Protein 3W0K (pdb70)

Organism: NCBI:txid44256

Sequence (655 aa):
MKKYGFNFQWMYVWEEGREPEPPDKKALDFLAETGFNFVRIPVDYRFWTRNFDYFNPDKKVFEYIDLYLRECSARNIHMCLNLHRAPGYCINRNDIERDNLWLDKRAQDGFVYQWELFAKRYKGVSSKFLSFDLVNEPPNIGQYGLTRENHASLIIRTVEAIRKIDPDREIVIDGLGGGNIAMPELAHLGVVHSGRGYQPMALTHYQASWWDGHKGLPEPYYPDLLWQGKVWNKDTLREYYKPWRDLQQKGVNVHIGEFGCFNKTSNDVAIRWFEDVLSLYKEFEWGYSLWNFKGPFGIVEHGRPGAKYEYYRGFKVDRELLDLLVENRVMKKYGFNFQWMYVWEEGREPEPPDKKALDFLAETGFNFVRIPVDYRFWTRNFDYFNPDKKVFEYIDLYLRECSARNIHMCLNLHRAPGYCINRNDIERDNLWLDKRAQDGFVYQWELFAKRYKGVSSKFLSFDLVNEPPNIGQYGLTRENHASLIIRTVEAIRKIDPDREIVIDGLGGGNIAMPELAHLGVVHSGRGYQPMALTHYQASWWLPEPYYPDLLWQGKVWNKDTLREYYKPWRDLQQKGVNVHIGEFGCFNKTSNDVAIRWFEDVLSLYKEFEWGYSLWNFKGPFGIVEHGRPGAKYEYYRGFKVDRELLDLLVENRV

InterPro domains:
  IPR001547 Glycoside hydrolase, family 5 [PF00150] (4-293)
  IPR017853 Glycoside hydrolase superfamily [SSF51445] (4-310)
  IPR050386 Glycosyl Hydrolase 5 (Cellulase A) [PTHR31297] (26-295)

Nearest PDB structures (foldseek):
  3w0k-assembly2_B  TM=1.003E+00  e=8.894E-77  Caldanaerobius polysaccharolyticus
  3w0k-assembly1_A  TM=1.002E+00  e=1.562E-74  Caldanaerobius polysaccharolyticus
  7ec9-assembly2_B  TM=9.408E-01  e=1.206E-40  Thermotoga maritima MSB8
  6kdd-assembly1_A  TM=8.239E-01  e=1.852E-19  Fervidobacterium pennivorans DSM 9078
  7vt7-assembly1_A  TM=8.248E-01  e=3.364E-18  Meiothermus taiwanensis WR-220

Structure (mmCIF, N/CA/C/O backbone):
data_3W0K
#
_entry.id   3W0K
#
_cell.length_a   50.133
_cell.length_b   147.642
_cell.length_c   55.422
_cell.angle_alpha   90.00
_cell.angle_beta   104.51
_cell.angle_gamma   90.00
#
_symmetry.space_group_name_H-M   'P 1 21 1'
#
loop_
_entity.id
_entity.type
_entity.pdbx_description
1 polymer 'Bifunctional endomannanase/endoglucanase'
2 non-polymer 2-AMINO-2-HYDROXYMETHYL-PROPANE-1,3-DIOL
3 water water
#
loop_
_atom_site.group_PDB
_atom_site.id
_atom_site.type_symbol
_atom_site.label_atom_id
_atom_site.label_alt_id
_atom_site.label_comp_id
_atom_site.label_asym_id
_atom_site.label_entity_id
_atom_site.label_seq_id
_atom_site.pdbx_PDB_ins_code
_atom_site.Cartn_x
_atom_site.Cartn_y
_atom_site.Cartn_z
_atom_site.occupancy
_atom_site.B_iso_or_equiv
_atom_site.auth_seq_id
_atom_site.auth_comp_id
_atom_site.auth_asym_id
_atom_site.auth_atom_id
_atom_site.pdbx_PDB_model_num
ATOM 1 N N . MET A 1 1 ? 76.304 -83.622 34.129 1.00 27.39 1 MET A N 1
ATOM 2 C CA . MET A 1 1 ? 75.046 -83.526 33.333 1.00 24.94 1 MET A CA 1
ATOM 3 C C . MET A 1 1 ? 74.366 -82.177 33.545 1.00 22.86 1 MET A C 1
ATOM 4 O O . MET A 1 1 ? 74.093 -81.780 34.680 1.00 24.86 1 MET A O 1
ATOM 6 N N . LYS A 1 2 ? 74.098 -81.476 32.447 1.00 19.44 2 LYS A N 1
ATOM 7 C CA . LYS A 1 2 ? 73.450 -80.172 32.514 1.00 15.81 2 LYS A CA 1
ATOM 8 C C . LYS A 1 2 ? 71.965 -80.319 32.830 1.00 13.78 2 LYS A C 1
ATOM 9 O O . LYS A 1 2 ? 71.348 -81.340 32.514 1.00 13.44 2 LYS A O 1
ATOM 15 N N . LYS A 1 3 ? 71.403 -79.291 33.457 1.00 10.60 3 LYS A N 1
ATOM 16 C CA . LYS A 1 3 ? 69.998 -79.291 33.850 1.00 10.44 3 LYS A CA 1
ATOM 17 C C . LYS A 1 3 ? 69.076 -78.675 32.807 1.00 10.29 3 LYS A C 1
ATOM 18 O O . LYS A 1 3 ? 69.210 -77.497 32.462 1.00 9.49 3 LYS A O 1
ATOM 24 N N . TYR A 1 4 ? 68.125 -79.473 32.329 1.00 9.62 4 TYR A N 1
ATOM 25 C CA . TYR A 1 4 ? 67.162 -79.024 31.326 1.00 10.25 4 TYR A CA 1
ATOM 26 C C . TYR A 1 4 ? 65.754 -79.338 31.790 1.00 10.22 4 TYR A C 1
ATOM 27 O O . TYR A 1 4 ? 65.438 -80.482 32.120 1.00 9.49 4 TYR A O 1
ATOM 36 N N . GLY A 1 5 ? 64.893 -78.331 31.794 1.00 9.66 5 GLY A N 1
ATOM 37 C CA . GLY A 1 5 ? 63.542 -78.583 32.237 1.00 9.90 5 GLY A CA 1
ATOM 38 C C . GLY A 1 5 ? 62.564 -77.444 32.109 1.00 9.08 5 GLY A C 1
ATOM 39 O O . GLY A 1 5 ? 62.625 -76.636 31.176 1.00 9.33 5 GLY A O 1
ATOM 40 N N . PHE A 1 6 ? 61.658 -77.387 33.080 1.00 8.35 6 PHE A N 1
ATOM 41 C CA . PHE A 1 6 ? 60.596 -76.395 33.097 1.00 8.72 6 PHE A CA 1
ATOM 42 C C . PHE A 1 6 ? 60.291 -75.893 34.496 1.00 8.53 6 PHE A C 1
ATOM 43 O O . PHE A 1 6 ? 60.593 -76.555 35.495 1.00 9.66 6 PHE A O 1
ATOM 51 N N . ASN A 1 7 ? 59.699 -74.706 34.555 1.00 8.66 7 ASN A N 1
ATOM 52 C CA . ASN A 1 7 ? 59.244 -74.146 35.819 1.00 9.18 7 ASN A CA 1
ATOM 53 C C . ASN A 1 7 ? 57.782 -74.589 35.924 1.00 9.96 7 ASN A C 1
ATOM 54 O O . ASN A 1 7 ? 57.089 -74.707 34.906 1.00 9.60 7 ASN A O 1
ATOM 59 N N . PHE A 1 8 ? 57.329 -74.866 37.142 1.00 8.82 8 PHE A N 1
ATOM 60 C CA . PHE A 1 8 ? 55.943 -75.242 37.385 1.00 9.27 8 PHE A CA 1
ATOM 61 C C . PHE A 1 8 ? 55.401 -74.293 38.439 1.00 9.43 8 PHE A C 1
ATOM 62 O O . PHE A 1 8 ? 56.078 -73.988 39.420 1.00 8.99 8 PHE A O 1
ATOM 70 N N . GLN A 1 9 ? 54.181 -73.820 38.212 1.00 8.80 9 GLN A N 1
ATOM 71 C CA . GLN A 1 9 ? 53.536 -72.844 39.075 1.00 9.30 9 GLN A CA 1
ATOM 72 C C . GLN A 1 9 ? 52.536 -73.399 40.099 1.00 9.44 9 GLN A C 1
ATOM 73 O O . GLN A 1 9 ? 51.594 -72.706 40.496 1.00 10.63 9 GLN A O 1
ATOM 79 N N . TRP A 1 10 ? 52.803 -74.607 40.589 1.00 9.28 10 TRP A N 1
ATOM 80 C CA . TRP A 1 10 ? 51.926 -75.278 41.552 1.00 9.60 10 TRP A CA 1
ATOM 81 C C . TRP A 1 10 ? 51.674 -74.526 42.861 1.00 10.42 10 TRP A C 1
ATOM 82 O O . TRP A 1 10 ? 50.606 -74.661 43.454 1.00 11.24 10 TRP A O 1
ATOM 93 N N . MET A 1 11 ? 52.650 -73.736 43.306 1.00 10.19 11 MET A N 1
ATOM 94 C CA . MET A 1 11 ? 52.525 -72.964 44.548 1.00 10.67 11 MET A CA 1
ATOM 95 C C . MET A 1 11 ? 53.103 -71.572 44.282 1.00 10.66 11 MET A C 1
ATOM 96 O O . MET A 1 11 ? 53.697 -70.934 45.156 1.00 10.13 11 MET A O 1
ATOM 101 N N . TYR A 1 12 ? 52.833 -71.086 43.077 1.00 9.54 12 TYR A N 1
ATOM 102 C CA . TYR A 1 12 ? 53.336 -69.810 42.580 1.00 9.37 12 TYR A CA 1
ATOM 103 C C . TYR A 1 12 ? 52.775 -68.518 43.180 1.00 8.97 12 TYR A C 1
ATOM 104 O O . TYR A 1 12 ? 53.541 -67.633 43.563 1.00 10.76 12 TYR A O 1
ATOM 113 N N . VAL A 1 13 ? 51.453 -68.388 43.220 1.00 11.53 13 VAL A N 1
ATOM 114 C CA . VAL A 1 13 ? 50.825 -67.183 43.761 1.00 11.75 13 VAL A CA 1
ATOM 115 C C . VAL A 1 13 ? 49.689 -67.539 44.712 1.00 12.32 13 VAL A C 1
ATOM 116 O O . VAL A 1 13 ? 48.769 -68.276 44.354 1.00 13.36 13 VAL A O 1
ATOM 120 N N . TRP A 1 14 ? 49.774 -67.019 45.931 1.00 12.31 14 TRP A N 1
ATOM 121 C CA . TRP A 1 14 ? 48.760 -67.275 46.940 1.00 14.19 14 TRP A CA 1
ATOM 122 C C . TRP A 1 14 ? 47.607 -66.287 46.854 1.00 14.42 14 TRP A C 1
ATOM 123 O O . TRP A 1 14 ? 47.778 -65.139 46.444 1.00 15.30 14 TRP A O 1
ATOM 134 N N . GLU A 1 15 ? 46.433 -66.772 47.246 1.00 15.93 15 GLU A N 1
ATOM 135 C CA . GLU A 1 15 ? 45.198 -66.003 47.303 1.00 17.82 15 GLU A CA 1
ATOM 136 C C . GLU A 1 15 ? 44.457 -66.623 48.485 1.00 18.83 15 GLU A C 1
ATOM 137 O O . GLU A 1 15 ? 44.607 -67.818 48.748 1.00 18.81 15 GLU A O 1
ATOM 139 N N . GLU A 1 16 ? 43.685 -65.819 49.211 1.00 20.36 16 GLU A N 1
ATOM 140 C CA . GLU A 1 16 ? 42.939 -66.329 50.360 1.00 22.44 16 GLU A CA 1
ATOM 141 C C . GLU A 1 16 ? 42.054 -67.508 49.956 1.00 22.09 16 GLU A C 1
ATOM 142 O O . GLU A 1 16 ? 41.259 -67.405 49.020 1.00 23.07 16 GLU A O 1
ATOM 148 N N . GLY A 1 17 ? 42.238 -68.636 50.639 1.00 22.48 17 GLY A N 1
ATOM 149 C CA . GLY A 1 17 ? 41.456 -69.826 50.353 1.00 23.64 17 GLY A CA 1
ATOM 150 C C . GLY A 1 17 ? 42.031 -70.741 49.285 1.00 23.89 17 GLY A C 1
ATOM 151 O O . GLY A 1 17 ? 41.548 -71.860 49.106 1.00 26.13 17 GLY A O 1
ATOM 152 N N . ARG A 1 18 ? 43.052 -70.271 48.573 1.00 22.54 18 ARG A N 1
ATOM 153 C CA . ARG A 1 18 ? 43.683 -71.062 47.519 1.00 21.96 18 ARG A CA 1
ATOM 154 C C . ARG A 1 18 ? 44.686 -72.058 48.090 1.00 21.87 18 ARG A C 1
ATOM 155 O O . ARG A 1 18 ? 45.596 -71.689 48.829 1.00 22.79 18 ARG A O 1
ATOM 163 N N . GLU A 1 19 ? 44.492 -73.329 47.759 1.00 21.23 19 GLU A N 1
ATOM 164 C CA . GLU A 1 19 ? 45.381 -74.385 48.219 1.00 21.63 19 GLU A CA 1
ATOM 165 C C . GLU A 1 19 ? 46.448 -74.641 47.164 1.00 20.00 19 GLU A C 1
ATOM 166 O O . GLU A 1 19 ? 46.206 -74.449 45.970 1.00 18.69 19 GLU A O 1
ATOM 172 N N . PRO A 1 20 ? 47.672 -74.986 47.592 1.00 18.04 20 PRO A N 1
ATOM 173 C CA . PRO A 1 20 ? 48.692 -75.247 46.572 1.00 17.56 20 PRO A CA 1
ATOM 174 C C . PRO A 1 20 ? 48.267 -76.475 45.770 1.00 15.97 20 PRO A C 1
ATOM 175 O O . PRO A 1 20 ? 47.517 -77.319 46.263 1.00 15.63 20 PRO A O 1
ATOM 179 N N . GLU A 1 21 ? 48.690 -76.545 44.516 1.00 15.18 21 GLU A N 1
ATOM 180 C CA . GLU A 1 21 ? 48.312 -77.669 43.673 1.00 15.80 21 GLU A CA 1
ATOM 181 C C . GLU A 1 21 ? 49.162 -78.903 43.905 1.00 15.23 21 GLU A C 1
ATOM 182 O O . GLU A 1 21 ? 50.300 -78.812 44.365 1.00 14.05 21 GLU A O 1
ATOM 188 N N . PRO A 1 22 ? 48.584 -80.088 43.662 1.00 16.06 22 PRO A N 1
ATOM 189 C CA . PRO A 1 22 ? 49.341 -81.326 43.840 1.00 15.63 22 PRO A CA 1
ATOM 190 C C . PRO A 1 22 ? 50.317 -81.351 42.663 1.00 15.08 22 PRO A C 1
ATOM 191 O O . PRO A 1 22 ? 50.119 -80.636 41.676 1.00 15.59 22 PRO A O 1
ATOM 195 N N . PRO A 1 23 ? 51.401 -82.132 42.759 1.00 14.49 23 PRO A N 1
ATOM 196 C CA . PRO A 1 23 ? 52.332 -82.163 41.628 1.00 14.34 23 PRO A CA 1
ATOM 197 C C . PRO A 1 23 ? 51.650 -82.743 40.391 1.00 14.74 23 PRO A C 1
ATOM 198 O O . PRO A 1 23 ? 50.807 -83.642 40.494 1.00 15.27 23 PRO A O 1
ATOM 202 N N . ASP A 1 24 ? 51.964 -82.170 39.235 1.00 13.51 24 ASP A N 1
ATOM 203 C CA . ASP A 1 24 ? 51.401 -82.624 37.970 1.00 13.67 24 ASP A CA 1
ATOM 204 C C . ASP A 1 24 ? 52.204 -83.845 37.526 1.00 12.34 24 ASP A C 1
ATOM 205 O O . ASP A 1 24 ? 53.159 -83.729 36.754 1.00 11.72 24 ASP A O 1
ATOM 210 N N . LYS A 1 25 ? 51.809 -85.016 38.020 1.00 13.10 25 LYS A N 1
ATOM 211 C CA . LYS A 1 25 ? 52.504 -86.257 37.701 1.00 13.34 25 LYS A CA 1
ATOM 212 C C . LYS A 1 25 ? 52.552 -86.582 36.210 1.00 11.72 25 LYS A C 1
ATOM 213 O O . LYS A 1 25 ? 53.568 -87.068 35.716 1.00 12.42 25 LYS A O 1
ATOM 219 N N . LYS A 1 26 ? 51.480 -86.273 35.486 1.00 12.42 26 LYS A N 1
ATOM 220 C CA . LYS A 1 26 ? 51.456 -86.527 34.047 1.00 12.76 26 LYS A CA 1
ATOM 221 C C . LYS A 1 26 ? 52.489 -85.656 33.327 1.00 11.81 26 LYS A C 1
ATOM 222 O O . LYS A 1 26 ? 53.168 -86.121 32.410 1.00 13.46 26 LYS A O 1
ATOM 228 N N . ALA A 1 27 ? 52.625 -84.401 33.754 1.00 10.78 27 ALA A N 1
ATOM 229 C CA . ALA A 1 27 ? 53.609 -83.501 33.154 1.00 9.89 27 ALA A CA 1
ATOM 230 C C . ALA A 1 27 ? 55.018 -83.991 33.489 1.00 10.33 27 ALA A C 1
ATOM 231 O O . ALA A 1 27 ? 55.901 -83.996 32.632 1.00 11.26 27 ALA A O 1
ATOM 233 N N . LEU A 1 28 ? 55.222 -84.413 34.736 1.00 10.42 28 LEU A N 1
ATOM 234 C CA . LEU A 1 28 ? 56.527 -84.913 35.155 1.00 10.12 28 LEU A CA 1
ATOM 235 C C . LEU A 1 28 ? 56.908 -86.161 34.358 1.00 9.43 28 LEU A C 1
ATOM 236 O O . LEU A 1 28 ? 58.075 -86.343 34.012 1.00 11.56 28 LEU A O 1
ATOM 241 N N . ASP A 1 29 ? 55.921 -87.009 34.059 1.00 10.59 29 ASP A N 1
ATOM 242 C CA . ASP A 1 29 ? 56.160 -88.216 33.265 1.00 11.70 29 ASP A CA 1
ATOM 243 C C . ASP A 1 29 ? 56.622 -87.807 31.867 1.00 10.85 29 ASP A C 1
ATOM 244 O O . ASP A 1 29 ? 57.505 -88.438 31.289 1.00 11.40 29 ASP A O 1
ATOM 249 N N . PHE A 1 30 ? 56.032 -86.742 31.327 1.00 10.77 30 PHE A N 1
ATOM 250 C CA . PHE A 1 30 ? 56.425 -86.264 30.005 1.00 10.88 30 PHE A CA 1
ATOM 251 C C . PHE A 1 30 ? 57.884 -85.811 30.027 1.00 10.67 30 PHE A C 1
ATOM 252 O O . PHE A 1 30 ? 58.657 -86.158 29.136 1.00 11.37 30 PHE A O 1
ATOM 260 N N . LEU A 1 31 ? 58.258 -85.036 31.043 1.00 10.46 31 LEU A N 1
ATOM 261 C CA . LEU A 1 31 ? 59.634 -84.567 31.159 1.00 10.35 31 LEU A CA 1
ATOM 262 C C . LEU A 1 31 ? 60.599 -85.749 31.158 1.00 10.56 31 LEU A C 1
ATOM 263 O O . LEU A 1 31 ? 61.561 -85.775 30.391 1.00 11.08 31 LEU A O 1
ATOM 268 N N . ALA A 1 32 ? 60.305 -86.740 31.997 1.00 11.54 32 ALA A N 1
ATOM 269 C CA . ALA A 1 32 ? 61.140 -87.929 32.115 1.00 11.79 32 ALA A CA 1
ATOM 270 C C . ALA A 1 32 ? 61.218 -88.704 30.804 1.00 12.86 32 ALA A C 1
ATOM 271 O O . ALA A 1 32 ? 62.297 -89.134 30.394 1.00 13.39 32 ALA A O 1
ATOM 273 N N . GLU A 1 33 ? 60.076 -88.854 30.138 1.00 11.96 33 GLU A N 1
ATOM 274 C CA . GLU A 1 33 ? 60.020 -89.590 28.879 1.00 13.25 33 GLU A CA 1
ATOM 275 C C . GLU A 1 33 ? 60.698 -88.889 27.705 1.00 13.93 33 GLU A C 1
ATOM 276 O O . GLU A 1 33 ? 61.023 -89.527 26.703 1.00 16.09 33 GLU A O 1
ATOM 282 N N . THR A 1 34 ? 60.922 -87.584 27.829 1.00 12.25 34 THR A N 1
ATOM 283 C CA . THR A 1 34 ? 61.573 -86.833 26.760 1.00 11.91 34 THR A CA 1
ATOM 284 C C . THR A 1 34 ? 62.983 -86.355 27.112 1.00 12.73 34 THR A C 1
ATOM 285 O O . THR A 1 34 ? 63.552 -85.511 26.421 1.00 14.02 34 THR A O 1
ATOM 289 N N . GLY A 1 35 ? 63.535 -86.884 28.202 1.00 12.94 35 GLY A N 1
ATOM 290 C CA . GLY A 1 35 ? 64.894 -86.536 28.582 1.00 12.91 35 GLY A CA 1
ATOM 291 C C . GLY A 1 35 ? 65.160 -85.319 29.449 1.00 12.46 35 GLY A C 1
ATOM 292 O O . GLY A 1 35 ? 66.324 -84.978 29.663 1.00 15.14 35 GLY A O 1
ATOM 293 N N . PHE A 1 36 ? 64.115 -84.644 29.916 1.00 11.41 36 PHE A N 1
ATOM 294 C CA . PHE A 1 36 ? 64.307 -83.483 30.786 1.00 11.31 36 PHE A CA 1
ATOM 295 C C .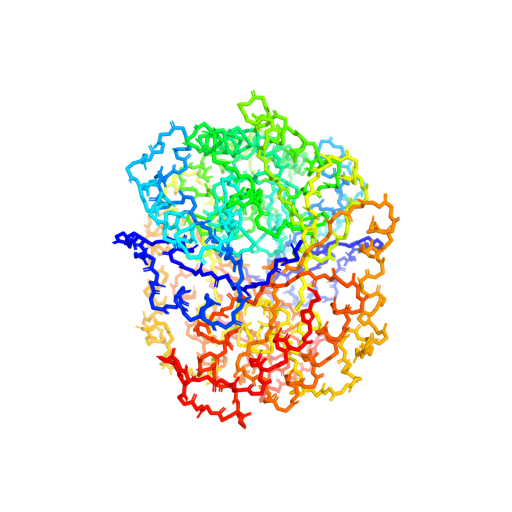 PHE A 1 36 ? 64.603 -84.003 32.189 1.00 11.84 36 PHE A C 1
ATOM 296 O O . PHE A 1 36 ? 64.104 -85.059 32.581 1.00 13.58 36 PHE A O 1
ATOM 304 N N . ASN A 1 37 ? 65.407 -83.259 32.943 1.00 10.54 37 ASN A N 1
ATOM 305 C CA . ASN A 1 37 ? 65.814 -83.691 34.279 1.00 10.93 37 ASN A CA 1
ATOM 306 C C . ASN A 1 37 ? 65.804 -82.571 35.312 1.00 11.35 37 ASN A C 1
ATOM 307 O O . ASN A 1 37 ? 66.448 -82.683 36.360 1.00 10.20 37 ASN A O 1
ATOM 312 N N . PHE A 1 38 ? 65.055 -81.512 35.037 1.00 9.72 38 PHE A N 1
ATOM 313 C CA . PHE A 1 38 ? 65.038 -80.365 35.934 1.00 9.75 38 PHE A CA 1
ATOM 314 C C . PHE A 1 38 ? 63.678 -79.699 36.040 1.00 9.53 38 PHE A C 1
ATOM 315 O O . PHE A 1 38 ? 62.977 -79.517 35.047 1.00 9.68 38 PHE A O 1
ATOM 323 N N . VAL A 1 39 ? 63.318 -79.343 37.269 1.00 8.33 39 VAL A N 1
ATOM 324 C CA . VAL A 1 39 ? 62.069 -78.656 37.553 1.00 10.25 39 VAL A CA 1
ATOM 325 C C . VAL A 1 39 ? 62.354 -77.550 38.561 1.00 10.11 39 VAL A C 1
ATOM 326 O O . VAL A 1 39 ? 63.036 -77.778 39.559 1.00 11.80 39 VAL A O 1
ATOM 330 N N . ARG A 1 40 ? 61.923 -76.333 38.240 1.00 9.49 40 ARG A N 1
ATOM 331 C CA . ARG A 1 40 ? 62.089 -75.210 39.153 1.00 8.62 40 ARG A CA 1
ATOM 332 C C . ARG A 1 40 ? 60.702 -74.914 39.703 1.00 8.69 40 ARG A C 1
ATOM 333 O O . ARG A 1 40 ? 59.725 -74.860 38.952 1.00 8.95 40 ARG A O 1
ATOM 341 N N . ILE A 1 41 ? 60.617 -74.763 41.021 1.00 8.24 41 ILE A N 1
ATOM 342 C CA . ILE A 1 41 ? 59.349 -74.502 41.684 1.00 8.32 41 ILE A CA 1
ATOM 343 C C . ILE A 1 41 ? 59.364 -73.154 42.408 1.00 7.93 41 ILE A C 1
ATOM 344 O O . ILE A 1 41 ? 59.814 -73.064 43.552 1.00 8.61 41 ILE A O 1
ATOM 349 N N . PRO A 1 42 ? 58.923 -72.081 41.730 1.00 7.70 42 PRO A N 1
ATOM 350 C CA . PRO A 1 42 ? 58.887 -70.740 42.333 1.00 7.71 42 PRO A CA 1
ATOM 351 C C . PRO A 1 42 ? 57.653 -70.646 43.232 1.00 7.97 42 PRO A C 1
ATOM 352 O O . PRO A 1 42 ? 56.530 -70.813 42.761 1.00 9.05 42 PRO A O 1
ATOM 356 N N . VAL A 1 43 ? 57.860 -70.382 44.520 1.00 8.09 43 VAL A N 1
ATOM 357 C CA . VAL A 1 43 ? 56.740 -70.327 45.459 1.00 8.51 43 VAL A CA 1
ATOM 358 C C . VAL A 1 43 ? 56.500 -68.987 46.156 1.00 9.68 43 VAL A C 1
ATOM 359 O O . VAL A 1 43 ? 57.389 -68.141 46.234 1.00 10.69 43 VAL A O 1
ATOM 363 N N . ASP A 1 44 ? 55.279 -68.830 46.664 1.00 9.24 44 ASP A N 1
ATOM 364 C CA . ASP A 1 44 ? 54.823 -67.634 47.375 1.00 9.31 44 ASP A CA 1
ATOM 365 C C . ASP A 1 44 ? 54.795 -67.996 48.866 1.00 9.12 44 ASP A C 1
ATOM 366 O O . ASP A 1 44 ? 54.028 -68.867 49.278 1.00 9.08 44 ASP A O 1
ATOM 371 N N . TYR A 1 45 ? 55.619 -67.323 49.670 1.00 9.29 45 TYR A N 1
ATOM 372 C CA . TYR A 1 45 ? 55.689 -67.610 51.106 1.00 9.89 45 TYR A CA 1
ATOM 373 C C . TYR A 1 45 ? 54.370 -67.415 51.853 1.00 10.29 45 TYR A C 1
ATOM 374 O O . TYR A 1 45 ? 54.205 -67.928 52.961 1.00 9.56 45 TYR A O 1
ATOM 383 N N . ARG A 1 46 ? 53.434 -66.683 51.251 1.00 10.73 46 ARG A N 1
ATOM 384 C CA . ARG A 1 46 ? 52.141 -66.446 51.890 1.00 10.16 46 ARG A CA 1
ATOM 385 C C . ARG A 1 46 ? 51.293 -67.714 51.989 1.00 11.29 46 ARG A C 1
ATOM 386 O O . ARG A 1 46 ? 50.306 -67.752 52.728 1.00 12.03 46 ARG A O 1
ATOM 394 N N . PHE A 1 47 ? 51.674 -68.754 51.250 1.00 10.60 47 PHE A N 1
ATOM 395 C CA . PHE A 1 47 ? 50.949 -70.019 51.325 1.00 10.76 47 PHE A CA 1
ATOM 396 C C . PHE A 1 47 ? 51.093 -70.630 52.721 1.00 11.34 47 PHE A C 1
ATOM 397 O O . PHE A 1 47 ? 50.246 -71.413 53.146 1.00 12.14 47 PHE A O 1
ATOM 405 N N . TRP A 1 48 ? 52.157 -70.262 53.434 1.00 10.56 48 TRP A N 1
ATOM 406 C CA . TRP A 1 48 ? 52.394 -70.793 54.776 1.00 11.21 48 TRP A CA 1
ATOM 407 C C . TRP A 1 48 ? 52.632 -69.704 55.818 1.00 12.81 48 TRP A C 1
ATOM 408 O O . TRP A 1 48 ? 52.920 -70.002 56.979 1.00 12.46 48 TRP A O 1
ATOM 419 N N . THR A 1 49 ? 52.497 -68.446 55.407 1.00 12.97 49 THR A N 1
ATOM 420 C CA . THR A 1 49 ? 52.724 -67.321 56.310 1.00 13.02 49 THR A CA 1
ATOM 421 C C . THR A 1 49 ? 51.550 -66.357 56.284 1.00 13.95 49 THR A C 1
ATOM 422 O O . THR A 1 49 ? 51.194 -65.828 55.231 1.00 14.66 49 THR A O 1
ATOM 426 N N . ARG A 1 50 ? 50.969 -66.110 57.454 1.00 13.05 50 ARG A N 1
ATOM 427 C CA . ARG A 1 50 ? 49.837 -65.204 57.553 1.00 14.07 50 ARG A CA 1
ATOM 428 C C . ARG A 1 50 ? 50.244 -63.839 58.093 1.00 13.25 50 ARG A C 1
ATOM 429 O O . ARG A 1 50 ? 50.987 -63.742 59.067 1.00 12.04 50 ARG A O 1
ATOM 437 N N . ASN A 1 51 ? 49.789 -62.795 57.405 1.00 13.53 51 ASN A N 1
ATOM 438 C CA . ASN A 1 51 ? 50.041 -61.408 57.788 1.00 14.05 51 ASN A CA 1
ATOM 439 C C . ASN A 1 51 ? 51.478 -61.068 58.207 1.00 13.43 51 ASN A C 1
ATOM 440 O O . ASN A 1 51 ? 51.708 -60.445 59.250 1.00 13.62 51 ASN A O 1
ATOM 445 N N . PHE A 1 52 ? 52.437 -61.493 57.389 1.00 12.93 52 PHE A N 1
ATOM 446 C CA . PHE A 1 52 ? 53.861 -61.223 57.610 1.00 11.66 52 PHE A CA 1
ATOM 447 C C . PHE A 1 52 ? 54.449 -61.785 58.903 1.00 10.30 52 PHE A C 1
ATOM 448 O O . PHE A 1 52 ? 55.501 -61.337 59.357 1.00 11.26 52 PHE A O 1
ATOM 456 N N . ASP A 1 53 ? 53.778 -62.788 59.469 1.00 10.48 53 ASP A N 1
ATOM 457 C CA . ASP A 1 53 ? 54.214 -63.448 60.704 1.00 11.53 53 ASP A CA 1
ATOM 458 C C . ASP A 1 53 ? 55.219 -64.530 60.282 1.00 12.30 53 ASP A C 1
ATOM 459 O O . ASP A 1 53 ? 54.954 -65.730 60.402 1.00 11.60 53 ASP A O 1
ATOM 464 N N . TYR A 1 54 ? 56.377 -64.082 59.800 1.00 12.16 54 TYR A N 1
ATOM 465 C CA . TYR A 1 54 ? 57.432 -64.960 59.286 1.00 11.83 54 TYR A CA 1
ATOM 466 C C . TYR A 1 54 ? 57.867 -66.089 60.201 1.00 12.32 54 TYR A C 1
ATOM 467 O O . TYR A 1 54 ? 58.156 -67.191 59.736 1.00 13.06 54 TYR A O 1
ATOM 476 N N . PHE A 1 55 ? 57.926 -65.809 61.497 1.00 12.87 55 PHE A N 1
ATOM 477 C CA . PHE A 1 55 ? 58.368 -66.805 62.460 1.00 12.89 55 PHE A CA 1
ATOM 478 C C . PHE A 1 55 ? 57.336 -67.817 62.938 1.00 14.56 55 PHE A C 1
ATOM 479 O O . PHE A 1 55 ? 57.634 -68.651 63.795 1.00 15.81 55 PHE A O 1
ATOM 487 N N . ASN A 1 56 ? 56.142 -67.775 62.352 1.00 13.04 56 ASN A N 1
ATOM 488 C CA . ASN A 1 56 ? 55.093 -68.733 62.695 1.00 15.13 56 ASN A CA 1
ATOM 489 C C . ASN A 1 56 ? 54.575 -69.387 61.413 1.00 12.92 56 ASN A C 1
ATOM 490 O O . ASN A 1 56 ? 53.395 -69.290 61.079 1.00 13.31 56 ASN A O 1
ATOM 495 N N . PRO A 1 57 ? 55.463 -70.064 60.669 1.00 13.65 57 PRO A N 1
ATOM 496 C CA . PRO A 1 57 ? 55.018 -70.707 59.433 1.00 13.10 57 PRO A CA 1
ATOM 497 C C . PRO A 1 57 ? 54.123 -71.910 59.704 1.00 13.04 57 PRO A C 1
ATOM 498 O O . PRO A 1 57 ? 54.237 -72.554 60.748 1.00 14.35 57 PRO A O 1
ATOM 502 N N . ASP A 1 58 ? 53.189 -72.164 58.796 1.00 13.77 58 ASP A N 1
ATOM 503 C CA . ASP A 1 58 ? 52.319 -73.325 58.918 1.00 13.73 58 ASP A CA 1
ATOM 504 C C . ASP A 1 58 ? 53.119 -74.430 58.236 1.00 14.90 58 ASP A C 1
ATOM 505 O O . ASP A 1 58 ? 53.047 -74.603 57.018 1.00 14.78 58 ASP A O 1
ATOM 510 N N . LYS A 1 59 ? 53.900 -75.158 59.027 1.00 14.87 59 LYS A N 1
ATOM 511 C CA . LYS A 1 59 ? 54.749 -76.222 58.504 1.00 15.89 59 LYS A CA 1
ATOM 512 C C . LYS A 1 59 ? 54.004 -77.367 57.820 1.00 16.55 59 LYS A C 1
ATOM 513 O O . LYS A 1 59 ? 54.604 -78.132 57.063 1.00 18.80 59 LYS A O 1
ATOM 519 N N . LYS A 1 60 ? 52.695 -77.452 58.046 1.00 16.00 60 LYS A N 1
ATOM 520 C CA . LYS A 1 60 ? 51.861 -78.480 57.421 1.00 17.47 60 LYS A CA 1
ATOM 521 C C . LYS A 1 60 ? 51.876 -78.272 55.903 1.00 15.90 60 LYS A C 1
ATOM 522 O O . LYS A 1 60 ? 51.844 -79.230 55.131 1.00 16.41 60 LYS A O 1
ATOM 528 N N . VAL A 1 61 ? 51.954 -77.010 55.489 1.00 13.48 61 VAL A N 1
ATOM 529 C CA . VAL A 1 61 ? 51.981 -76.654 54.073 1.00 13.38 61 VAL A CA 1
ATOM 530 C C . VAL A 1 61 ? 53.225 -77.211 53.376 1.00 12.56 61 VAL A C 1
ATOM 531 O O . VAL A 1 61 ? 53.181 -77.530 52.185 1.00 12.50 61 VAL A O 1
ATOM 535 N N . PHE A 1 62 ? 54.313 -77.374 54.127 1.00 12.66 62 PHE A N 1
ATOM 536 C CA . PHE A 1 62 ? 55.559 -77.904 53.571 1.00 12.87 62 PHE A CA 1
ATOM 537 C C . PHE A 1 62 ? 55.403 -79.337 53.058 1.00 13.01 62 PHE A C 1
ATOM 538 O O . PHE A 1 62 ? 56.263 -79.840 52.332 1.00 12.63 62 PHE A O 1
ATOM 546 N N . GLU A 1 63 ? 54.317 -80.001 53.447 1.00 13.67 63 GLU A N 1
ATOM 547 C CA . GLU A 1 63 ? 54.070 -81.359 52.978 1.00 15.07 63 GLU A CA 1
ATOM 548 C C . GLU A 1 63 ? 53.884 -81.370 51.464 1.00 12.87 63 GLU A C 1
ATOM 549 O O . GLU A 1 63 ? 54.132 -82.383 50.812 1.00 12.82 63 GLU A O 1
ATOM 555 N N . TYR A 1 64 ? 53.458 -80.236 50.909 1.00 12.18 64 TYR A N 1
ATOM 556 C CA . TYR A 1 64 ? 53.295 -80.118 49.463 1.00 11.89 64 TYR A CA 1
ATOM 557 C C . TYR A 1 64 ? 54.671 -80.099 48.817 1.00 11.70 64 TYR A C 1
ATOM 558 O O . TYR A 1 64 ? 54.885 -80.728 47.784 1.00 11.64 64 TYR A O 1
ATOM 567 N N . ILE A 1 65 ? 55.605 -79.377 49.433 1.00 11.53 65 ILE A N 1
ATOM 568 C CA . ILE A 1 65 ? 56.966 -79.299 48.915 1.00 11.25 65 ILE A CA 1
ATOM 569 C C . ILE A 1 65 ? 57.616 -80.680 49.009 1.00 10.26 65 ILE A C 1
ATOM 570 O O . ILE A 1 65 ? 58.314 -81.098 48.088 1.00 10.86 65 ILE A O 1
ATOM 575 N N . ASP A 1 66 ? 57.325 -81.410 50.089 1.00 11.39 66 ASP A N 1
ATOM 576 C CA . ASP A 1 66 ? 57.852 -82.769 50.266 1.00 12.46 66 ASP A CA 1
ATOM 577 C C . ASP A 1 66 ? 57.362 -83.637 49.108 1.00 12.01 66 ASP A C 1
ATOM 578 O O . ASP A 1 66 ? 58.118 -84.437 48.553 1.00 11.65 66 ASP A O 1
ATOM 583 N N . LEU A 1 67 ? 56.084 -83.475 48.769 1.00 11.79 67 LEU A N 1
ATOM 584 C CA . LEU A 1 67 ? 55.455 -84.239 47.697 1.00 11.82 67 LEU A CA 1
ATOM 585 C C . LEU A 1 67 ? 56.056 -83.912 46.335 1.00 10.84 67 LEU A C 1
ATOM 586 O O . LEU A 1 67 ? 56.298 -84.812 45.528 1.00 11.21 67 LEU A O 1
ATOM 591 N N . TYR A 1 68 ? 56.301 -82.628 46.081 1.00 10.63 68 TYR A N 1
ATOM 592 C CA . TYR A 1 68 ? 56.902 -82.221 44.815 1.00 10.26 68 TYR A CA 1
ATOM 593 C C . TYR A 1 68 ? 58.272 -82.888 44.689 1.00 11.00 68 TYR A C 1
ATOM 594 O O . TYR A 1 68 ? 58.621 -83.424 43.636 1.00 11.12 68 TYR A O 1
ATOM 603 N N . LEU A 1 69 ? 59.045 -82.851 45.774 1.00 9.68 69 LEU A N 1
ATOM 604 C CA . LEU A 1 69 ? 60.381 -83.443 45.797 1.00 10.50 69 LEU A CA 1
ATOM 605 C C . LEU A 1 69 ? 60.330 -84.949 45.549 1.00 10.66 69 LEU A C 1
ATOM 606 O O . LEU A 1 69 ? 61.095 -85.480 44.740 1.00 11.39 69 LEU A O 1
ATOM 611 N N . ARG A 1 70 ? 59.415 -85.626 46.236 1.00 11.82 70 ARG A N 1
ATOM 612 C CA . ARG A 1 70 ? 59.267 -87.069 46.089 1.00 12.44 70 ARG A CA 1
ATOM 613 C C . ARG A 1 70 ? 58.940 -87.463 44.656 1.00 12.26 70 ARG A C 1
ATOM 614 O O . ARG A 1 70 ? 59.548 -88.384 44.108 1.00 12.03 70 ARG A O 1
ATOM 622 N N . GLU A 1 71 ? 57.992 -86.761 44.047 1.00 11.43 71 GLU A N 1
ATOM 623 C CA . GLU A 1 71 ? 57.604 -87.073 42.678 1.00 11.82 71 GLU A CA 1
ATOM 624 C C . GLU A 1 71 ? 58.694 -86.739 41.659 1.00 12.12 71 GLU A C 1
ATOM 625 O O . GLU A 1 71 ? 58.869 -87.458 40.677 1.00 11.95 71 GLU A O 1
ATOM 631 N N . CYS A 1 72 ? 59.447 -85.668 41.898 1.00 11.10 72 CYS A N 1
ATOM 632 C CA . CYS A 1 72 ? 60.533 -85.306 40.991 1.00 11.18 72 CYS A CA 1
ATOM 633 C C . CYS A 1 72 ? 61.656 -86.338 41.107 1.00 11.10 72 CYS A C 1
ATOM 634 O O . CYS A 1 72 ? 62.128 -86.870 40.101 1.00 10.99 72 CYS A O 1
ATOM 637 N N . SER A 1 73 ? 62.061 -86.637 42.339 1.00 11.35 73 SER A N 1
ATOM 638 C CA . SER A 1 73 ? 63.130 -87.602 42.583 1.00 11.31 73 SER A CA 1
ATOM 639 C C . SER A 1 73 ? 62.822 -88.991 42.027 1.00 11.08 73 SER A C 1
ATOM 640 O O . SER A 1 73 ? 63.707 -89.654 41.482 1.00 12.43 73 SER A O 1
ATOM 643 N N . ALA A 1 74 ? 61.567 -89.415 42.140 1.00 11.42 74 ALA A N 1
ATOM 644 C CA . ALA A 1 74 ? 61.156 -90.727 41.645 1.00 11.61 74 ALA A CA 1
ATOM 645 C C . ALA A 1 74 ? 61.363 -90.861 40.138 1.00 13.30 74 ALA A C 1
ATOM 646 O O . ALA A 1 74 ? 61.590 -91.961 39.630 1.00 14.40 74 ALA A O 1
ATOM 648 N N . ARG A 1 75 ? 61.316 -89.730 39.439 1.00 12.01 75 ARG A N 1
ATOM 649 C CA . ARG A 1 75 ? 61.476 -89.693 37.986 1.00 12.48 75 ARG A CA 1
ATOM 650 C C . ARG A 1 75 ? 62.837 -89.157 37.535 1.00 13.22 75 ARG A C 1
ATOM 651 O O . ARG A 1 75 ? 62.996 -88.729 36.386 1.00 14.25 75 ARG A O 1
ATOM 659 N N . ASN A 1 76 ? 63.814 -89.180 38.441 1.00 13.19 76 ASN A N 1
ATOM 660 C CA . ASN A 1 76 ? 65.167 -88.702 38.155 1.00 12.83 76 ASN A CA 1
ATOM 661 C C . ASN A 1 76 ? 65.189 -87.253 37.671 1.00 11.70 76 ASN A C 1
ATOM 662 O O . ASN A 1 76 ? 65.915 -86.899 36.742 1.00 13.43 76 ASN A O 1
ATOM 667 N N . ILE A 1 77 ? 64.365 -86.430 38.307 1.00 10.60 77 ILE A N 1
ATOM 668 C CA . ILE A 1 77 ? 64.277 -85.014 37.983 1.00 9.67 77 ILE A CA 1
ATOM 669 C C . ILE A 1 77 ? 64.756 -84.222 39.190 1.00 9.43 77 ILE A C 1
ATOM 670 O O . ILE A 1 77 ? 64.321 -84.476 40.312 1.00 10.96 77 ILE A O 1
ATOM 675 N N . HIS A 1 78 ? 65.703 -83.316 38.960 1.00 9.83 78 HIS A N 1
ATOM 676 C CA . HIS A 1 78 ? 66.236 -82.452 40.011 1.00 8.92 78 HIS A CA 1
ATOM 677 C C . HIS A 1 78 ? 65.215 -81.352 40.282 1.00 9.78 78 HIS A C 1
ATOM 678 O O . HIS A 1 78 ? 64.662 -80.769 39.343 1.00 10.86 78 HIS A O 1
ATOM 685 N N . MET A 1 79 ? 64.965 -81.071 41.559 1.00 8.05 79 MET A N 1
ATOM 686 C CA . MET A 1 79 ? 64.020 -80.024 41.925 1.00 8.70 79 MET A CA 1
ATOM 687 C C . MET A 1 79 ? 64.739 -78.817 42.508 1.00 9.50 79 MET A C 1
ATOM 688 O O . MET A 1 79 ? 65.539 -78.942 43.439 1.00 9.47 79 MET A O 1
ATOM 693 N N . CYS A 1 80 ? 64.468 -77.652 41.934 1.00 8.21 80 CYS A N 1
ATOM 694 C CA . CYS A 1 80 ? 65.059 -76.413 42.412 1.00 8.66 80 CYS A CA 1
ATOM 695 C C . CYS A 1 80 ? 63.955 -75.590 43.065 1.00 8.14 80 CYS A C 1
ATOM 696 O O . CYS A 1 80 ? 63.058 -75.085 42.383 1.00 9.59 80 CYS A O 1
ATOM 699 N N . LEU A 1 81 ? 64.003 -75.498 44.392 1.00 7.95 81 LEU A N 1
ATOM 700 C CA . LEU A 1 81 ? 63.012 -74.747 45.162 1.00 7.91 81 LEU A CA 1
ATOM 701 C C . LEU A 1 81 ? 63.400 -73.276 45.201 1.00 7.66 81 LEU A C 1
ATOM 702 O O . LEU A 1 81 ? 64.509 -72.932 45.607 1.00 7.95 81 LEU A O 1
ATOM 707 N N . ASN A 1 82 ? 62.470 -72.411 44.807 1.00 7.93 82 ASN A N 1
ATOM 708 C CA . ASN A 1 82 ? 62.720 -70.974 44.772 1.00 7.15 82 ASN A CA 1
ATOM 709 C C . ASN A 1 82 ? 61.679 -70.155 45.524 1.00 8.22 82 ASN A C 1
ATOM 710 O O . ASN A 1 82 ? 60.489 -70.457 45.466 1.00 8.70 82 ASN A O 1
ATOM 715 N N . LEU A 1 83 ? 62.128 -69.138 46.258 1.00 8.26 83 LEU A N 1
ATOM 716 C CA . LEU A 1 83 ? 61.180 -68.246 46.915 1.00 8.73 83 LEU A CA 1
ATOM 717 C C . LEU A 1 83 ? 60.943 -67.149 45.877 1.00 7.32 83 LEU A C 1
ATOM 718 O O . LEU A 1 83 ? 61.841 -66.351 45.591 1.00 9.08 83 LEU A O 1
ATOM 723 N N . HIS A 1 84 ? 59.778 -67.188 45.234 1.00 8.23 84 HIS A N 1
ATOM 724 C CA . HIS A 1 84 ? 59.430 -66.201 44.215 1.00 8.49 84 HIS A CA 1
ATOM 725 C C . HIS A 1 84 ? 58.977 -64.923 44.904 1.00 9.09 84 HIS A C 1
ATOM 726 O O . HIS A 1 84 ? 59.359 -63.816 44.505 1.00 9.29 84 HIS A O 1
ATOM 733 N N . ARG A 1 85 ? 58.065 -65.084 45.856 1.00 9.06 85 ARG A N 1
ATOM 734 C CA . ARG A 1 85 ? 57.630 -63.976 46.691 1.00 8.85 85 ARG A CA 1
ATOM 735 C C . ARG A 1 85 ? 58.232 -64.414 48.018 1.00 9.03 85 ARG A C 1
ATOM 736 O O . ARG A 1 85 ? 57.911 -65.491 48.536 1.00 8.95 85 ARG A O 1
ATOM 744 N N . ALA A 1 86 ? 59.211 -63.644 48.471 1.00 9.16 86 ALA A N 1
ATOM 745 C CA . ALA A 1 86 ? 59.918 -63.907 49.717 1.00 7.94 86 ALA A CA 1
ATOM 746 C C . ALA A 1 86 ? 59.573 -62.808 50.707 1.00 8.49 86 ALA A C 1
ATOM 747 O O . ALA A 1 86 ? 58.992 -61.793 50.327 1.00 8.93 86 ALA A O 1
ATOM 749 N N . PRO A 1 87 ? 59.868 -63.017 52.001 1.00 8.80 87 PRO A N 1
ATOM 750 C CA . PRO A 1 87 ? 59.564 -61.974 52.985 1.00 8.79 87 PRO A CA 1
ATOM 751 C C . PRO A 1 87 ? 60.187 -60.647 52.554 1.00 8.70 87 PRO A C 1
ATOM 752 O O . PRO A 1 87 ? 61.413 -60.528 52.439 1.00 9.26 87 PRO A O 1
ATOM 756 N N . GLY A 1 88 ? 59.332 -59.675 52.256 1.00 8.29 88 GLY A N 1
ATOM 757 C CA . GLY A 1 88 ? 59.806 -58.367 51.845 1.00 8.55 88 GLY A CA 1
ATOM 758 C C . GLY A 1 88 ? 60.137 -58.167 50.377 1.00 9.04 88 GLY A C 1
ATOM 759 O O . GLY A 1 88 ? 60.697 -57.129 50.024 1.00 8.00 88 GLY A O 1
ATOM 760 N N . TYR A 1 89 ? 59.826 -59.137 49.518 1.00 9.11 89 TYR A N 1
ATOM 761 C CA . TYR A 1 89 ? 60.113 -58.963 48.093 1.00 8.65 89 TYR A CA 1
ATOM 762 C C . TYR A 1 89 ? 59.505 -59.927 47.091 1.00 8.77 89 TYR A C 1
ATOM 763 O O . TYR A 1 89 ? 59.486 -61.135 47.290 1.00 8.79 89 TYR A O 1
ATOM 772 N N . CYS A 1 90 ? 59.056 -59.350 45.981 1.00 9.15 90 CYS A N 1
ATOM 773 C CA . CYS A 1 90 ? 58.560 -60.088 44.823 1.00 8.44 90 CYS A CA 1
ATOM 774 C C . CYS A 1 90 ? 58.710 -59.100 43.680 1.00 8.30 90 CYS A C 1
ATOM 775 O O . CYS A 1 90 ? 58.376 -57.923 43.828 1.00 8.60 90 CYS A O 1
ATOM 778 N N . ILE A 1 91 ? 59.257 -59.555 42.557 1.00 8.98 91 ILE A N 1
ATOM 779 C CA . ILE A 1 91 ? 59.438 -58.662 41.419 1.00 10.79 91 ILE A CA 1
ATOM 780 C C . ILE A 1 91 ? 58.082 -58.183 40.897 1.00 10.69 91 ILE A C 1
ATOM 781 O O . ILE A 1 91 ? 57.973 -57.090 40.339 1.00 12.62 91 ILE A O 1
ATOM 786 N N . ASN A 1 92 ? 57.048 -58.990 41.126 1.00 10.85 92 ASN A N 1
ATOM 787 C CA . ASN A 1 92 ? 55.690 -58.644 40.722 1.00 11.60 92 ASN A CA 1
ATOM 788 C C . ASN A 1 92 ? 54.944 -58.159 41.956 1.00 11.12 92 ASN A C 1
ATOM 789 O O . ASN A 1 92 ? 54.952 -58.828 42.993 1.00 10.88 92 ASN A O 1
ATOM 794 N N . ARG A 1 93 ? 54.309 -56.996 41.844 1.00 10.32 93 ARG A N 1
ATOM 795 C CA . ARG A 1 93 ? 53.547 -56.419 42.948 1.00 10.30 93 ARG A CA 1
ATOM 796 C C . ARG A 1 93 ? 54.311 -56.404 44.272 1.00 9.65 93 ARG A C 1
ATOM 797 O O . ARG A 1 93 ? 53.852 -56.943 45.282 1.00 9.17 93 ARG A O 1
ATOM 805 N N . ASN A 1 94 ? 55.486 -55.785 44.258 1.00 8.79 94 ASN A N 1
ATOM 806 C CA . ASN A 1 94 ? 56.304 -55.684 45.461 1.00 8.69 94 ASN A CA 1
ATOM 807 C C . ASN A 1 94 ? 55.608 -54.779 46.487 1.00 9.50 94 ASN A C 1
ATOM 808 O O . ASN A 1 94 ? 55.874 -54.872 47.688 1.00 10.14 94 ASN A O 1
ATOM 813 N N . ASP A 1 95 ? 54.683 -53.944 46.009 1.00 9.69 95 ASP A N 1
ATOM 814 C CA . ASP A 1 95 ? 53.934 -53.018 46.862 1.00 10.41 95 ASP A CA 1
ATOM 815 C C . ASP A 1 95 ? 53.011 -53.728 47.854 1.00 10.73 95 ASP A C 1
ATOM 816 O O . ASP A 1 95 ? 52.559 -53.125 48.828 1.00 10.79 95 ASP A O 1
ATOM 821 N N . ILE A 1 96 ? 52.707 -54.995 47.574 1.00 10.49 96 ILE A N 1
ATOM 822 C CA . ILE A 1 96 ? 51.853 -55.825 48.425 1.00 12.88 96 ILE A CA 1
ATOM 823 C C . ILE A 1 96 ? 52.598 -56.223 49.706 1.00 12.00 96 ILE A C 1
ATOM 824 O O . ILE A 1 96 ? 51.977 -56.545 50.721 1.00 12.75 96 ILE A O 1
ATOM 829 N N . GLU A 1 97 ? 53.927 -56.205 49.657 1.00 10.84 97 GLU A N 1
ATOM 830 C CA . GLU A 1 97 ? 54.726 -56.547 50.830 1.00 10.50 97 GLU A CA 1
ATOM 831 C C . GLU A 1 97 ? 54.689 -55.415 51.842 1.00 10.23 97 GLU A C 1
ATOM 832 O O . GLU A 1 97 ? 54.535 -54.246 51.479 1.00 10.74 97 GLU A O 1
ATOM 838 N N . ARG A 1 98 ? 54.816 -55.769 53.116 1.00 9.74 98 ARG A N 1
ATOM 839 C CA . ARG A 1 98 ? 54.839 -54.777 54.187 1.00 10.22 98 ARG A CA 1
ATOM 840 C C . ARG A 1 98 ? 56.261 -54.232 54.304 1.00 10.32 98 ARG A C 1
ATOM 841 O O . ARG A 1 98 ? 56.476 -53.021 54.380 1.00 10.61 98 ARG A O 1
ATOM 849 N N . ASP A 1 99 ? 57.225 -55.146 54.271 1.00 10.05 99 ASP A N 1
ATOM 850 C CA . ASP A 1 99 ? 58.639 -54.819 54.412 1.00 8.95 99 ASP A CA 1
ATOM 851 C C . ASP A 1 99 ? 59.414 -54.810 53.103 1.00 9.38 99 ASP A C 1
ATOM 852 O O . ASP A 1 99 ? 58.902 -55.212 52.058 1.00 9.67 99 ASP A O 1
ATOM 857 N N . ASN A 1 100 ? 60.663 -54.358 53.195 1.00 8.55 100 ASN A N 1
ATOM 858 C CA . ASN A 1 100 ? 61.585 -54.319 52.067 1.00 8.33 100 ASN A CA 1
ATOM 859 C C . ASN A 1 100 ? 62.781 -55.192 52.434 1.00 7.79 100 ASN A C 1
ATOM 860 O O . ASN A 1 100 ? 63.629 -54.805 53.240 1.00 8.78 100 ASN A O 1
ATOM 865 N N . LEU A 1 101 ? 62.849 -56.360 51.808 1.00 8.25 101 LEU A N 1
ATOM 866 C CA . LEU A 1 101 ? 63.912 -57.327 52.049 1.00 7.93 101 LEU A CA 1
ATOM 867 C C . LEU A 1 101 ? 65.326 -56.773 51.910 1.00 8.38 101 LEU A C 1
ATOM 868 O O . LEU A 1 101 ? 66.231 -57.178 52.633 1.00 9.35 101 LEU A O 1
ATOM 873 N N . TRP A 1 102 ? 65.508 -55.822 51.004 1.00 9.04 102 TRP A N 1
ATOM 874 C CA . TRP A 1 102 ? 66.836 -55.288 50.758 1.00 9.77 102 TRP A CA 1
ATOM 875 C C . TRP A 1 102 ? 67.418 -54.396 51.834 1.00 10.31 102 TRP A C 1
ATOM 876 O O . TRP A 1 102 ? 68.631 -54.239 51.899 1.00 11.40 102 TRP A O 1
ATOM 887 N N . LEU A 1 103 ? 66.569 -53.887 52.726 1.00 9.38 103 LEU A N 1
ATOM 888 C CA . LEU A 1 103 ? 67.034 -52.999 53.788 1.00 9.11 103 LEU A CA 1
ATOM 889 C C . LEU A 1 103 ? 66.539 -53.316 55.192 1.00 9.85 103 LEU A C 1
ATOM 890 O O . LEU A 1 103 ? 67.201 -52.969 56.169 1.00 12.05 103 LEU A O 1
ATOM 895 N N . ASP A 1 104 ? 65.368 -53.936 55.298 1.00 9.97 104 ASP A N 1
ATOM 896 C CA . ASP A 1 104 ? 64.781 -54.224 56.607 1.00 9.00 104 ASP A CA 1
ATOM 897 C C . ASP A 1 104 ? 65.287 -55.475 57.302 1.00 9.52 104 ASP A C 1
ATOM 898 O O . ASP A 1 104 ? 65.105 -56.592 56.809 1.00 9.25 104 ASP A O 1
ATOM 903 N N . LYS A 1 105 ? 65.846 -55.281 58.494 1.00 10.27 105 LYS A N 1
ATOM 904 C CA . LYS A 1 105 ? 66.372 -56.384 59.291 1.00 10.87 105 LYS A CA 1
ATOM 905 C C . LYS A 1 105 ? 65.294 -57.424 59.593 1.00 10.68 105 LYS A C 1
ATOM 906 O O . LYS A 1 105 ? 65.558 -58.623 59.524 1.00 12.37 105 LYS A O 1
ATOM 912 N N . ARG A 1 106 ? 64.082 -56.970 59.910 1.00 10.04 106 ARG A N 1
ATOM 913 C CA . ARG A 1 106 ? 62.993 -57.894 60.221 1.00 10.89 106 ARG A CA 1
ATOM 914 C C . ARG A 1 106 ? 62.647 -58.813 59.047 1.00 11.70 106 ARG A C 1
ATOM 915 O O . ARG A 1 106 ? 62.357 -59.997 59.243 1.00 11.20 106 ARG A O 1
ATOM 923 N N . ALA A 1 107 ? 62.716 -58.282 57.827 1.00 10.27 107 ALA A N 1
ATOM 924 C CA . ALA A 1 107 ? 62.418 -59.079 56.637 1.00 8.73 107 ALA A CA 1
ATOM 925 C C . ALA A 1 107 ? 63.583 -60.010 56.336 1.00 9.48 107 ALA A C 1
ATOM 926 O O . ALA A 1 107 ? 63.383 -61.158 55.933 1.00 9.52 107 ALA A O 1
ATOM 928 N N . GLN A 1 108 ? 64.798 -59.508 56.536 1.00 7.61 108 GLN A N 1
ATOM 929 C CA . GLN A 1 108 ? 65.995 -60.300 56.301 1.00 8.19 108 GLN A CA 1
ATOM 930 C C . GLN A 1 108 ? 66.040 -61.460 57.281 1.00 8.56 108 GLN A C 1
ATOM 931 O O . GLN A 1 108 ? 66.383 -62.576 56.900 1.00 8.88 108 GLN A O 1
ATOM 937 N N . ASP A 1 109 ? 65.654 -61.204 58.531 1.00 9.55 109 ASP A N 1
ATOM 938 C CA . ASP A 1 109 ? 65.632 -62.263 59.539 1.00 10.50 109 ASP A CA 1
ATOM 939 C C . ASP A 1 109 ? 64.593 -63.318 59.163 1.00 10.52 109 ASP A C 1
ATOM 940 O O . ASP A 1 109 ? 64.833 -64.516 59.321 1.00 10.69 109 ASP A O 1
ATOM 945 N N . GLY A 1 110 ? 63.442 -62.865 58.665 1.00 9.26 110 GLY A N 1
ATOM 946 C CA . GLY A 1 110 ? 62.385 -63.778 58.259 1.00 9.96 110 GLY A CA 1
ATOM 947 C C . GLY A 1 110 ? 62.808 -64.616 57.065 1.00 10.03 110 GLY A C 1
ATOM 948 O O . GLY A 1 110 ? 62.522 -65.809 57.002 1.00 10.78 110 GLY A O 1
ATOM 949 N N . PHE A 1 111 ? 63.505 -63.975 56.130 1.00 9.59 111 PHE A N 1
ATOM 950 C CA . PHE A 1 111 ? 64.007 -64.609 54.912 1.00 9.51 111 PHE A CA 1
ATOM 951 C C . PHE A 1 111 ? 65.017 -65.700 55.259 1.00 8.85 111 PHE A C 1
ATOM 952 O O . PHE A 1 111 ? 64.913 -66.829 54.777 1.00 9.60 111 PHE A O 1
ATOM 960 N N . VAL A 1 112 ? 66.001 -65.351 56.085 1.00 8.95 112 VAL A N 1
ATOM 961 C CA . VAL A 1 112 ? 67.023 -66.304 56.504 1.00 9.71 112 VAL A CA 1
ATOM 962 C C . VAL A 1 112 ? 66.380 -67.470 57.261 1.00 10.64 112 VAL A C 1
ATOM 963 O O . VAL A 1 112 ? 66.738 -68.629 57.041 1.00 11.94 112 VAL A O 1
ATOM 967 N N . TYR A 1 113 ? 65.403 -67.163 58.112 1.00 11.13 113 TYR A N 1
ATOM 968 C CA . TYR A 1 113 ? 64.701 -68.185 58.885 1.00 12.04 113 TYR A CA 1
ATOM 969 C C . TYR A 1 113 ? 63.985 -69.179 57.968 1.00 12.64 113 TYR A C 1
ATOM 970 O O . TYR A 1 113 ? 64.021 -70.385 58.218 1.00 11.95 113 TYR A O 1
ATOM 979 N N . GLN A 1 114 ? 63.356 -68.673 56.905 1.00 12.64 114 GLN A N 1
ATOM 980 C CA . GLN A 1 114 ? 62.646 -69.519 55.939 1.00 14.81 114 GLN A CA 1
ATOM 981 C C . GLN A 1 114 ? 63.618 -70.525 55.342 1.00 13.51 114 GLN A C 1
ATOM 982 O O . GLN A 1 114 ? 63.329 -71.721 55.271 1.00 12.49 114 GLN A O 1
ATOM 988 N N . TRP A 1 115 ? 64.762 -70.022 54.887 1.00 12.02 115 TRP A N 1
ATOM 989 C CA . TRP A 1 115 ? 65.772 -70.873 54.281 1.00 10.45 115 TRP A CA 1
ATOM 990 C C . TRP A 1 115 ? 66.390 -71.860 55.257 1.00 10.06 115 TRP A C 1
ATOM 991 O O . TRP A 1 115 ? 66.734 -72.975 54.873 1.00 11.39 115 TRP A O 1
ATOM 1002 N N . GLU A 1 116 ? 66.494 -71.470 56.524 1.00 10.02 116 GLU A N 1
ATOM 1003 C CA . GLU A 1 116 ? 67.030 -72.377 57.532 1.00 9.88 116 GLU A CA 1
ATOM 1004 C C . GLU A 1 116 ? 66.028 -73.509 57.748 1.00 10.41 116 GLU A C 1
ATOM 1005 O O . GLU A 1 116 ? 66.418 -74.657 57.960 1.00 10.93 116 GLU A O 1
ATOM 1011 N N . LEU A 1 117 ? 64.737 -73.180 57.678 1.00 10.82 117 LEU A N 1
ATOM 1012 C CA . LEU A 1 117 ? 63.675 -74.175 57.832 1.00 10.96 117 LEU A CA 1
ATOM 1013 C C . LEU A 1 117 ? 63.812 -75.249 56.760 1.00 11.18 117 LEU A C 1
ATOM 1014 O O . LEU A 1 117 ? 63.803 -76.441 57.064 1.00 10.40 117 LEU A O 1
ATOM 1019 N N . PHE A 1 118 ? 63.958 -74.822 55.508 1.00 10.74 118 PHE A N 1
ATOM 1020 C CA . PHE A 1 118 ? 64.103 -75.761 54.403 1.00 9.80 118 PHE A CA 1
ATOM 1021 C C . PHE A 1 118 ? 65.423 -76.520 54.474 1.00 9.65 118 PHE A C 1
ATOM 1022 O O . PHE A 1 118 ? 65.473 -77.712 54.173 1.00 10.45 118 PHE A O 1
ATOM 1030 N N . ALA A 1 119 ? 66.488 -75.839 54.892 1.00 9.84 119 ALA A N 1
ATOM 1031 C CA . ALA A 1 119 ? 67.789 -76.490 55.019 1.00 9.07 119 ALA A CA 1
ATOM 1032 C C . ALA A 1 119 ? 67.694 -77.626 56.035 1.00 10.14 119 ALA A C 1
ATOM 1033 O O . ALA A 1 119 ? 68.195 -78.728 55.796 1.00 11.03 119 ALA A O 1
ATOM 1035 N N . LYS A 1 120 ? 67.026 -77.365 57.155 1.00 10.60 120 LYS A N 1
ATOM 1036 C CA . LYS A 1 120 ? 66.859 -78.380 58.190 1.00 11.64 120 LYS A CA 1
ATOM 1037 C C . LYS A 1 120 ? 65.929 -79.502 57.745 1.00 11.22 120 LYS A C 1
ATOM 1038 O O . LYS A 1 120 ? 66.235 -80.682 57.926 1.00 12.55 120 LYS A O 1
ATOM 1044 N N . ARG A 1 121 ? 64.811 -79.130 57.132 1.00 11.01 121 ARG A N 1
ATOM 1045 C CA . ARG A 1 121 ? 63.826 -80.107 56.687 1.00 10.30 121 ARG A CA 1
ATOM 1046 C C . ARG A 1 121 ? 64.385 -81.103 55.679 1.00 11.07 121 ARG A C 1
ATOM 1047 O O . ARG A 1 121 ? 64.104 -82.300 55.756 1.00 11.99 121 ARG A O 1
ATOM 1055 N N . TYR A 1 122 ? 65.208 -80.613 54.758 1.00 10.52 122 TYR A N 1
ATOM 1056 C CA . TYR A 1 122 ? 65.756 -81.471 53.720 1.00 9.45 122 TYR A CA 1
ATOM 1057 C C . TYR A 1 122 ? 67.218 -81.866 53.880 1.00 9.38 122 TYR A C 1
ATOM 1058 O O . TYR A 1 122 ? 67.829 -82.376 52.940 1.00 10.74 122 TYR A O 1
ATOM 1067 N N . LYS A 1 123 ? 67.774 -81.676 55.075 1.00 9.87 123 LYS A N 1
ATOM 1068 C CA . LYS A 1 123 ? 69.167 -82.054 55.307 1.00 10.63 123 LYS A CA 1
ATOM 1069 C C . LYS A 1 123 ? 69.318 -83.545 55.027 1.00 10.01 123 LYS A C 1
ATOM 1070 O O . LYS A 1 123 ? 68.548 -84.358 55.539 1.00 11.31 123 LYS A O 1
ATOM 1076 N N . GLY A 1 124 ? 70.291 -83.893 54.195 1.00 10.85 124 GLY A N 1
ATOM 1077 C CA . GLY A 1 124 ? 70.497 -85.293 53.859 1.00 11.31 124 GLY A CA 1
ATOM 1078 C C . GLY A 1 124 ? 70.108 -85.587 52.425 1.00 11.95 124 GLY A C 1
ATOM 1079 O O . GLY A 1 124 ? 70.611 -86.541 51.832 1.00 12.08 124 GLY A O 1
ATOM 1080 N N . VAL A 1 125 ? 69.188 -84.795 51.876 1.00 11.35 125 VAL A N 1
ATOM 1081 C CA . VAL A 1 125 ? 68.776 -84.984 50.488 1.00 11.15 125 VAL A CA 1
ATOM 1082 C C . VAL A 1 125 ? 69.902 -84.464 49.598 1.00 10.98 125 VAL A C 1
ATOM 1083 O O . VAL A 1 125 ? 70.335 -83.315 49.725 1.00 11.32 125 VAL A O 1
ATOM 1087 N N . SER A 1 126 ? 70.397 -85.333 48.727 1.00 11.15 126 SER A N 1
ATOM 1088 C CA . SER A 1 126 ? 71.493 -84.996 47.826 1.00 11.70 126 SER A CA 1
ATOM 1089 C C . SER A 1 126 ? 71.187 -83.818 46.913 1.00 11.85 126 SER A C 1
ATOM 1090 O O . SER A 1 126 ? 70.049 -83.638 46.477 1.00 11.32 126 SER A O 1
ATOM 1093 N N . SER A 1 127 ? 72.215 -83.027 46.618 1.00 11.96 127 SER A N 1
ATOM 1094 C CA . SER A 1 127 ? 72.062 -81.885 45.726 1.00 12.27 127 SER A CA 1
ATOM 1095 C C . SER A 1 127 ? 71.801 -82.354 44.301 1.00 11.92 127 SER A C 1
ATOM 1096 O O . SER A 1 127 ? 71.448 -81.563 43.431 1.00 12.38 127 SER A O 1
ATOM 1099 N N . LYS A 1 128 ? 71.987 -83.648 44.064 1.00 12.88 128 LYS A N 1
ATOM 1100 C CA . LYS A 1 128 ? 71.710 -84.219 42.756 1.00 11.48 128 LYS A CA 1
ATOM 1101 C C . LYS A 1 128 ? 70.203 -84.069 42.524 1.00 11.09 128 LYS A C 1
ATOM 1102 O O . LYS A 1 128 ? 69.756 -83.830 41.402 1.00 10.66 128 LYS A O 1
ATOM 1108 N N . PHE A 1 129 ? 69.442 -84.116 43.617 1.00 10.77 129 PHE A N 1
ATOM 1109 C CA . PHE A 1 129 ? 67.987 -84.024 43.559 1.00 10.10 129 PHE A CA 1
ATOM 1110 C C . PHE A 1 129 ? 67.351 -82.728 44.062 1.00 9.35 129 PHE A C 1
ATOM 1111 O O . PHE A 1 129 ? 66.188 -82.462 43.759 1.00 9.91 129 PHE A O 1
ATOM 1119 N N . LEU A 1 130 ? 68.093 -81.921 44.816 1.00 8.85 130 LEU A N 1
ATOM 1120 C CA . LEU A 1 130 ? 67.515 -80.695 45.361 1.00 9.15 130 LEU A CA 1
ATOM 1121 C C . LEU A 1 130 ? 68.479 -79.526 45.514 1.00 9.68 130 LEU A C 1
ATOM 1122 O O . LEU A 1 130 ? 69.578 -79.678 46.047 1.00 8.92 130 LEU A O 1
ATOM 1127 N N . SER A 1 131 ? 68.048 -78.357 45.043 1.00 9.68 131 SER A N 1
ATOM 1128 C CA . SER A 1 131 ? 68.830 -77.130 45.169 1.00 8.87 131 SER A CA 1
ATOM 1129 C C . SER A 1 131 ? 67.906 -76.008 45.643 1.00 8.04 131 SER A C 1
ATOM 1130 O O . SER A 1 131 ? 66.684 -76.095 45.487 1.00 8.92 131 SER A O 1
ATOM 1133 N N . PHE A 1 132 ? 68.496 -74.979 46.249 1.00 8.37 132 PHE A N 1
ATOM 1134 C CA . PHE A 1 132 ? 67.753 -73.831 46.769 1.00 8.53 132 PHE A CA 1
ATOM 1135 C C . PHE A 1 132 ? 68.097 -72.567 45.983 1.00 7.74 132 PHE A C 1
ATOM 1136 O O . PHE A 1 132 ? 69.251 -72.144 45.976 1.00 8.07 132 PHE A O 1
ATOM 1144 N N . ASP A 1 133 ? 67.091 -71.967 45.347 1.00 7.76 133 ASP A N 1
ATOM 1145 C CA . ASP A 1 133 ? 67.246 -70.729 44.569 1.00 8.96 133 ASP A CA 1
ATOM 1146 C C . ASP A 1 133 ? 66.710 -69.651 45.517 1.00 7.52 133 ASP A C 1
ATOM 1147 O O . ASP A 1 133 ? 65.502 -69.452 45.637 1.00 7.91 133 ASP A O 1
ATOM 1152 N N . LEU A 1 134 ? 67.633 -68.948 46.170 1.00 8.73 134 LEU A N 1
ATOM 1153 C CA . LEU A 1 134 ? 67.306 -67.973 47.212 1.00 8.07 134 LEU A CA 1
ATOM 1154 C C . LEU A 1 134 ? 66.154 -66.994 47.047 1.00 7.56 134 LEU A C 1
ATOM 1155 O O . LEU A 1 134 ? 65.238 -66.962 47.876 1.00 8.76 134 LEU A O 1
ATOM 1160 N N . VAL A 1 135 ? 66.195 -66.181 46.002 1.00 6.71 135 VAL A N 1
ATOM 1161 C CA . VAL A 1 135 ? 65.127 -65.219 45.787 1.00 7.85 135 VAL A CA 1
ATOM 1162 C C . VAL A 1 135 ? 65.026 -64.900 44.305 1.00 8.36 135 VAL A C 1
ATOM 1163 O O . VAL A 1 135 ? 66.022 -64.603 43.645 1.00 9.24 135 VAL A O 1
ATOM 1167 N N . ASN A 1 136 ? 63.814 -65.004 43.776 1.00 7.58 136 ASN A N 1
ATOM 1168 C CA . ASN A 1 136 ? 63.607 -64.754 42.363 1.00 7.41 136 ASN A CA 1
ATOM 1169 C C . ASN A 1 136 ? 63.863 -63.326 41.916 1.00 8.87 136 ASN A C 1
ATOM 1170 O O . ASN A 1 136 ? 63.409 -62.374 42.542 1.00 8.70 136 ASN A O 1
ATOM 1175 N N . GLU A 1 137 ? 64.614 -63.209 40.826 1.00 8.61 137 GLU A N 1
ATOM 1176 C CA . GLU A 1 137 ? 64.908 -61.941 40.167 1.00 9.06 137 GLU A CA 1
ATOM 1177 C C . GLU A 1 137 ? 64.980 -60.652 40.998 1.00 8.03 137 GLU A C 1
ATOM 1178 O O . GLU A 1 137 ? 64.040 -59.850 40.990 1.00 9.13 137 GLU A O 1
ATOM 1184 N N . PRO A 1 138 ? 66.089 -60.442 41.733 1.00 8.80 138 PRO A N 1
ATOM 1185 C CA . PRO A 1 138 ? 66.257 -59.230 42.547 1.00 8.83 138 PRO A CA 1
ATOM 1186 C C . PRO A 1 138 ? 66.124 -58.008 41.631 1.00 9.68 138 PRO A C 1
ATOM 1187 O O . PRO A 1 138 ? 66.347 -58.103 40.420 1.00 10.21 138 PRO A O 1
ATOM 1191 N N . PRO A 1 139 ? 65.769 -56.843 42.196 1.00 9.44 139 PRO A N 1
ATOM 1192 C CA . PRO A 1 139 ? 65.597 -55.616 41.415 1.00 9.76 139 PRO A CA 1
ATOM 1193 C C . PRO A 1 139 ? 66.873 -54.967 40.902 1.00 8.92 139 PRO A C 1
ATOM 1194 O O . PRO A 1 139 ? 67.982 -55.460 41.120 1.00 10.51 139 PRO A O 1
ATOM 1198 N N . ASN A 1 140 ? 66.695 -53.863 40.187 1.00 9.70 140 ASN A N 1
ATOM 1199 C CA . ASN A 1 140 ? 67.828 -53.126 39.656 1.00 11.21 140 ASN A CA 1
ATOM 1200 C C . ASN A 1 140 ? 68.545 -52.393 40.774 1.00 12.04 140 ASN A C 1
ATOM 1201 O O . ASN A 1 140 ? 67.968 -52.107 41.826 1.00 12.22 140 ASN A O 1
ATOM 1206 N N . ILE A 1 141 ? 69.829 -52.142 40.562 1.00 11.72 141 ILE A N 1
ATOM 1207 C CA . ILE A 1 141 ? 70.619 -51.393 41.525 1.00 11.87 141 ILE A CA 1
ATOM 1208 C C . ILE A 1 141 ? 69.960 -50.010 41.555 1.00 12.09 141 ILE A C 1
ATOM 1209 O O . ILE A 1 141 ? 69.675 -49.427 40.506 1.00 13.03 141 ILE A O 1
ATOM 1214 N N . GLY A 1 142 ? 69.650 -49.525 42.752 1.00 11.74 142 GLY A N 1
ATOM 1215 C CA . GLY A 1 142 ? 68.999 -48.231 42.874 1.00 11.78 142 GLY A CA 1
ATOM 1216 C C . GLY A 1 142 ? 67.495 -48.334 43.059 1.00 12.56 142 GLY A C 1
ATOM 1217 O O . GLY A 1 142 ? 66.819 -47.318 43.220 1.00 13.48 142 GLY A O 1
ATOM 1218 N N . GLN A 1 143 ? 66.966 -49.553 42.980 1.00 12.19 143 GLN A N 1
ATOM 1219 C CA . GLN A 1 143 ? 65.539 -49.804 43.170 1.00 12.06 143 GLN A CA 1
ATOM 1220 C C . GLN A 1 143 ? 65.337 -50.410 44.551 1.00 11.85 143 GLN A C 1
ATOM 1221 O O . GLN A 1 143 ? 66.034 -51.356 44.921 1.00 11.20 143 GLN A O 1
ATOM 1227 N N . TYR A 1 144 ? 64.361 -49.893 45.292 1.00 12.02 144 TYR A N 1
ATOM 1228 C CA . TYR A 1 144 ? 64.061 -50.385 46.636 1.00 11.59 144 TYR A CA 1
ATOM 1229 C C . TYR A 1 144 ? 65.305 -50.391 47.525 1.00 12.47 144 TYR A C 1
ATOM 1230 O O . TYR A 1 144 ? 65.455 -51.248 48.401 1.00 13.75 144 TYR A O 1
ATOM 1239 N N . GLY A 1 145 ? 66.211 -49.449 47.271 1.00 11.89 145 GLY A N 1
ATOM 1240 C CA . GLY A 1 145 ? 67.427 -49.345 48.060 1.00 11.80 145 GLY A CA 1
ATOM 1241 C C . GLY A 1 145 ? 68.490 -50.405 47.827 1.00 12.00 145 GLY A C 1
ATOM 1242 O O . GLY A 1 145 ? 69.482 -50.440 48.548 1.00 13.05 145 GLY A O 1
ATOM 1243 N N . LEU A 1 146 ? 68.310 -51.257 46.820 1.00 11.18 146 LEU A N 1
ATOM 1244 C CA . LEU A 1 146 ? 69.297 -52.299 46.551 1.00 10.12 146 LEU A CA 1
ATOM 1245 C C . LEU A 1 146 ? 70.595 -51.749 45.979 1.00 10.08 146 LEU A C 1
ATOM 1246 O O . LEU A 1 146 ? 70.590 -50.846 45.139 1.00 10.05 146 LEU A O 1
ATOM 1251 N N . THR A 1 147 ? 71.705 -52.279 46.480 1.00 9.69 147 THR A N 1
ATOM 1252 C CA . THR A 1 147 ? 73.040 -51.932 46.001 1.00 9.96 147 THR A CA 1
ATOM 1253 C C . THR A 1 147 ? 73.739 -53.278 45.862 1.00 10.75 147 THR A C 1
ATOM 1254 O O . THR A 1 147 ? 73.294 -54.273 46.442 1.00 11.52 147 THR A O 1
ATOM 1258 N N . ARG A 1 148 ? 74.803 -53.339 45.073 1.00 10.62 148 ARG A N 1
ATOM 1259 C CA . ARG A 1 148 ? 75.522 -54.602 44.934 1.00 11.11 148 ARG A CA 1
ATOM 1260 C C . ARG A 1 148 ? 76.036 -55.049 46.299 1.00 11.77 148 ARG A C 1
ATOM 1261 O O . ARG A 1 148 ? 76.038 -56.239 46.612 1.00 12.15 148 ARG A O 1
ATOM 1269 N N . GLU A 1 149 ? 76.422 -54.079 47.126 1.00 12.90 149 GLU A N 1
ATOM 1270 C CA . GLU A 1 149 ? 76.941 -54.356 48.459 1.00 14.15 149 GLU A CA 1
ATOM 1271 C C . GLU A 1 149 ? 75.910 -54.955 49.417 1.00 12.36 149 GLU A C 1
ATOM 1272 O O . GLU A 1 149 ? 76.182 -55.978 50.048 1.00 12.16 149 GLU A O 1
ATOM 1278 N N . ASN A 1 150 ? 74.733 -54.338 49.540 1.00 11.51 150 ASN A N 1
ATOM 1279 C CA . ASN A 1 150 ? 73.751 -54.898 50.463 1.00 10.57 150 ASN A CA 1
ATOM 1280 C C . ASN A 1 150 ? 73.115 -56.196 49.972 1.00 10.61 150 ASN A C 1
ATOM 1281 O O . ASN A 1 150 ? 72.775 -57.064 50.777 1.00 11.29 150 ASN A O 1
ATOM 1286 N N . HIS A 1 151 ? 73.024 -56.359 48.654 1.00 9.20 151 HIS A N 1
ATOM 1287 C CA . HIS A 1 151 ? 72.485 -57.590 48.088 1.00 9.28 151 HIS A CA 1
ATOM 1288 C C . HIS A 1 151 ? 73.489 -58.703 48.389 1.00 8.95 151 HIS A C 1
ATOM 1289 O O . HIS A 1 151 ? 73.114 -59.769 48.878 1.00 8.88 151 HIS A O 1
ATOM 1296 N N . ALA A 1 152 ? 74.768 -58.444 48.116 1.00 9.49 152 ALA A N 1
ATOM 1297 C CA . ALA A 1 152 ? 75.811 -59.434 48.371 1.00 9.07 152 ALA A CA 1
ATOM 1298 C C . ALA A 1 152 ? 75.860 -59.823 49.848 1.00 9.86 152 ALA A C 1
ATOM 1299 O O . ALA A 1 152 ? 75.962 -61.002 50.180 1.00 10.08 152 ALA A O 1
ATOM 1301 N N . SER A 1 153 ? 75.758 -58.833 50.731 1.00 10.16 153 SER A N 1
ATOM 1302 C CA . SER A 1 153 ? 75.785 -59.098 52.167 1.00 10.57 153 SER A CA 1
ATOM 1303 C C . SER A 1 153 ? 74.640 -60.014 52.591 1.00 10.55 153 SER A C 1
ATOM 1304 O O . SER A 1 153 ? 74.847 -60.945 53.371 1.00 10.35 153 SER A O 1
ATOM 1307 N N . LEU A 1 154 ? 73.447 -59.777 52.048 1.00 8.89 154 LEU A N 1
ATOM 1308 C CA . LEU A 1 154 ? 72.291 -60.605 52.378 1.00 8.64 154 LEU A CA 1
ATOM 1309 C C . LEU A 1 154 ? 72.453 -62.019 51.827 1.00 9.72 154 LEU A C 1
ATOM 1310 O O . LEU A 1 154 ? 72.137 -62.992 52.505 1.00 9.67 154 LEU A O 1
ATOM 1315 N N . ILE A 1 155 ? 72.927 -62.127 50.588 1.00 9.07 155 ILE A N 1
ATOM 1316 C CA . ILE A 1 155 ? 73.139 -63.433 49.971 1.00 8.89 155 ILE A CA 1
ATOM 1317 C C . ILE A 1 155 ? 74.168 -64.231 50.774 1.00 10.21 155 ILE A C 1
ATOM 1318 O O . ILE A 1 155 ? 73.950 -65.400 51.080 1.00 9.34 155 ILE A O 1
ATOM 1323 N N . ILE A 1 156 ? 75.263 -63.577 51.154 1.00 10.35 156 ILE A N 1
ATOM 1324 C CA . ILE A 1 156 ? 76.314 -64.230 51.932 1.00 10.79 156 ILE A CA 1
ATOM 1325 C C . ILE A 1 156 ? 75.785 -64.693 53.291 1.00 10.99 156 ILE A C 1
ATOM 1326 O O . ILE A 1 156 ? 76.065 -65.815 53.722 1.00 11.25 156 ILE A O 1
ATOM 1331 N N . ARG A 1 157 ? 74.973 -63.858 53.937 1.00 9.76 157 ARG A N 1
ATOM 1332 C CA . ARG A 1 157 ? 74.398 -64.218 55.228 1.00 9.29 157 ARG A CA 1
ATOM 1333 C C . ARG A 1 157 ? 73.506 -65.454 55.085 1.00 9.71 157 ARG A C 1
ATOM 1334 O O . ARG A 1 157 ? 73.578 -66.379 55.890 1.00 9.90 157 ARG A O 1
ATOM 1342 N N . THR A 1 158 ? 72.676 -65.461 54.046 1.00 9.55 158 THR A N 1
ATOM 1343 C CA . THR A 1 158 ? 71.754 -66.564 53.798 1.00 9.19 158 THR A CA 1
ATOM 1344 C C . THR A 1 158 ? 72.484 -67.858 53.445 1.00 9.97 158 THR A C 1
ATOM 1345 O O . THR A 1 158 ? 72.148 -68.924 53.965 1.00 10.84 158 THR A O 1
ATOM 1349 N N . VAL A 1 159 ? 73.488 -67.751 52.579 1.00 9.41 159 VAL A N 1
ATOM 1350 C CA . VAL A 1 159 ? 74.287 -68.899 52.156 1.00 9.98 159 VAL A CA 1
ATOM 1351 C C . VAL A 1 159 ? 75.005 -69.524 53.353 1.00 10.12 159 VAL A C 1
ATOM 1352 O O . VAL A 1 159 ? 75.022 -70.747 53.507 1.00 11.32 159 VAL A O 1
ATOM 1356 N N . GLU A 1 160 ? 75.565 -68.679 54.216 1.00 10.12 160 GLU A N 1
ATOM 1357 C CA . GLU A 1 160 ? 76.263 -69.167 55.400 1.00 10.39 160 GLU A CA 1
ATOM 1358 C C . GLU A 1 160 ? 75.303 -69.839 56.380 1.00 11.60 160 GLU A C 1
ATOM 1359 O O . GLU A 1 160 ? 75.643 -70.851 56.997 1.00 12.48 160 GLU A O 1
ATOM 1365 N N . ALA A 1 161 ? 74.093 -69.298 56.495 1.00 10.96 161 ALA A N 1
ATOM 1366 C CA . ALA A 1 161 ? 73.088 -69.863 57.392 1.00 10.11 161 ALA A CA 1
ATOM 1367 C C . ALA A 1 161 ? 72.653 -71.247 56.908 1.00 11.33 161 ALA A C 1
ATOM 1368 O O . ALA A 1 161 ? 72.499 -72.173 57.704 1.00 12.31 161 ALA A O 1
ATOM 1370 N N . ILE A 1 162 ? 72.453 -71.383 55.599 1.00 10.08 162 ILE A N 1
ATOM 1371 C CA . ILE A 1 162 ? 72.058 -72.666 55.018 1.00 10.00 162 ILE A CA 1
ATOM 1372 C C . ILE A 1 162 ? 73.186 -73.688 55.191 1.00 11.76 162 ILE A C 1
ATOM 1373 O O . ILE A 1 162 ? 72.951 -74.814 55.639 1.00 11.41 162 ILE A O 1
ATOM 1378 N N . ARG A 1 163 ? 74.408 -73.275 54.868 1.00 11.48 163 ARG A N 1
ATOM 1379 C CA . ARG A 1 163 ? 75.574 -74.152 54.965 1.00 12.73 163 ARG A CA 1
ATOM 1380 C C . ARG A 1 163 ? 75.934 -74.596 56.376 1.00 13.13 163 ARG A C 1
ATOM 1381 O O . ARG A 1 163 ? 76.548 -75.651 56.555 1.00 13.65 163 ARG A O 1
ATOM 1389 N N . LYS A 1 164 ? 75.576 -73.792 57.374 1.00 13.22 164 LYS A N 1
ATOM 1390 C CA . LYS A 1 164 ? 75.853 -74.156 58.761 1.00 15.05 164 LYS A CA 1
ATOM 1391 C C . LYS A 1 164 ? 75.011 -75.382 59.121 1.00 14.96 164 LYS A C 1
ATOM 1392 O O . LYS A 1 164 ? 75.448 -76.254 59.877 1.00 15.57 164 LYS A O 1
ATOM 1398 N N . ILE A 1 165 ? 73.811 -75.449 58.549 1.00 13.58 165 ILE A N 1
ATOM 1399 C CA . ILE A 1 165 ? 72.887 -76.556 58.781 1.00 13.18 165 ILE A CA 1
ATOM 1400 C C . ILE A 1 165 ? 73.187 -77.723 57.839 1.00 13.86 165 ILE A C 1
ATOM 1401 O O . ILE A 1 165 ? 73.302 -78.872 58.277 1.00 13.73 165 ILE A O 1
ATOM 1406 N N . ASP A 1 166 ? 73.321 -77.421 56.552 1.00 13.40 166 ASP A N 1
ATOM 1407 C CA . ASP A 1 166 ? 73.615 -78.437 55.546 1.00 12.99 166 ASP A CA 1
ATOM 1408 C C . ASP A 1 166 ? 74.663 -77.921 54.561 1.00 12.68 166 ASP A C 1
ATOM 1409 O O . ASP A 1 166 ? 74.333 -77.284 53.558 1.00 13.42 166 ASP A O 1
ATOM 1414 N N . PRO A 1 167 ? 75.944 -78.243 54.809 1.00 13.73 167 PRO A N 1
ATOM 1415 C CA . PRO A 1 167 ? 77.065 -77.822 53.962 1.00 13.88 167 PRO A CA 1
ATOM 1416 C C . PRO A 1 167 ? 77.017 -78.385 52.544 1.00 13.65 167 PRO A C 1
ATOM 1417 O O . PRO A 1 167 ? 77.686 -77.872 51.647 1.00 16.05 167 PRO A O 1
ATOM 1421 N N . ASP A 1 168 ? 76.228 -79.439 52.351 1.00 13.35 168 ASP A N 1
ATOM 1422 C CA . ASP A 1 168 ? 76.116 -80.098 51.053 1.00 13.57 168 ASP A CA 1
ATOM 1423 C C . ASP A 1 168 ? 74.991 -79.594 50.153 1.00 13.33 168 ASP A C 1
ATOM 1424 O O . ASP A 1 168 ? 74.847 -80.069 49.027 1.00 16.33 168 ASP A O 1
ATOM 1429 N N . ARG A 1 169 ? 74.199 -78.642 50.641 1.00 12.71 169 ARG A N 1
ATOM 1430 C CA . ARG A 1 169 ? 73.082 -78.106 49.862 1.00 10.26 169 ARG A CA 1
ATOM 1431 C C . ARG A 1 169 ? 73.491 -77.136 48.757 1.00 10.61 169 ARG A C 1
ATOM 1432 O O . ARG A 1 169 ? 74.071 -76.078 49.028 1.00 11.26 169 ARG A O 1
ATOM 1440 N N . GLU A 1 170 ? 73.158 -77.493 47.517 1.00 10.17 170 GLU A N 1
ATOM 1441 C CA . GLU A 1 170 ? 73.461 -76.652 46.366 1.00 9.59 170 GLU A CA 1
ATOM 1442 C C . GLU A 1 170 ? 72.554 -75.431 46.410 1.00 9.90 170 GLU A C 1
ATOM 1443 O O . GLU A 1 170 ? 71.346 -75.542 46.636 1.00 10.75 170 GLU A O 1
ATOM 1449 N N . ILE A 1 171 ? 73.156 -74.267 46.210 1.00 9.77 171 ILE A N 1
ATOM 1450 C CA . ILE A 1 171 ? 72.446 -72.999 46.250 1.00 10.17 171 ILE A CA 1
ATOM 1451 C C . ILE A 1 171 ? 72.558 -72.275 44.917 1.00 10.29 171 ILE A C 1
ATOM 1452 O O . ILE A 1 171 ? 73.592 -72.328 44.251 1.00 10.57 171 ILE A O 1
ATOM 1457 N N . VAL A 1 172 ? 71.460 -71.635 44.526 1.00 9.70 172 VAL A N 1
ATOM 1458 C CA . VAL A 1 172 ? 71.372 -70.888 43.280 1.00 9.58 172 VAL A CA 1
ATOM 1459 C C . VAL A 1 172 ? 70.952 -69.461 43.609 1.00 9.08 172 VAL A C 1
ATOM 1460 O O . VAL A 1 172 ? 70.132 -69.240 44.503 1.00 9.24 172 VAL A O 1
ATOM 1464 N N . ILE A 1 173 ? 71.556 -68.495 42.922 1.00 9.50 173 ILE A N 1
ATOM 1465 C CA . ILE A 1 173 ? 71.214 -67.087 43.110 1.00 8.68 173 ILE A CA 1
ATOM 1466 C C . ILE A 1 173 ? 70.890 -66.474 41.755 1.00 9.03 173 ILE A C 1
ATOM 1467 O O . ILE A 1 173 ? 71.526 -66.806 40.751 1.00 9.99 173 ILE A O 1
ATOM 1472 N N . ASP A 1 174 ? 69.862 -65.630 41.721 1.00 8.25 174 ASP A N 1
ATOM 1473 C CA . ASP A 1 174 ? 69.420 -64.975 40.489 1.00 9.23 174 ASP A CA 1
ATOM 1474 C C . ASP A 1 174 ? 70.136 -63.658 40.233 1.00 9.02 174 ASP A C 1
ATOM 1475 O O . ASP A 1 174 ? 70.468 -62.926 41.166 1.00 8.99 174 ASP A O 1
ATOM 1480 N N . GLY A 1 175 ? 70.331 -63.346 38.955 1.00 9.53 175 GLY A N 1
ATOM 1481 C CA . GLY A 1 175 ? 70.992 -62.108 38.587 1.00 9.37 175 GLY A CA 1
ATOM 1482 C C . GLY A 1 175 ? 70.225 -60.864 39.001 1.00 9.50 175 GLY A C 1
ATOM 1483 O O . GLY A 1 175 ? 69.007 -60.899 39.208 1.00 8.99 175 GLY A O 1
ATOM 1484 N N . LEU A 1 176 ? 70.946 -59.759 39.154 1.00 9.67 176 LEU A N 1
ATOM 1485 C CA . LEU A 1 176 ? 70.323 -58.496 39.533 1.00 9.67 176 LEU A CA 1
ATOM 1486 C C . LEU A 1 176 ? 69.534 -57.913 38.365 1.00 10.07 176 LEU A C 1
ATOM 1487 O O . LEU A 1 176 ? 69.596 -58.425 37.244 1.00 10.05 176 LEU A O 1
ATOM 1492 N N . GLY A 1 177 ? 68.780 -56.853 38.635 1.00 9.18 177 GLY A N 1
ATOM 1493 C CA . GLY A 1 177 ? 67.997 -56.213 37.592 1.00 11.15 177 GLY A CA 1
ATOM 1494 C C . GLY A 1 177 ? 67.029 -57.145 36.890 1.00 12.40 177 GLY A C 1
ATOM 1495 O O . GLY A 1 177 ? 66.928 -57.134 35.660 1.00 12.34 177 GLY A O 1
ATOM 1496 N N . GLY A 1 178 ? 66.320 -57.956 37.672 1.00 11.60 178 GLY A N 1
ATOM 1497 C CA . GLY A 1 178 ? 65.360 -58.888 37.105 1.00 11.79 178 GLY A CA 1
ATOM 1498 C C . GLY A 1 178 ? 65.992 -60.116 36.476 1.00 11.72 178 GLY A C 1
ATOM 1499 O O . GLY A 1 178 ? 65.456 -60.668 35.510 1.00 13.48 178 GLY A O 1
ATOM 1500 N N . GLY A 1 179 ? 67.114 -60.556 37.041 1.00 11.39 179 GLY A N 1
ATOM 1501 C CA . GLY A 1 179 ? 67.815 -61.726 36.533 1.00 11.67 179 GLY A CA 1
ATOM 1502 C C . GLY A 1 179 ? 68.678 -61.459 35.314 1.00 11.35 179 GLY A C 1
ATOM 1503 O O . GLY A 1 179 ? 69.230 -62.389 34.726 1.00 13.07 179 GLY A O 1
ATOM 1504 N N . ASN A 1 180 ? 68.837 -60.185 34.972 1.00 11.26 180 ASN A N 1
ATOM 1505 C CA . ASN A 1 180 ? 69.615 -59.776 33.799 1.00 11.21 180 ASN A CA 1
ATOM 1506 C C . ASN A 1 180 ? 71.097 -59.511 34.012 1.00 11.81 180 ASN A C 1
ATOM 1507 O O . ASN A 1 180 ? 71.911 -59.751 33.117 1.00 11.90 180 ASN A O 1
ATOM 1512 N N . ILE A 1 181 ? 71.428 -58.989 35.188 1.00 11.33 181 ILE A N 1
ATOM 1513 C CA . ILE A 1 181 ? 72.785 -58.565 35.522 1.00 11.23 181 ILE A CA 1
ATOM 1514 C C . ILE A 1 181 ? 73.681 -59.543 36.273 1.00 10.74 181 ILE A C 1
ATOM 1515 O O . ILE A 1 181 ? 73.338 -60.003 37.361 1.00 9.65 181 ILE A O 1
ATOM 1520 N N . ALA A 1 182 ? 74.859 -59.803 35.701 1.00 11.31 182 ALA A N 1
ATOM 1521 C CA . ALA A 1 182 ? 75.846 -60.709 36.287 1.00 11.37 182 ALA A CA 1
ATOM 1522 C C . ALA A 1 182 ? 76.408 -60.146 37.591 1.00 11.07 182 ALA A C 1
ATOM 1523 O O . ALA A 1 182 ? 76.484 -58.927 37.773 1.00 11.71 182 ALA A O 1
ATOM 1525 N N . MET A 1 183 ? 76.846 -61.040 38.472 1.00 10.93 183 MET A N 1
ATOM 1526 C CA . MET A 1 183 ? 77.356 -60.641 39.780 1.00 11.33 183 MET A CA 1
ATOM 1527 C C . MET A 1 183 ? 78.760 -61.158 40.080 1.00 12.17 183 MET A C 1
ATOM 1528 O O . MET A 1 183 ? 78.935 -62.086 40.868 1.00 12.49 183 MET A O 1
ATOM 1533 N N . PRO A 1 184 ? 79.788 -60.531 39.487 1.00 14.22 184 PRO A N 1
ATOM 1534 C CA . PRO A 1 184 ? 81.163 -60.978 39.734 1.00 14.94 184 PRO A CA 1
ATOM 1535 C C . PRO A 1 184 ? 81.569 -60.891 41.206 1.00 15.16 184 PRO A C 1
ATOM 1536 O O . PRO A 1 184 ? 82.431 -61.644 41.664 1.00 15.33 184 PRO A O 1
ATOM 1540 N N . GLU A 1 185 ? 80.894 -60.019 41.953 1.00 13.99 185 GLU A N 1
ATOM 1541 C CA . GLU A 1 185 ? 81.169 -59.838 43.375 1.00 14.96 185 GLU A CA 1
ATOM 1542 C C . GLU A 1 185 ? 80.797 -61.066 44.208 1.00 15.04 185 GLU A C 1
ATOM 1543 O O . GLU A 1 185 ? 81.235 -61.201 45.349 1.00 16.84 185 GLU A O 1
ATOM 1549 N N . LEU A 1 186 ? 80.001 -61.965 43.631 1.00 14.22 186 LEU A N 1
ATOM 1550 C CA . LEU A 1 186 ? 79.590 -63.181 44.331 1.00 13.37 186 LEU A CA 1
ATOM 1551 C C . LEU A 1 186 ? 80.122 -64.447 43.651 1.00 14.44 186 LEU A C 1
ATOM 1552 O O . LEU A 1 186 ? 79.693 -65.559 43.962 1.00 14.36 186 LEU A O 1
ATOM 1557 N N . ALA A 1 187 ? 81.089 -64.269 42.755 1.00 15.57 187 ALA A N 1
ATOM 1558 C CA . ALA A 1 187 ? 81.686 -65.380 42.014 1.00 16.42 187 ALA A CA 1
ATOM 1559 C C . ALA A 1 187 ? 82.369 -66.444 42.878 1.00 18.67 187 ALA A C 1
ATOM 1560 O O . ALA A 1 187 ? 82.308 -67.634 42.565 1.00 20.36 187 ALA A O 1
ATOM 1562 N N . HIS A 1 188 ? 83.001 -66.018 43.968 1.00 18.32 188 HIS A N 1
ATOM 1563 C CA . HIS A 1 188 ? 83.721 -66.935 44.849 1.00 19.26 188 HIS A CA 1
ATOM 1564 C C . HIS A 1 188 ? 82.878 -67.632 45.918 1.00 18.44 188 HIS A C 1
ATOM 1565 O O . HIS A 1 188 ? 83.413 -68.383 46.739 1.00 18.55 188 HIS A O 1
ATOM 1567 N N . LEU A 1 189 ? 81.563 -67.429 45.882 1.00 16.95 189 LEU A N 1
ATOM 1568 C CA . LEU A 1 189 ? 80.677 -68.029 46.878 1.00 16.73 189 LEU A CA 1
ATOM 1569 C C . LEU A 1 189 ? 80.365 -69.513 46.658 1.00 16.08 189 LEU A C 1
ATOM 1570 O O . LEU A 1 189 ? 79.820 -70.173 47.544 1.00 16.61 189 LEU A O 1
ATOM 1575 N N . GLY A 1 190 ? 80.714 -70.034 45.485 1.00 14.60 190 GLY A N 1
ATOM 1576 C CA . GLY A 1 190 ? 80.470 -71.438 45.194 1.00 15.26 190 GLY A CA 1
ATOM 1577 C C . GLY A 1 190 ? 79.005 -71.785 45.015 1.00 15.00 190 GLY A C 1
ATOM 1578 O O . GLY A 1 190 ? 78.550 -72.852 45.433 1.00 16.43 190 GLY A O 1
ATOM 1579 N N . VAL A 1 191 ? 78.264 -70.870 44.399 1.00 14.64 191 VAL A N 1
ATOM 1580 C CA . VAL A 1 191 ? 76.842 -71.066 44.144 1.00 13.32 191 VAL A CA 1
ATOM 1581 C C . VAL A 1 191 ? 76.588 -70.955 42.648 1.00 12.31 191 VAL A C 1
ATOM 1582 O O . VAL A 1 191 ? 77.435 -70.458 41.902 1.00 13.09 191 VAL A O 1
ATOM 1586 N N . VAL A 1 192 ? 75.444 -71.461 42.203 1.00 11.18 192 VAL A N 1
ATOM 1587 C CA . VAL A 1 192 ? 75.089 -71.376 40.793 1.00 11.19 192 VAL A CA 1
ATOM 1588 C C . VAL A 1 192 ? 74.528 -69.985 40.523 1.00 10.31 192 VAL A C 1
ATOM 1589 O O . VAL A 1 192 ? 73.696 -69.494 41.284 1.00 10.39 192 VAL A O 1
ATOM 1593 N N . HIS A 1 193 ? 75.038 -69.328 39.486 1.00 10.00 193 HIS A N 1
ATOM 1594 C CA . HIS A 1 193 ? 74.547 -68.008 39.101 1.00 10.77 193 HIS A CA 1
ATOM 1595 C C . HIS A 1 193 ? 73.517 -68.237 38.005 1.00 11.02 193 HIS A C 1
ATOM 1596 O O . HIS A 1 193 ? 73.831 -68.775 36.940 1.00 10.67 193 HIS A O 1
ATOM 1603 N N . SER A 1 194 ? 72.282 -67.833 38.279 1.00 9.63 194 SER A N 1
ATOM 1604 C CA . SER A 1 194 ? 71.182 -68.044 37.353 1.00 10.21 194 SER A CA 1
ATOM 1605 C C . SER A 1 194 ? 70.741 -66.818 36.574 1.00 9.24 194 SER A C 1
ATOM 1606 O O . SER A 1 194 ? 70.300 -65.815 37.153 1.00 9.28 194 SER A O 1
ATOM 1609 N N . GLY A 1 195 ? 70.840 -66.937 35.252 1.00 9.74 195 GLY A N 1
ATOM 1610 C CA . GLY A 1 195 ? 70.449 -65.873 34.346 1.00 9.66 195 GLY A CA 1
ATOM 1611 C C . GLY A 1 195 ? 69.076 -66.080 33.731 1.00 9.35 195 GLY A C 1
ATOM 1612 O O . GLY A 1 195 ? 68.311 -66.971 34.134 1.00 9.39 195 GLY A O 1
ATOM 1613 N N . ARG A 1 196 ? 68.786 -65.290 32.703 1.00 8.42 196 ARG A N 1
ATOM 1614 C CA . ARG A 1 196 ? 67.489 -65.332 32.045 1.00 9.12 196 ARG A CA 1
ATOM 1615 C C . ARG A 1 196 ? 67.575 -65.266 30.529 1.00 9.89 196 ARG A C 1
ATOM 1616 O O . ARG A 1 196 ? 68.546 -64.750 29.973 1.00 10.18 196 ARG A O 1
ATOM 1624 N N . GLY A 1 197 ? 66.520 -65.758 29.884 1.00 9.85 197 GLY A N 1
ATOM 1625 C CA . GLY A 1 197 ? 66.434 -65.746 28.435 1.00 10.58 197 GLY A CA 1
ATOM 1626 C C . GLY A 1 197 ? 65.143 -65.080 27.995 1.00 9.98 197 GLY A C 1
ATOM 1627 O O . GLY A 1 197 ? 64.278 -65.710 27.385 1.00 10.55 197 GLY A O 1
ATOM 1628 N N . TYR A 1 198 ? 64.998 -63.803 28.333 1.00 9.86 198 TYR A N 1
ATOM 1629 C CA . TYR A 1 198 ? 63.808 -63.044 27.969 1.00 9.66 198 TYR A CA 1
ATOM 1630 C C . TYR A 1 198 ? 64.128 -61.838 27.095 1.00 9.61 198 TYR A C 1
ATOM 1631 O O . TYR A 1 198 ? 63.233 -61.075 26.749 1.00 12.04 198 TYR A O 1
ATOM 1640 N N . GLN A 1 199 ? 65.402 -61.646 26.770 1.00 11.21 199 GLN A N 1
ATOM 1641 C CA . GLN A 1 199 ? 65.801 -60.517 25.940 1.00 11.19 199 GLN A CA 1
ATOM 1642 C C . GLN A 1 199 ? 65.828 -60.882 24.461 1.00 11.89 199 GLN A C 1
ATOM 1643 O O . GLN A 1 199 ? 66.312 -61.948 24.089 1.00 12.52 199 GLN A O 1
ATOM 1649 N N . PRO A 1 200 ? 65.313 -59.990 23.599 1.00 13.52 200 PRO A N 1
ATOM 1650 C CA . PRO A 1 200 ? 64.723 -58.693 23.949 1.00 13.58 200 PRO A CA 1
ATOM 1651 C C . PRO A 1 200 ? 63.298 -58.797 24.488 1.00 13.65 200 PRO A C 1
ATOM 1652 O O . PRO A 1 200 ? 62.464 -59.511 23.930 1.00 12.93 200 PRO A O 1
ATOM 1656 N N . MET A 1 201 ? 63.022 -58.068 25.568 1.00 14.14 201 MET A N 1
ATOM 1657 C CA . MET A 1 201 ? 61.694 -58.073 26.180 1.00 14.33 201 MET A CA 1
ATOM 1658 C C . MET A 1 201 ? 60.607 -57.631 25.203 1.00 15.27 201 MET A C 1
ATOM 1659 O O . MET A 1 201 ? 59.457 -58.050 25.317 1.00 15.09 201 MET A O 1
ATOM 1664 N N . ALA A 1 202 ? 60.982 -56.787 24.242 1.00 15.85 202 ALA A N 1
ATOM 1665 C CA . ALA A 1 202 ? 60.050 -56.290 23.233 1.00 17.67 202 ALA A CA 1
ATOM 1666 C C . ALA A 1 202 ? 59.461 -57.432 22.411 1.00 16.94 202 ALA A C 1
ATOM 1667 O O . ALA A 1 202 ? 58.387 -57.297 21.823 1.00 19.46 202 ALA A O 1
ATOM 1669 N N . LEU A 1 203 ? 60.174 -58.553 22.375 1.00 15.84 203 LEU A N 1
ATOM 1670 C CA . LEU A 1 203 ? 59.728 -59.725 21.635 1.00 15.57 203 LEU A CA 1
ATOM 1671 C C . LEU A 1 203 ? 59.080 -60.753 22.561 1.00 14.86 203 LEU A C 1
ATOM 1672 O O . LEU A 1 203 ? 57.932 -61.143 22.357 1.00 14.81 203 LEU A O 1
ATOM 1677 N N . THR A 1 204 ? 59.800 -61.144 23.609 1.00 14.54 204 THR A N 1
ATOM 1678 C CA . THR A 1 204 ? 59.318 -62.158 24.547 1.00 13.93 204 THR A CA 1
ATOM 1679 C C . THR A 1 204 ? 58.124 -61.766 25.405 1.00 14.18 204 THR A C 1
ATOM 1680 O O . THR A 1 204 ? 57.317 -62.616 25.764 1.00 14.10 204 THR A O 1
ATOM 1684 N N . HIS A 1 205 ? 58.034 -60.490 25.766 1.00 15.00 205 HIS A N 1
ATOM 1685 C CA . HIS A 1 205 ? 56.932 -60.017 26.596 1.00 16.53 205 HIS A CA 1
ATOM 1686 C C . HIS A 1 205 ? 56.009 -59.041 25.875 1.00 18.50 205 HIS A C 1
ATOM 1687 O O . HIS A 1 205 ? 55.372 -58.192 26.501 1.00 19.03 205 HIS A O 1
ATOM 1694 N N . TYR A 1 206 ? 55.934 -59.176 24.554 1.00 19.21 206 TYR A N 1
ATOM 1695 C CA . TYR A 1 206 ? 55.070 -58.331 23.738 1.00 21.34 206 TYR A CA 1
ATOM 1696 C C . TYR A 1 206 ? 53.623 -58.514 24.195 1.00 22.29 206 TYR A C 1
ATOM 1697 O O . TYR A 1 206 ? 53.118 -59.637 24.266 1.00 21.48 206 TYR A O 1
ATOM 1706 N N . GLN A 1 207 ? 52.983 -57.397 24.529 1.00 24.01 207 GLN A N 1
ATOM 1707 C CA . GLN A 1 207 ? 51.600 -57.368 25.002 1.00 25.54 207 GLN A CA 1
ATOM 1708 C C . GLN A 1 207 ? 51.379 -58.073 26.340 1.00 26.49 207 GLN A C 1
ATOM 1709 O O . GLN A 1 207 ? 50.275 -58.532 26.639 1.00 26.76 207 GLN A O 1
ATOM 1715 N N . ALA A 1 208 ? 52.440 -58.156 27.137 1.00 26.87 208 ALA A N 1
ATOM 1716 C CA . ALA A 1 208 ? 52.370 -58.768 28.459 1.00 29.45 208 ALA A CA 1
ATOM 1717 C C . ALA A 1 208 ? 51.974 -57.662 29.435 1.00 30.36 208 ALA A C 1
ATOM 1718 O O . ALA A 1 208 ? 52.770 -56.768 29.731 1.00 30.57 208 ALA A O 1
ATOM 1720 N N . SER A 1 209 ? 50.737 -57.730 29.920 1.00 31.60 209 SER A N 1
ATOM 1721 C CA . SER A 1 209 ? 50.182 -56.735 30.839 1.00 33.01 209 SER A CA 1
ATOM 1722 C C . SER A 1 209 ? 50.992 -56.428 32.100 1.00 33.76 209 SER A C 1
ATOM 1723 O O . SER A 1 209 ? 51.002 -55.287 32.565 1.00 34.66 209 SER A O 1
ATOM 1726 N N . TRP A 1 210 ? 51.661 -57.436 32.655 1.00 33.57 210 TRP A N 1
ATOM 1727 C CA . TRP A 1 210 ? 52.452 -57.242 33.869 1.00 33.31 210 TRP A CA 1
ATOM 1728 C C . TRP A 1 210 ? 53.775 -56.511 33.634 1.00 33.23 210 TRP A C 1
ATOM 1729 O O . TRP A 1 210 ? 54.441 -56.103 34.587 1.00 33.44 210 TRP A O 1
ATOM 1740 N N . TRP A 1 211 ? 54.156 -56.361 32.368 1.00 32.56 211 TRP A N 1
ATOM 1741 C CA . TRP A 1 211 ? 55.392 -55.669 32.017 1.00 32.14 211 TRP A CA 1
ATOM 1742 C C . TRP A 1 211 ? 55.070 -54.262 31.516 1.00 33.40 211 TRP A C 1
ATOM 1743 O O . TRP A 1 211 ? 54.522 -54.095 30.429 1.00 33.18 211 TRP A O 1
ATOM 1754 N N . ASP A 1 212 ? 55.440 -53.259 32.307 1.00 34.74 212 ASP A N 1
ATOM 1755 C CA . ASP A 1 212 ? 55.181 -51.857 31.977 1.00 36.52 212 ASP A CA 1
ATOM 1756 C C . ASP A 1 212 ? 55.831 -51.362 30.684 1.00 37.31 212 ASP A C 1
ATOM 1757 O O . ASP A 1 212 ? 55.290 -50.480 30.013 1.00 38.15 212 ASP A O 1
ATOM 1759 N N . GLY A 1 213 ? 56.981 -51.935 30.335 1.00 37.60 213 GLY A N 1
ATOM 1760 C CA . GLY A 1 213 ? 57.686 -51.525 29.132 1.00 37.86 213 GLY A CA 1
ATOM 1761 C C . GLY A 1 213 ? 57.081 -51.963 27.808 1.00 38.28 213 GLY A C 1
ATOM 1762 O O . GLY A 1 213 ? 57.612 -51.624 26.751 1.00 37.83 213 GLY A O 1
ATOM 1763 N N . HIS A 1 214 ? 55.981 -52.713 27.853 1.00 39.02 214 HIS A N 1
ATOM 1764 C CA . HIS A 1 214 ? 55.330 -53.185 26.629 1.00 39.55 214 HIS A CA 1
ATOM 1765 C C . HIS A 1 214 ? 54.547 -52.076 25.928 1.00 39.75 214 HIS A C 1
ATOM 1766 O O . HIS A 1 214 ? 54.173 -52.212 24.762 1.00 40.23 214 HIS A O 1
ATOM 1773 N N . LYS A 1 215 ? 54.315 -50.980 26.646 1.00 39.37 215 LYS A N 1
ATOM 1774 C CA . LYS A 1 215 ? 53.563 -49.841 26.128 1.00 38.43 215 LYS A CA 1
ATOM 1775 C C . LYS A 1 215 ? 54.116 -49.243 24.834 1.00 37.52 215 LYS A C 1
ATOM 1776 O O . LYS A 1 215 ? 55.288 -48.867 24.756 1.00 37.15 215 LYS A O 1
ATOM 1778 N N . GLY A 1 216 ? 53.259 -49.189 23.816 1.00 36.52 216 GLY A N 1
ATOM 1779 C CA . GLY A 1 216 ? 53.630 -48.621 22.531 1.00 35.34 216 GLY A CA 1
ATOM 1780 C C . GLY A 1 216 ? 54.603 -49.390 21.655 1.00 34.65 216 GLY A C 1
ATOM 1781 O O . GLY A 1 216 ? 55.158 -48.823 20.713 1.00 35.02 216 GLY A O 1
ATOM 1782 N N . LEU A 1 217 ? 54.815 -50.670 21.945 1.00 33.28 217 LEU A N 1
ATOM 1783 C CA . LEU A 1 217 ? 55.734 -51.477 21.146 1.00 31.51 217 LEU A CA 1
ATOM 1784 C C . LEU A 1 217 ? 55.111 -51.944 19.836 1.00 30.55 217 LEU A C 1
ATOM 1785 O O . LEU A 1 217 ? 53.922 -52.261 19.781 1.00 30.41 217 LEU A O 1
ATOM 1790 N N . PRO A 1 218 ? 55.908 -51.964 18.753 1.00 30.09 218 PRO A N 1
ATOM 1791 C CA . PRO A 1 218 ? 55.429 -52.400 17.438 1.00 29.67 218 PRO A CA 1
ATOM 1792 C C . PRO A 1 218 ? 55.376 -53.925 17.395 1.00 29.76 218 PRO A C 1
ATOM 1793 O O . PRO A 1 218 ? 55.957 -54.589 18.255 1.00 30.36 218 PRO A O 1
ATOM 1797 N N . GLU A 1 219 ? 54.669 -54.478 16.411 1.00 29.35 219 GLU A N 1
ATOM 1798 C CA . GLU A 1 219 ? 54.571 -55.928 16.273 1.00 28.33 219 GLU A CA 1
ATOM 1799 C C . GLU A 1 219 ? 55.991 -56.467 16.102 1.00 26.33 219 GLU A C 1
ATOM 1800 O O . GLU A 1 219 ? 56.724 -56.037 15.209 1.00 25.34 219 GLU A O 1
ATOM 1806 N N . PRO A 1 220 ? 56.409 -57.393 16.982 1.00 23.96 220 PRO A N 1
ATOM 1807 C CA . PRO A 1 220 ? 57.749 -57.977 16.927 1.00 22.99 220 PRO A CA 1
ATOM 1808 C C . PRO A 1 220 ? 58.118 -58.650 15.615 1.00 21.87 220 PRO A C 1
ATOM 1809 O O . PRO A 1 220 ? 57.312 -59.352 15.002 1.00 22.78 220 PRO A O 1
ATOM 1813 N N . TYR A 1 221 ? 59.351 -58.401 15.196 1.00 20.92 221 TYR A N 1
ATOM 1814 C CA . TYR A 1 221 ? 59.932 -58.986 13.998 1.00 19.70 221 TYR A CA 1
ATOM 1815 C C . TYR A 1 221 ? 61.342 -59.367 14.442 1.00 19.60 221 TYR A C 1
ATOM 1816 O O . TYR A 1 221 ? 61.877 -58.779 15.385 1.00 19.95 221 TYR A O 1
ATOM 1825 N N . TYR A 1 222 ? 61.932 -60.362 13.794 1.00 17.98 222 TYR A N 1
ATOM 1826 C CA . TYR A 1 222 ? 63.260 -60.820 14.178 1.00 18.08 222 TYR A CA 1
ATOM 1827 C C . TYR A 1 222 ? 63.886 -61.581 13.009 1.00 17.44 222 TYR A C 1
ATOM 1828 O O . TYR A 1 222 ? 63.184 -62.286 12.283 1.00 19.40 222 TYR A O 1
ATOM 1837 N N . PRO A 1 223 ? 65.216 -61.478 12.827 1.00 17.67 223 PRO A N 1
ATOM 1838 C CA . PRO A 1 223 ? 66.203 -60.722 13.609 1.00 17.04 223 PRO A CA 1
ATOM 1839 C C . PRO A 1 223 ? 66.231 -59.216 13.355 1.00 17.96 223 PRO A C 1
ATOM 1840 O O . PRO A 1 223 ? 65.436 -58.683 12.580 1.00 17.71 223 PRO A O 1
ATOM 1844 N N . ASP A 1 224 ? 67.161 -58.550 14.037 1.00 17.81 224 ASP A N 1
ATOM 1845 C CA . ASP A 1 224 ? 67.374 -57.108 13.933 1.00 18.92 224 ASP A CA 1
ATOM 1846 C C . ASP A 1 224 ? 66.211 -56.257 14.438 1.00 20.12 224 ASP A C 1
ATOM 1847 O O . ASP A 1 224 ? 65.859 -55.243 13.833 1.00 21.18 224 ASP A O 1
ATOM 1852 N N . LEU A 1 225 ? 65.642 -56.659 15.571 1.00 19.40 225 LEU A N 1
ATOM 1853 C CA . LEU A 1 225 ? 64.529 -55.933 16.173 1.00 19.03 225 LEU A CA 1
ATOM 1854 C C . LEU A 1 225 ? 65.048 -54.662 16.834 1.00 20.29 225 LEU A C 1
ATOM 1855 O O . LEU A 1 225 ? 65.941 -54.716 17.679 1.00 19.55 225 LEU A O 1
ATOM 1860 N N . LEU A 1 226 ? 64.505 -53.521 16.420 1.00 21.95 226 LEU A N 1
ATOM 1861 C CA . LEU A 1 226 ? 64.907 -52.241 16.985 1.00 24.53 226 LEU A CA 1
ATOM 1862 C C . LEU A 1 226 ? 64.105 -52.014 18.263 1.00 23.88 226 LEU A C 1
ATOM 1863 O O . LEU A 1 226 ? 62.874 -51.989 18.237 1.00 24.57 226 LEU A O 1
ATOM 1868 N N . TRP A 1 227 ? 64.815 -51.867 19.376 1.00 24.38 227 TRP A N 1
ATOM 1869 C CA . TRP A 1 227 ? 64.191 -51.651 20.676 1.00 25.57 227 TRP A CA 1
ATOM 1870 C C . TRP A 1 227 ? 65.123 -50.820 21.550 1.00 26.42 227 TRP A C 1
ATOM 1871 O O . TRP A 1 227 ? 66.285 -51.179 21.746 1.00 26.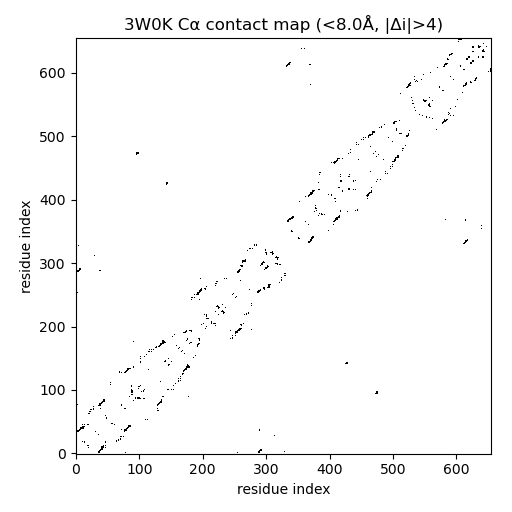93 227 TRP A O 1
ATOM 1882 N N . GLN A 1 228 ? 64.604 -49.706 22.062 1.00 28.98 228 GLN A N 1
ATOM 1883 C CA . GLN A 1 228 ? 65.370 -48.797 22.915 1.00 30.56 228 GLN A CA 1
ATOM 1884 C C . 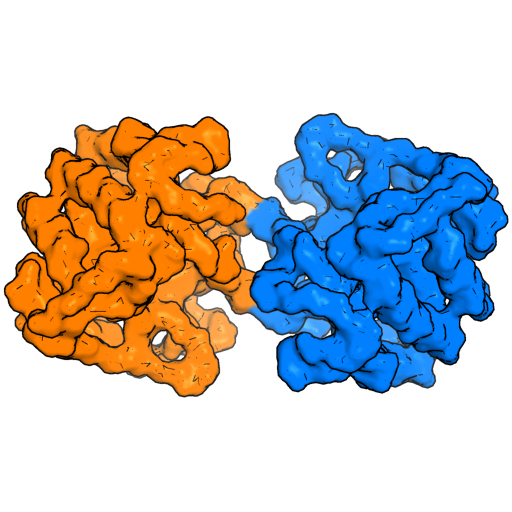GLN A 1 228 ? 66.606 -48.255 22.197 1.00 30.83 228 GLN A C 1
ATOM 1885 O O . GLN A 1 228 ? 67.661 -48.066 22.808 1.00 31.19 228 GLN A O 1
ATOM 1891 N N . GLY A 1 229 ? 66.467 -48.020 20.893 1.00 30.73 229 GLY A N 1
ATOM 1892 C CA . GLY A 1 229 ? 67.568 -47.503 20.096 1.00 30.69 229 GLY A CA 1
ATOM 1893 C C . GLY A 1 229 ? 68.680 -48.506 19.839 1.00 30.80 229 GLY A C 1
ATOM 1894 O O . GLY A 1 229 ? 69.773 -48.132 19.409 1.00 31.54 229 GLY A O 1
ATOM 1895 N N . LYS A 1 230 ? 68.402 -49.781 20.094 1.00 29.65 230 LYS A N 1
ATOM 1896 C CA . LYS A 1 230 ? 69.383 -50.841 19.891 1.00 28.50 230 LYS A CA 1
ATOM 1897 C C . LYS A 1 230 ? 68.819 -51.950 19.008 1.00 26.48 230 LYS A C 1
ATOM 1898 O O . LYS A 1 230 ? 67.651 -52.318 19.128 1.00 25.93 230 LYS A O 1
ATOM 1904 N N . VAL A 1 231 ? 69.656 -52.463 18.111 1.00 24.41 231 VAL A N 1
ATOM 1905 C CA . VAL A 1 231 ? 69.267 -53.537 17.199 1.00 23.09 231 VAL A CA 1
ATOM 1906 C C . VAL A 1 231 ? 69.547 -54.893 17.843 1.00 20.87 231 VAL A C 1
ATOM 1907 O O . VAL A 1 231 ? 70.676 -55.173 18.249 1.00 22.35 231 VAL A O 1
ATOM 1911 N N . TRP A 1 232 ? 68.517 -55.729 17.940 1.00 19.58 232 TRP A N 1
ATOM 1912 C CA . TRP A 1 232 ? 68.662 -57.048 18.544 1.00 17.63 232 TRP A CA 1
ATOM 1913 C C . TRP A 1 232 ? 68.758 -58.205 17.557 1.00 16.80 232 TRP A C 1
ATOM 1914 O O . TRP A 1 232 ? 67.884 -58.403 16.715 1.00 16.83 232 TRP A O 1
ATOM 1925 N N . ASN A 1 233 ? 69.843 -58.957 17.686 1.00 16.29 233 ASN A N 1
ATOM 1926 C CA . ASN A 1 233 ? 70.119 -60.134 16.867 1.00 16.76 233 ASN A CA 1
ATOM 1927 C C . ASN A 1 233 ? 71.015 -61.054 17.691 1.00 17.02 233 ASN A C 1
ATOM 1928 O O . ASN A 1 233 ? 71.254 -60.785 18.872 1.00 14.67 233 ASN A O 1
ATOM 1933 N N . LYS A 1 234 ? 71.522 -62.126 17.088 1.00 15.17 234 LYS A N 1
ATOM 1934 C CA . LYS A 1 234 ? 72.371 -63.058 17.826 1.00 15.09 234 LYS A CA 1
ATOM 1935 C C . LYS A 1 234 ? 73.627 -62.398 18.401 1.00 14.48 234 LYS A C 1
ATOM 1936 O O . LYS A 1 234 ? 74.050 -62.728 19.510 1.00 14.93 234 LYS A O 1
ATOM 1942 N N . ASP A 1 235 ? 74.209 -61.457 17.660 1.00 15.42 235 ASP A N 1
ATOM 1943 C CA . ASP A 1 235 ? 75.402 -60.752 18.126 1.00 16.20 235 ASP A CA 1
ATOM 1944 C C . ASP A 1 235 ? 75.082 -59.918 19.364 1.00 15.76 235 ASP A C 1
ATOM 1945 O O . ASP A 1 235 ? 75.899 -59.820 20.282 1.00 16.50 235 ASP A O 1
ATOM 1950 N N . THR A 1 236 ? 73.893 -59.319 19.376 1.00 15.64 236 THR A N 1
ATOM 1951 C CA . THR A 1 236 ? 73.452 -58.501 20.504 1.00 15.13 236 THR A CA 1
ATOM 1952 C C . THR A 1 236 ? 73.240 -59.395 21.722 1.00 14.68 236 THR A C 1
ATOM 1953 O O . THR A 1 236 ? 73.529 -58.998 22.852 1.00 13.94 236 THR A O 1
ATOM 1957 N N . LEU A 1 237 ? 72.738 -60.606 21.487 1.00 14.70 237 LEU A N 1
ATOM 1958 C CA . LEU A 1 237 ? 72.523 -61.555 22.576 1.00 13.17 237 LEU A CA 1
ATOM 1959 C C . LEU A 1 237 ? 73.865 -61.967 23.176 1.00 14.29 237 LEU A C 1
ATOM 1960 O O . LEU A 1 237 ? 73.974 -62.166 24.387 1.00 15.14 237 LEU A O 1
ATOM 1965 N N . ARG A 1 238 ? 74.892 -62.078 22.333 1.00 14.81 238 ARG A N 1
ATOM 1966 C CA . ARG A 1 238 ? 76.224 -62.433 22.814 1.00 15.16 238 ARG A CA 1
ATOM 1967 C C . ARG A 1 238 ? 76.748 -61.312 23.710 1.00 15.40 238 ARG A C 1
ATOM 1968 O O . ARG A 1 238 ? 77.373 -61.571 24.737 1.00 15.17 238 ARG A O 1
ATOM 1976 N N . GLU A 1 239 ? 76.494 -60.066 23.309 1.00 15.87 239 GLU A N 1
ATOM 1977 C CA . GLU A 1 239 ? 76.920 -58.908 24.093 1.00 16.54 239 GLU A CA 1
ATOM 1978 C C . GLU A 1 239 ? 76.214 -58.934 25.446 1.00 15.23 239 GLU A C 1
ATOM 1979 O O . GLU A 1 239 ? 76.833 -58.709 26.485 1.00 15.56 239 GLU A O 1
ATOM 1985 N N . TYR A 1 240 ? 74.924 -59.251 25.411 1.00 14.53 240 TYR A N 1
ATOM 1986 C CA . TYR A 1 240 ? 74.093 -59.329 26.609 1.00 14.30 240 TYR A CA 1
ATOM 1987 C C . TYR A 1 240 ? 74.586 -60.411 27.570 1.00 14.53 240 TYR A C 1
ATOM 1988 O O . TYR A 1 240 ? 74.560 -60.229 28.789 1.00 14.41 240 TYR A O 1
ATOM 1997 N N . TYR A 1 241 ? 75.043 -61.530 27.019 1.00 13.43 241 TYR A N 1
ATOM 1998 C CA . TYR A 1 241 ? 75.529 -62.635 27.836 1.00 13.42 241 TYR A CA 1
ATOM 1999 C C . TYR A 1 241 ? 77.018 -62.595 28.167 1.00 14.22 241 TYR A C 1
ATOM 2000 O O . TYR A 1 241 ? 77.483 -63.379 28.993 1.00 15.48 241 TYR A O 1
ATOM 2009 N N . LYS A 1 242 ? 77.755 -61.660 27.566 1.00 15.30 242 LYS A N 1
ATOM 2010 C CA . LYS A 1 242 ? 79.195 -61.564 27.807 1.00 15.91 242 LYS A CA 1
ATOM 2011 C C . LYS A 1 242 ? 79.602 -61.527 29.284 1.00 15.62 242 LYS A C 1
ATOM 2012 O O . LYS A 1 242 ? 80.503 -62.258 29.689 1.00 16.21 242 LYS A O 1
ATOM 2018 N N . PRO A 1 243 ? 78.945 -60.685 30.109 1.00 16.38 243 PRO A N 1
ATOM 2019 C CA . PRO A 1 243 ? 79.313 -60.634 31.530 1.00 15.85 243 PRO A CA 1
ATOM 2020 C C . PRO A 1 243 ? 79.111 -61.984 32.223 1.00 15.77 243 PRO A C 1
ATOM 2021 O O . PRO A 1 243 ? 79.833 -62.331 33.162 1.00 16.91 243 PRO A O 1
ATOM 2025 N N . TRP A 1 244 ? 78.118 -62.738 31.757 1.00 15.16 244 TRP A N 1
ATOM 2026 C CA . TRP A 1 244 ? 77.828 -64.056 32.311 1.00 14.61 244 TRP A CA 1
ATOM 2027 C C . TRP A 1 244 ? 78.871 -65.066 31.8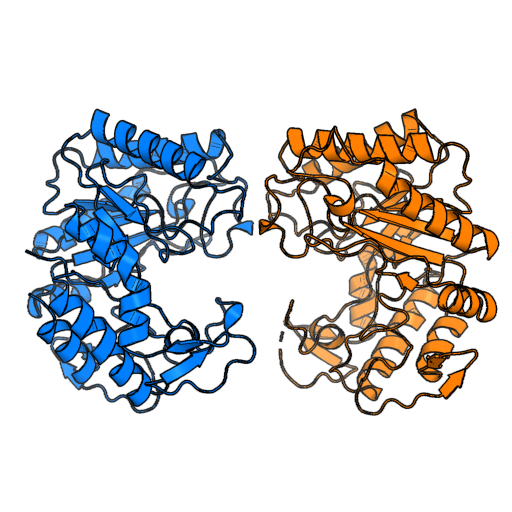38 1.00 15.12 244 TRP A C 1
ATOM 2028 O O . TRP A 1 244 ? 79.289 -65.938 32.595 1.00 15.31 244 TRP A O 1
ATOM 2039 N N . ARG A 1 245 ? 79.302 -64.924 30.588 1.00 17.16 245 ARG A N 1
ATOM 2040 C CA . ARG A 1 245 ? 80.319 -65.804 30.018 1.00 18.76 245 ARG A CA 1
ATOM 2041 C C . ARG A 1 245 ? 81.678 -65.558 30.664 1.00 19.87 245 ARG A C 1
ATOM 2042 O O . ARG A 1 245 ? 82.449 -66.498 30.876 1.00 20.05 245 ARG A O 1
ATOM 2050 N N . ASP A 1 246 ? 81.966 -64.296 30.977 1.00 21.29 246 ASP A N 1
ATOM 2051 C CA . ASP A 1 246 ? 83.229 -63.930 31.616 1.00 22.94 246 ASP A CA 1
ATOM 2052 C C . ASP A 1 246 ? 83.331 -64.600 32.979 1.00 23.71 246 ASP A C 1
ATOM 2053 O O . ASP A 1 246 ? 84.411 -65.006 33.402 1.00 24.18 246 ASP A O 1
ATOM 2058 N N . LEU A 1 247 ? 82.193 -64.722 33.657 1.00 22.69 247 LEU A N 1
ATOM 2059 C CA . LEU A 1 247 ? 82.145 -65.361 34.965 1.00 23.28 247 LEU A CA 1
ATOM 2060 C C . LEU A 1 247 ? 82.316 -66.871 34.830 1.00 22.66 247 LEU A C 1
ATOM 2061 O O . LEU A 1 247 ? 83.020 -67.493 35.625 1.00 23.18 247 LEU A O 1
ATOM 2066 N N . GLN A 1 248 ? 81.683 -67.449 33.811 1.00 22.65 248 GLN A N 1
ATOM 2067 C CA . GLN A 1 248 ? 81.764 -68.885 33.560 1.00 23.96 248 GLN A CA 1
ATOM 2068 C C . GLN A 1 248 ? 83.199 -69.288 33.227 1.00 25.40 248 GLN A C 1
ATOM 2069 O O . GLN A 1 248 ? 83.647 -70.378 33.588 1.00 27.00 248 GLN A O 1
ATOM 2075 N N . GLN A 1 249 ? 83.913 -68.400 32.538 1.00 26.68 249 GLN A N 1
ATOM 2076 C CA . GLN A 1 249 ? 85.304 -68.640 32.164 1.00 28.41 249 GLN A CA 1
ATOM 2077 C C . GLN A 1 249 ? 86.192 -68.622 33.407 1.00 29.61 249 GLN A C 1
ATOM 2078 O O . GLN A 1 249 ? 87.271 -69.214 33.420 1.00 30.28 249 GLN A O 1
ATOM 2080 N N . LYS A 1 250 ? 85.721 -67.939 34.449 1.00 29.43 250 LYS A N 1
ATOM 2081 C CA . LYS A 1 250 ? 86.445 -67.834 35.713 1.00 29.23 250 LYS A CA 1
ATOM 2082 C C . LYS A 1 250 ? 86.150 -69.011 36.645 1.00 28.88 250 LYS A C 1
ATOM 2083 O O . LYS A 1 250 ? 86.671 -69.071 37.760 1.00 29.62 250 LYS A O 1
ATOM 2085 N N . GLY A 1 251 ? 85.300 -69.931 36.193 1.00 27.24 251 GLY A N 1
ATOM 2086 C CA . GLY A 1 251 ? 84.965 -71.097 36.994 1.00 25.69 251 GLY A CA 1
ATOM 2087 C C . GLY A 1 251 ? 83.576 -71.110 37.609 1.00 23.99 251 GLY A C 1
ATOM 2088 O O . GLY A 1 251 ? 83.209 -72.071 38.286 1.00 25.10 251 GLY A O 1
ATOM 2089 N N . VAL A 1 252 ? 82.803 -70.053 37.378 1.00 22.61 252 VAL A N 1
ATOM 2090 C CA . VAL A 1 252 ? 81.449 -69.957 37.921 1.00 19.96 252 VAL A CA 1
ATOM 2091 C C . VAL A 1 252 ? 80.456 -70.791 37.114 1.00 19.25 252 VAL A C 1
ATOM 2092 O O . VAL A 1 252 ? 80.497 -70.806 35.883 1.00 18.83 252 VAL A O 1
ATOM 2096 N N . ASN A 1 253 ? 79.584 -71.504 37.823 1.00 18.11 253 ASN A N 1
ATOM 2097 C CA . ASN A 1 253 ? 78.559 -72.324 37.190 1.00 17.87 253 ASN A CA 1
ATOM 2098 C C . ASN A 1 253 ? 77.359 -71.437 36.876 1.00 17.60 253 ASN A C 1
ATOM 2099 O O . ASN A 1 253 ? 76.830 -70.761 37.761 1.00 18.23 253 ASN A O 1
ATOM 2104 N N . VAL A 1 254 ? 76.962 -71.417 35.608 1.00 15.44 254 VAL A N 1
ATOM 2105 C CA . VAL A 1 254 ? 75.837 -70.601 35.156 1.00 13.66 254 VAL A CA 1
ATOM 2106 C C . VAL A 1 254 ? 74.710 -71.475 34.612 1.00 13.87 254 VAL A C 1
ATOM 2107 O O . VAL A 1 254 ? 74.956 -72.530 34.030 1.00 15.76 254 VAL A O 1
ATOM 2111 N N . HIS A 1 255 ? 73.473 -71.032 34.818 1.00 10.55 255 HIS A N 1
ATOM 2112 C CA . HIS A 1 255 ? 72.298 -71.754 34.340 1.00 10.52 255 HIS A CA 1
ATOM 2113 C C . HIS A 1 255 ? 71.206 -70.739 34.009 1.00 9.96 255 HIS A C 1
ATOM 2114 O O . HIS A 1 255 ? 71.186 -69.646 34.573 1.00 11.73 255 HIS A O 1
ATOM 2121 N N . ILE A 1 256 ? 70.329 -71.083 33.069 1.00 9.05 256 ILE A N 1
ATOM 2122 C CA . ILE A 1 256 ? 69.226 -70.199 32.692 1.00 8.64 256 ILE A CA 1
ATOM 2123 C C . ILE A 1 256 ? 67.965 -70.706 33.400 1.00 10.46 256 ILE A C 1
ATOM 2124 O O . ILE A 1 256 ? 67.306 -71.638 32.932 1.00 9.87 256 ILE A O 1
ATOM 2129 N N . GLY A 1 257 ? 67.666 -70.093 34.545 1.00 9.17 257 GLY A N 1
ATOM 2130 C CA . GLY A 1 257 ? 66.522 -70.483 35.359 1.00 9.62 257 GLY A CA 1
ATOM 2131 C C . GLY A 1 257 ? 65.157 -70.313 34.729 1.00 9.72 257 GLY A C 1
ATOM 2132 O O . GLY A 1 257 ? 64.215 -71.030 35.084 1.00 8.02 257 GLY A O 1
ATOM 2133 N N . GLU A 1 258 ? 65.030 -69.312 33.863 1.00 8.71 258 GLU A N 1
ATOM 2134 C CA . GLU A 1 258 ? 63.788 -69.043 33.147 1.00 8.21 258 GLU A CA 1
ATOM 2135 C C . GLU A 1 258 ? 64.114 -68.445 31.795 1.00 8.45 258 GLU A C 1
ATOM 2136 O O . GLU A 1 258 ? 65.065 -67.673 31.659 1.00 8.78 258 GLU A O 1
ATOM 2142 N N . PHE A 1 259 ? 63.302 -68.801 30.808 1.00 9.16 259 PHE A N 1
ATOM 2143 C CA . PHE A 1 259 ? 63.406 -68.243 29.468 1.00 8.54 259 PHE A CA 1
ATOM 2144 C C . PHE A 1 259 ? 62.136 -68.595 28.71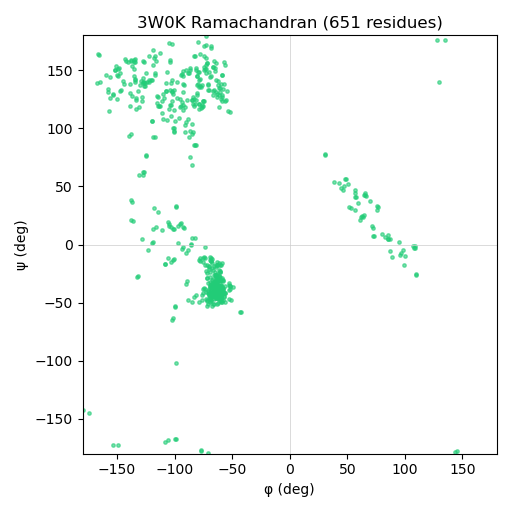7 1.00 10.37 259 PHE A C 1
ATOM 2145 O O . PHE A 1 259 ? 61.354 -69.442 29.159 1.00 9.73 259 PHE A O 1
ATOM 2153 N N . GLY A 1 260 ? 61.891 -67.896 27.618 1.00 9.36 260 GLY A N 1
ATOM 2154 C CA . GLY A 1 260 ? 60.703 -68.185 26.843 1.00 10.75 260 GLY A CA 1
ATOM 2155 C C . GLY A 1 260 ? 60.088 -66.961 26.212 1.00 10.47 260 GLY A C 1
ATOM 2156 O O . GLY A 1 260 ? 60.582 -65.842 26.373 1.00 10.57 260 GLY A O 1
ATOM 2157 N N . CYS A 1 261 ? 58.967 -67.182 25.537 1.00 9.76 261 CYS A N 1
ATOM 2158 C CA . CYS A 1 261 ? 58.256 -66.120 24.848 1.00 10.68 261 CYS A CA 1
ATOM 2159 C C . CYS A 1 261 ? 56.763 -66.210 25.134 1.00 11.01 261 CYS A C 1
ATOM 2160 O O . CYS A 1 261 ? 56.196 -67.304 25.178 1.00 12.24 261 CYS A O 1
ATOM 2163 N N . PHE A 1 262 ? 56.134 -65.052 25.326 1.00 11.28 262 PHE A N 1
ATOM 2164 C CA . PHE A 1 262 ? 54.700 -64.969 25.592 1.00 12.67 262 PHE A CA 1
ATOM 2165 C C . PHE A 1 262 ? 53.942 -65.389 24.323 1.00 13.49 262 PHE A C 1
ATOM 2166 O O . PHE A 1 262 ? 54.546 -65.531 23.255 1.00 13.36 262 PHE A O 1
ATOM 2174 N N . ASN A 1 263 ? 52.627 -65.560 24.429 1.00 15.30 263 ASN A N 1
ATOM 2175 C CA . ASN A 1 263 ? 51.832 -66.035 23.296 1.00 14.46 263 ASN A CA 1
ATOM 2176 C C . ASN A 1 263 ? 51.146 -65.031 22.370 1.00 15.69 263 ASN A C 1
ATOM 2177 O O . ASN A 1 263 ? 50.220 -65.398 21.642 1.00 16.66 263 ASN A O 1
ATOM 2182 N N . LYS A 1 264 ? 51.592 -63.779 22.384 1.00 16.50 264 LYS A N 1
ATOM 2183 C CA . LYS A 1 264 ? 51.003 -62.763 21.511 1.00 18.41 264 LYS A CA 1
ATOM 2184 C C . LYS A 1 264 ? 51.906 -62.475 20.313 1.00 18.61 264 LYS A C 1
ATOM 2185 O O . LYS A 1 264 ? 51.477 -61.888 19.319 1.00 20.57 264 LYS A O 1
ATOM 2191 N N . THR A 1 265 ? 53.154 -62.918 20.415 1.00 16.51 265 THR A N 1
ATOM 2192 C CA . THR A 1 265 ? 54.153 -62.749 19.366 1.00 15.67 265 THR A CA 1
ATOM 2193 C C . THR A 1 265 ? 53.894 -63.784 18.276 1.00 14.66 265 THR A C 1
ATOM 2194 O O . THR A 1 265 ? 53.496 -64.911 18.574 1.00 14.47 265 THR A O 1
ATOM 2198 N N . SER A 1 266 ? 54.092 -63.403 17.016 1.00 15.94 266 SER A N 1
ATOM 2199 C CA . SER A 1 266 ? 53.878 -64.335 15.911 1.00 16.45 266 SER A CA 1
ATOM 2200 C C . SER A 1 266 ? 54.815 -65.523 16.113 1.00 14.98 266 SER A C 1
ATOM 2201 O O . SER A 1 266 ? 55.981 -65.344 16.475 1.00 14.91 266 SER A O 1
ATOM 2204 N N . ASN A 1 267 ? 54.308 -66.730 15.879 1.00 14.53 267 ASN A N 1
ATOM 2205 C CA . ASN A 1 267 ? 55.113 -67.925 16.086 1.00 14.06 267 ASN A CA 1
ATOM 2206 C C . ASN A 1 267 ? 56.392 -68.015 15.270 1.00 14.38 267 ASN A C 1
ATOM 2207 O O . ASN A 1 267 ? 57.406 -68.495 15.771 1.00 14.44 267 ASN A O 1
ATOM 2212 N N . ASP A 1 268 ? 56.353 -67.574 14.014 1.00 15.18 268 ASP A N 1
ATOM 2213 C CA . ASP A 1 268 ? 57.550 -67.624 13.180 1.00 16.20 268 ASP A CA 1
ATOM 2214 C C . ASP A 1 268 ? 58.644 -66.741 13.781 1.00 14.33 268 ASP A C 1
ATOM 2215 O O . ASP A 1 268 ? 59.819 -67.103 13.773 1.00 15.31 268 ASP A O 1
ATOM 2220 N N . VAL A 1 269 ? 58.235 -65.607 14.346 1.00 14.76 269 VAL A N 1
ATOM 2221 C CA . VAL A 1 269 ? 59.158 -64.669 14.977 1.00 13.74 269 VAL A CA 1
ATOM 2222 C C . VAL A 1 269 ? 59.720 -65.267 16.269 1.00 13.12 269 VAL A C 1
ATOM 2223 O O . VAL A 1 269 ? 60.922 -65.180 16.534 1.00 12.74 269 VAL A O 1
ATOM 2227 N N . ALA A 1 270 ? 58.850 -65.897 17.053 1.00 12.87 270 ALA A N 1
ATOM 2228 C CA . ALA A 1 270 ? 59.258 -66.521 18.310 1.00 12.15 270 ALA A CA 1
ATOM 2229 C C . ALA A 1 270 ? 60.256 -67.645 18.056 1.00 12.16 270 ALA A C 1
ATOM 2230 O O . ALA A 1 270 ? 61.292 -67.722 18.716 1.00 12.30 270 ALA A O 1
ATOM 2232 N N . ILE A 1 271 ? 59.943 -68.508 17.091 1.00 11.49 271 ILE A N 1
ATOM 2233 C CA . ILE A 1 271 ? 60.818 -69.622 16.742 1.00 11.30 271 ILE A CA 1
ATOM 2234 C C . ILE A 1 271 ? 62.188 -69.126 16.286 1.00 10.82 271 ILE A C 1
ATOM 2235 O O . ILE A 1 271 ? 63.205 -69.678 16.685 1.00 11.48 271 ILE A O 1
ATOM 2240 N N . ARG A 1 272 ? 62.207 -68.062 15.483 1.00 11.39 272 ARG A N 1
ATOM 2241 C CA . ARG A 1 272 ? 63.464 -67.499 14.992 1.00 11.29 272 ARG A CA 1
ATOM 2242 C C . ARG A 1 272 ? 64.336 -67.038 16.162 1.00 11.69 272 ARG A C 1
ATOM 2243 O O . ARG A 1 272 ? 65.551 -67.244 16.168 1.00 11.73 272 ARG A O 1
ATOM 2251 N N . TRP A 1 273 ? 63.696 -66.433 17.158 1.00 11.75 273 TRP A N 1
ATOM 2252 C CA . TRP A 1 273 ? 64.393 -65.959 18.344 1.00 11.69 273 TRP A CA 1
ATOM 2253 C C . TRP A 1 273 ? 64.867 -67.155 19.181 1.00 11.13 273 TRP A C 1
ATOM 2254 O O . TRP A 1 273 ? 66.003 -67.172 19.659 1.00 10.52 273 TRP A O 1
ATOM 2265 N N . PHE A 1 274 ? 64.007 -68.164 19.326 1.00 11.35 274 PHE A N 1
ATOM 2266 C CA . PHE A 1 274 ? 64.365 -69.371 20.079 1.00 11.08 274 PHE A CA 1
ATOM 2267 C C . PHE A 1 274 ? 65.612 -70.021 19.484 1.00 11.17 274 PHE A C 1
ATOM 2268 O O . PHE A 1 274 ? 66.483 -70.495 20.209 1.00 10.99 274 PHE A O 1
ATOM 2276 N N . GLU A 1 275 ? 65.689 -70.052 18.156 1.00 12.46 275 GLU A N 1
ATOM 2277 C CA . GLU A 1 275 ? 66.837 -70.646 17.487 1.00 12.84 275 GLU A CA 1
ATOM 2278 C C . GLU A 1 275 ? 68.141 -69.962 17.882 1.00 12.16 275 GLU A C 1
ATOM 2279 O O . GLU A 1 275 ? 69.158 -70.627 18.067 1.00 14.18 275 GLU A O 1
ATOM 2285 N N . ASP A 1 276 ? 68.098 -68.644 18.058 1.00 11.92 276 ASP A N 1
ATOM 2286 C CA . ASP A 1 276 ? 69.282 -67.895 18.462 1.00 12.63 276 ASP A CA 1
ATOM 2287 C C . ASP A 1 276 ? 69.683 -68.141 19.915 1.00 13.11 276 ASP A C 1
ATOM 2288 O O . ASP A 1 276 ? 70.834 -68.484 20.187 1.00 13.72 276 ASP A O 1
ATOM 2293 N N . VAL A 1 277 ? 68.747 -67.969 20.849 1.00 12.87 277 VAL A N 1
ATOM 2294 C CA . VAL A 1 277 ? 69.080 -68.175 22.259 1.00 12.64 277 VAL A CA 1
ATOM 2295 C C . VAL A 1 277 ? 69.468 -69.610 22.576 1.00 11.79 277 VAL A C 1
ATOM 2296 O O . VAL A 1 277 ? 70.459 -69.840 23.259 1.00 12.24 277 VAL A O 1
ATOM 2300 N N . LEU A 1 278 ? 68.727 -70.574 22.035 1.00 11.57 278 LEU A N 1
ATOM 2301 C CA . LEU A 1 278 ? 69.034 -71.979 22.286 1.00 11.63 278 LEU A CA 1
ATOM 2302 C C . LEU A 1 278 ? 70.374 -72.400 21.680 1.00 12.18 278 LEU A C 1
ATOM 2303 O O . LEU A 1 278 ? 71.126 -73.146 22.309 1.00 13.47 278 LEU A O 1
ATOM 2308 N N . SER A 1 279 ? 70.689 -71.907 20.481 1.00 12.82 279 SER A N 1
ATOM 2309 C CA . SER A 1 279 ? 71.970 -72.245 19.853 1.00 13.88 279 SER A CA 1
ATOM 2310 C C . SER A 1 279 ? 73.107 -71.661 20.690 1.00 13.05 279 SER A C 1
ATOM 2311 O O . SER A 1 279 ? 74.180 -72.253 20.790 1.00 13.60 279 SER A O 1
ATOM 2314 N N . LEU A 1 280 ? 72.862 -70.506 21.307 1.00 12.29 280 LEU A N 1
ATOM 2315 C CA . LEU A 1 280 ? 73.860 -69.886 22.171 1.00 12.88 280 LEU A CA 1
ATOM 2316 C C . LEU A 1 280 ? 74.037 -70.727 23.431 1.00 12.05 280 LEU A C 1
ATOM 2317 O O . LEU A 1 280 ? 75.157 -70.941 23.884 1.00 13.63 280 LEU A O 1
ATOM 2322 N N . TYR A 1 281 ? 72.930 -71.209 23.994 1.00 12.75 281 TYR A N 1
ATOM 2323 C CA . TYR A 1 281 ? 73.004 -72.031 25.200 1.00 11.72 281 TYR A CA 1
ATOM 2324 C C . TYR A 1 281 ? 73.776 -73.322 24.928 1.00 12.28 281 TYR A C 1
ATOM 2325 O O . TYR A 1 281 ? 74.548 -73.774 25.771 1.00 13.87 281 TYR A O 1
ATOM 2334 N N . LYS A 1 282 ? 73.592 -73.889 23.737 1.00 12.61 282 LYS A N 1
ATOM 2335 C CA . LYS A 1 282 ? 74.292 -75.112 23.358 1.00 13.79 282 LYS A CA 1
ATOM 2336 C C . LYS A 1 282 ? 75.789 -74.834 23.237 1.00 14.23 282 LYS A C 1
ATOM 2337 O O . LYS A 1 282 ? 76.615 -75.598 23.742 1.00 14.75 282 LYS A O 1
ATOM 2343 N N . GLU A 1 283 ? 76.126 -73.720 22.594 1.00 14.73 283 GLU A N 1
ATOM 2344 C CA . GLU A 1 283 ? 77.521 -73.320 22.412 1.00 15.26 283 GLU A CA 1
ATOM 2345 C C . GLU A 1 283 ? 78.201 -73.058 23.755 1.00 15.95 283 GLU A C 1
ATOM 2346 O O . GLU A 1 283 ? 79.346 -73.464 23.974 1.00 15.18 283 GLU A O 1
ATOM 2352 N N . PHE A 1 284 ? 77.477 -72.392 24.653 1.00 15.08 284 PHE A N 1
ATOM 2353 C CA . PHE A 1 284 ? 77.984 -72.055 25.982 1.00 15.49 284 PHE A CA 1
ATOM 2354 C C . PHE A 1 284 ? 77.938 -73.251 26.927 1.00 14.87 284 PHE A C 1
ATOM 2355 O O . PHE A 1 284 ? 78.556 -73.228 27.995 1.00 15.52 284 PHE A O 1
ATOM 2363 N N . GLU A 1 285 ? 77.196 -74.284 26.528 1.00 15.43 285 GLU A N 1
ATOM 2364 C CA . GLU A 1 285 ? 77.005 -75.495 27.323 1.00 15.12 285 GLU A CA 1
ATOM 2365 C C . GLU A 1 285 ? 76.232 -75.159 28.600 1.00 13.75 285 GLU A C 1
ATOM 2366 O O . GLU A 1 285 ? 76.583 -75.592 29.699 1.00 16.50 285 GLU A O 1
ATOM 2372 N N . TRP A 1 286 ? 75.183 -74.361 28.430 1.00 12.57 286 TRP A N 1
ATOM 2373 C CA . TRP A 1 286 ? 74.330 -73.945 29.535 1.00 11.70 286 TRP A CA 1
ATOM 2374 C C . TRP A 1 286 ? 73.027 -74.722 29.564 1.00 11.43 286 TRP A C 1
ATOM 2375 O O . TRP A 1 286 ? 72.418 -74.980 28.521 1.00 11.49 286 TRP A O 1
ATOM 2386 N N . GLY A 1 287 ? 72.587 -75.055 30.772 1.00 10.52 287 GLY A N 1
ATOM 2387 C CA . GLY A 1 287 ? 71.316 -75.728 30.940 1.00 11.17 287 GLY A CA 1
ATOM 2388 C C . GLY A 1 287 ? 70.268 -74.627 30.914 1.00 10.03 287 GLY A C 1
ATOM 2389 O O . GLY A 1 287 ? 70.588 -73.449 31.118 1.00 10.48 287 GLY A O 1
ATOM 2390 N N . TYR A 1 288 ? 69.016 -74.995 30.681 1.00 9.44 288 TYR A N 1
ATOM 2391 C CA . TYR A 1 288 ? 67.944 -74.007 30.615 1.00 9.66 288 TYR A CA 1
ATOM 2392 C C . TYR A 1 288 ? 66.594 -74.580 31.016 1.00 10.85 288 TYR A C 1
ATOM 2393 O O . TYR A 1 288 ? 66.335 -75.768 30.834 1.00 11.25 288 TYR A O 1
ATOM 2402 N N . SER A 1 289 ? 65.743 -73.719 31.570 1.00 9.23 289 SER A N 1
ATOM 2403 C CA . SER A 1 289 ? 64.415 -74.111 32.029 1.00 9.47 289 SER A CA 1
ATOM 2404 C C . SER A 1 289 ? 63.362 -73.138 31.498 1.00 8.68 289 SER A C 1
ATOM 2405 O O . SER A 1 289 ? 63.403 -71.946 31.802 1.00 9.80 289 SER A O 1
ATOM 2408 N N . LEU A 1 290 ? 62.433 -73.650 30.694 1.00 8.40 290 LEU A N 1
ATOM 2409 C CA . LEU A 1 290 ? 61.369 -72.831 30.111 1.00 9.08 290 LEU A CA 1
ATOM 2410 C C . LEU A 1 290 ? 60.400 -72.396 31.214 1.00 9.76 290 LEU A C 1
ATOM 2411 O O . LEU A 1 290 ? 60.138 -73.158 32.151 1.00 8.68 290 LEU A O 1
ATOM 2416 N N . TRP A 1 291 ? 59.867 -71.181 31.106 1.00 9.01 291 TRP A N 1
ATOM 2417 C CA . TRP A 1 291 ? 58.959 -70.669 32.134 1.00 9.25 291 TRP A CA 1
ATOM 2418 C C . TRP A 1 291 ? 57.694 -71.502 32.359 1.00 10.02 291 TRP A C 1
ATOM 2419 O O . TRP A 1 291 ? 57.271 -71.680 33.498 1.00 9.74 291 TRP A O 1
ATOM 2430 N N . ASN A 1 292 ? 57.076 -71.987 31.286 1.00 8.52 292 ASN A N 1
ATOM 2431 C CA . ASN A 1 292 ? 55.875 -72.819 31.425 1.00 9.44 292 ASN A CA 1
ATOM 2432 C C . ASN A 1 292 ? 56.058 -74.136 30.682 1.00 9.48 292 ASN A C 1
ATOM 2433 O O . ASN A 1 292 ? 56.899 -74.244 29.782 1.00 9.58 292 ASN A O 1
ATOM 2438 N N . PHE A 1 293 ? 55.296 -75.144 31.101 1.00 10.87 293 PHE A N 1
ATOM 2439 C CA . PHE A 1 293 ? 55.256 -76.428 30.412 1.00 11.19 293 PHE A CA 1
ATOM 2440 C C . PHE A 1 293 ? 53.932 -76.230 29.668 1.00 11.82 293 PHE A C 1
ATOM 2441 O O . PHE A 1 293 ? 53.892 -76.184 28.440 1.00 10.50 293 PHE A O 1
ATOM 2449 N N . LYS A 1 294 ? 52.853 -76.086 30.435 1.00 12.61 294 LYS A N 1
ATOM 2450 C CA . LYS A 1 294 ? 51.537 -75.783 29.884 1.00 12.89 294 LYS A CA 1
ATOM 2451 C C . LYS A 1 294 ? 51.373 -74.297 30.184 1.00 13.27 294 LYS A C 1
ATOM 2452 O O . LYS A 1 294 ? 51.789 -73.829 31.247 1.00 15.44 294 LYS A O 1
ATOM 2458 N N . GLY A 1 295 ? 50.828 -73.547 29.233 1.00 12.91 295 GLY A N 1
ATOM 2459 C CA . GLY A 1 295 ? 50.652 -72.120 29.437 1.00 13.15 295 GLY A CA 1
ATOM 2460 C C . GLY A 1 295 ? 51.242 -71.307 28.300 1.00 12.68 295 GLY A C 1
ATOM 2461 O O . GLY A 1 295 ? 51.887 -71.864 27.413 1.00 12.44 295 GLY A O 1
ATOM 2462 N N . PRO A 1 296 ? 51.068 -69.974 28.318 1.00 13.53 296 PRO A N 1
ATOM 2463 C CA . PRO A 1 296 ? 51.575 -69.063 27.284 1.00 12.66 296 PRO A CA 1
ATOM 2464 C C . PRO A 1 296 ? 53.064 -69.187 26.967 1.00 11.58 296 PRO A C 1
ATOM 2465 O O . PRO A 1 296 ? 53.458 -69.068 25.807 1.00 12.11 296 PRO A O 1
ATOM 2469 N N . PHE A 1 297 ? 53.886 -69.394 27.995 1.00 10.73 297 PHE A N 1
ATOM 2470 C CA . PHE A 1 297 ? 55.334 -69.542 27.823 1.00 10.25 297 PHE A CA 1
ATOM 2471 C C . PHE A 1 297 ? 55.744 -71.013 27.724 1.00 8.86 297 PHE A C 1
ATOM 2472 O O . PHE A 1 297 ? 56.923 -71.342 27.897 1.00 9.37 297 PHE A O 1
ATOM 2480 N N . GLY A 1 298 ? 54.788 -71.894 27.439 1.00 9.66 298 GLY A N 1
ATOM 2481 C CA . GLY A 1 298 ? 55.099 -73.316 27.369 1.00 10.01 298 GLY A CA 1
ATOM 2482 C C . GLY A 1 298 ? 55.156 -73.956 25.995 1.00 10.12 298 GLY A C 1
ATOM 2483 O O . GLY A 1 298 ? 55.217 -73.274 24.970 1.00 10.48 298 GLY A O 1
ATOM 2484 N N . ILE A 1 299 ? 55.189 -75.286 25.985 1.00 11.17 299 ILE A N 1
ATOM 2485 C CA . ILE A 1 299 ? 55.225 -76.046 24.738 1.00 11.12 299 ILE A CA 1
ATOM 2486 C C . ILE A 1 299 ? 53.877 -76.701 24.439 1.00 11.74 299 ILE A C 1
ATOM 2487 O O . ILE A 1 299 ? 53.657 -77.196 23.334 1.00 12.32 299 ILE A O 1
ATOM 2492 N N . VAL A 1 300 ? 52.977 -76.703 25.417 1.00 11.38 300 VAL A N 1
ATOM 2493 C CA . VAL A 1 300 ? 51.668 -77.319 25.228 1.00 13.02 300 VAL A CA 1
ATOM 2494 C C . VAL A 1 300 ? 50.604 -76.279 24.911 1.00 14.35 300 VAL A C 1
ATOM 2495 O O . VAL A 1 300 ? 50.198 -75.518 25.787 1.00 15.14 300 VAL A O 1
ATOM 2499 N N . GLU A 1 301 ? 50.181 -76.242 23.647 1.00 14.54 301 GLU A N 1
ATOM 2500 C CA . GLU A 1 301 ? 49.150 -75.311 23.183 1.00 15.74 301 GLU A CA 1
ATOM 2501 C C . GLU A 1 301 ? 49.334 -73.900 23.741 1.00 14.94 301 GLU A C 1
ATOM 2502 O O . GLU A 1 301 ? 48.409 -73.327 24.319 1.00 16.33 301 GLU A O 1
ATOM 2508 N N . HIS A 1 302 ? 50.527 -73.338 23.563 1.00 13.32 302 HIS A N 1
ATOM 2509 C CA . HIS A 1 302 ? 50.807 -72.003 24.082 1.00 13.29 302 HIS A CA 1
ATOM 2510 C C . HIS A 1 302 ? 49.880 -70.924 23.522 1.00 13.32 302 HIS A C 1
ATOM 2511 O O . HIS A 1 302 ? 49.494 -70.008 24.247 1.00 13.94 302 HIS A O 1
ATOM 2518 N N . GLY A 1 303 ? 49.538 -71.027 22.238 1.00 14.20 303 GLY A N 1
ATOM 2519 C CA . GLY A 1 303 ? 48.622 -70.066 21.643 1.00 14.99 303 GLY A CA 1
ATOM 2520 C C . GLY A 1 303 ? 49.133 -69.041 20.649 1.00 14.77 303 GLY A C 1
ATOM 2521 O O . GLY A 1 303 ? 48.336 -68.254 20.139 1.00 16.27 303 GLY A O 1
ATOM 2522 N N . ARG A 1 304 ? 50.430 -69.028 20.355 1.00 14.28 304 ARG A N 1
ATOM 2523 C CA . ARG A 1 304 ? 50.960 -68.056 19.398 1.00 14.23 304 ARG A CA 1
ATOM 2524 C C . ARG A 1 304 ? 50.360 -68.233 18.010 1.00 15.50 304 ARG A C 1
ATOM 2525 O O . ARG A 1 304 ? 50.179 -69.357 17.537 1.00 14.96 304 ARG A O 1
ATOM 2533 N N . PRO A 1 305 ? 50.009 -67.119 17.352 1.00 16.18 305 PRO A N 1
ATOM 2534 C CA . PRO A 1 305 ? 49.431 -67.219 16.010 1.00 16.42 305 PRO A CA 1
ATOM 2535 C C . PRO A 1 305 ? 50.387 -67.894 15.029 1.00 16.59 305 PRO A C 1
ATOM 2536 O O . PRO A 1 305 ? 51.583 -67.581 14.986 1.00 16.65 305 PRO A O 1
ATOM 2540 N N . GLY A 1 306 ? 49.862 -68.872 14.296 1.00 16.81 306 GLY A N 1
ATOM 2541 C CA . GLY A 1 306 ? 50.667 -69.592 13.326 1.00 17.41 306 GLY A CA 1
ATOM 2542 C C . GLY A 1 306 ? 51.187 -70.931 13.816 1.00 17.25 306 GLY A C 1
ATOM 2543 O O . GLY A 1 306 ? 51.607 -71.761 13.014 1.00 19.17 306 GLY A O 1
ATOM 2544 N N . ALA A 1 307 ? 51.171 -71.144 15.129 1.00 16.89 307 ALA A N 1
ATOM 2545 C CA . ALA A 1 307 ? 51.650 -72.397 15.700 1.00 16.51 307 ALA A CA 1
ATOM 2546 C C . ALA A 1 307 ? 50.692 -73.560 15.452 1.00 17.21 307 ALA A C 1
ATOM 2547 O O . ALA A 1 307 ? 49.481 -73.368 15.318 1.00 17.21 307 ALA A O 1
ATOM 2549 N N . LYS A 1 308 ? 51.258 -74.761 15.381 1.00 16.78 308 LYS A N 1
ATOM 2550 C CA . LYS A 1 308 ? 50.500 -75.992 15.175 1.00 16.40 308 LYS A CA 1
ATOM 2551 C C . LYS A 1 308 ? 50.905 -76.958 16.282 1.00 16.23 308 LYS A C 1
ATOM 2552 O O . LYS A 1 308 ? 52.066 -76.985 16.694 1.00 16.02 308 LYS A O 1
ATOM 2554 N N . TYR A 1 309 ? 49.947 -77.737 16.774 1.00 15.19 309 TYR A N 1
ATOM 2555 C CA . TYR A 1 309 ? 50.223 -78.684 17.851 1.00 15.47 309 TYR A CA 1
ATOM 2556 C C . TYR A 1 309 ? 49.815 -80.096 17.470 1.00 16.62 309 TYR A C 1
ATOM 2557 O O . TYR A 1 309 ? 48.847 -80.296 16.733 1.00 19.66 309 TYR A O 1
ATOM 2566 N N . GLU A 1 310 ? 50.559 -81.073 17.977 1.00 15.46 310 GLU A N 1
ATOM 2567 C CA . GLU A 1 310 ? 50.279 -82.475 17.695 1.00 15.42 310 GLU A CA 1
ATOM 2568 C C . GLU A 1 310 ? 50.374 -83.302 18.969 1.00 14.34 310 GLU A C 1
ATOM 2569 O O . GLU A 1 310 ? 51.196 -83.016 19.847 1.00 14.01 310 GLU A O 1
ATOM 2575 N N . TYR A 1 311 ? 49.529 -84.322 19.069 1.00 13.06 311 TYR A N 1
ATOM 2576 C CA . TYR A 1 311 ? 49.547 -85.200 20.228 1.00 12.47 311 TYR A CA 1
ATOM 2577 C C . TYR A 1 311 ? 50.876 -85.938 20.299 1.00 12.98 311 TYR A C 1
ATOM 2578 O O . TYR A 1 311 ? 51.328 -86.521 19.312 1.00 13.60 311 TYR A O 1
ATOM 2587 N N . TYR A 1 312 ? 51.488 -85.917 21.479 1.00 12.66 312 TYR A N 1
ATOM 2588 C CA . TYR A 1 312 ? 52.749 -86.602 21.705 1.00 13.43 312 TYR A CA 1
ATOM 2589 C C . TYR A 1 312 ? 52.905 -86.887 23.185 1.00 13.55 312 TYR A C 1
ATOM 2590 O O . TYR A 1 312 ? 52.970 -85.968 24.004 1.00 13.25 312 TYR A O 1
ATOM 2599 N N . ARG A 1 313 ? 52.910 -88.173 23.516 1.00 13.78 313 ARG A N 1
ATOM 2600 C CA . ARG A 1 313 ? 53.082 -88.638 24.887 1.00 14.43 313 ARG A CA 1
ATOM 2601 C C . ARG A 1 313 ? 52.236 -87.936 25.951 1.00 14.66 313 ARG A C 1
ATOM 2602 O O . ARG A 1 313 ? 52.752 -87.469 26.972 1.00 13.60 313 ARG A O 1
ATOM 2610 N N . GLY A 1 314 ? 50.934 -87.853 25.685 1.00 13.58 314 GLY A N 1
ATOM 2611 C CA . GLY A 1 314 ? 49.999 -87.258 26.624 1.00 14.27 314 GLY A CA 1
ATOM 2612 C C . GLY A 1 314 ? 49.612 -85.798 26.474 1.00 13.88 314 GLY A C 1
ATOM 2613 O O . GLY A 1 314 ? 48.680 -85.347 27.140 1.00 15.02 314 GLY A O 1
ATOM 2614 N N . PHE A 1 315 ? 50.284 -85.062 25.594 1.00 12.51 315 PHE A N 1
ATOM 2615 C CA . PHE A 1 315 ? 49.984 -83.639 25.427 1.00 12.03 315 PHE A CA 1
ATOM 2616 C C . PHE A 1 315 ? 50.015 -83.171 23.974 1.00 11.70 315 PHE A C 1
ATOM 2617 O O . PHE A 1 315 ? 50.654 -83.794 23.126 1.00 12.91 315 PHE A O 1
ATOM 2625 N N . LYS A 1 316 ? 49.313 -82.073 23.703 1.00 11.94 316 LYS A N 1
ATOM 2626 C CA . LYS A 1 316 ? 49.278 -81.475 22.368 1.00 12.98 316 LYS A CA 1
ATOM 2627 C C . LYS A 1 316 ? 50.426 -80.466 22.371 1.00 12.17 316 LYS A C 1
ATOM 2628 O O . LYS A 1 316 ? 50.278 -79.334 22.833 1.00 12.76 316 LYS A O 1
ATOM 2630 N N . VAL A 1 317 ? 51.570 -80.893 21.849 1.00 12.78 317 VAL A N 1
ATOM 2631 C CA . VAL A 1 317 ? 52.770 -80.067 21.855 1.00 13.01 317 VAL A CA 1
ATOM 2632 C C . VAL A 1 317 ? 53.178 -79.393 20.558 1.00 13.01 317 VAL A C 1
ATOM 2633 O O . VAL A 1 317 ? 52.793 -79.810 19.463 1.00 13.57 317 VAL A O 1
ATOM 2637 N N . ASP A 1 318 ? 53.944 -78.316 20.713 1.00 12.73 318 ASP A N 1
ATOM 2638 C CA . ASP A 1 318 ? 54.514 -77.588 19.591 1.00 12.43 318 ASP A CA 1
ATOM 2639 C C . ASP A 1 318 ? 55.771 -78.430 19.352 1.00 13.38 318 ASP A C 1
ATOM 2640 O O . ASP A 1 318 ? 56.775 -78.272 20.050 1.00 12.33 318 ASP A O 1
ATOM 2645 N N . ARG A 1 319 ? 55.690 -79.361 18.403 1.00 13.30 319 ARG A N 1
ATOM 2646 C CA . ARG A 1 319 ? 56.808 -80.255 18.115 1.00 14.35 319 ARG A CA 1
ATOM 2647 C C . ARG A 1 319 ? 58.088 -79.546 17.689 1.00 13.21 319 ARG A C 1
ATOM 2648 O O . ARG A 1 319 ? 59.185 -79.974 18.052 1.00 14.69 319 ARG A O 1
ATOM 2656 N N . GLU A 1 320 ? 57.952 -78.470 16.919 1.00 13.29 320 GLU A N 1
ATOM 2657 C CA . GLU A 1 320 ? 59.119 -77.722 16.467 1.00 13.36 320 GLU A CA 1
ATOM 2658 C C . GLU A 1 320 ? 59.888 -77.156 17.659 1.00 13.19 320 GLU A C 1
ATOM 2659 O O . GLU A 1 320 ? 61.115 -77.269 17.727 1.00 13.07 320 GLU A O 1
ATOM 2665 N N . LEU A 1 321 ? 59.161 -76.565 18.605 1.00 13.24 321 LEU A N 1
ATOM 2666 C CA . LEU A 1 321 ? 59.785 -75.998 19.796 1.00 12.36 321 LEU A CA 1
ATOM 2667 C C . LEU A 1 321 ? 60.380 -77.099 20.675 1.00 12.12 321 LEU A C 1
ATOM 2668 O O . LEU A 1 321 ? 61.506 -76.968 21.163 1.00 10.94 321 LEU A O 1
ATOM 2673 N N . LEU A 1 322 ? 59.628 -78.178 20.877 1.00 12.26 322 LEU A N 1
ATOM 2674 C CA . LEU A 1 322 ? 60.119 -79.296 21.678 1.00 12.62 322 LEU A CA 1
ATOM 2675 C C . LEU A 1 322 ? 61.426 -79.821 21.078 1.00 12.84 322 LEU A C 1
ATOM 2676 O O . LEU A 1 322 ? 62.393 -80.064 21.800 1.00 12.98 322 LEU A O 1
ATOM 2681 N N . ASP A 1 323 ? 61.461 -79.959 19.753 1.00 14.68 323 ASP A N 1
ATOM 2682 C CA . ASP A 1 323 ? 62.660 -80.440 19.072 1.00 14.51 323 ASP A CA 1
ATOM 2683 C C . ASP A 1 323 ? 63.842 -79.505 19.298 1.00 13.76 323 ASP A C 1
ATOM 2684 O O . ASP A 1 323 ? 64.969 -79.962 19.490 1.00 14.99 323 ASP A O 1
ATOM 2689 N N . LEU A 1 324 ? 63.582 -78.199 19.289 1.00 12.30 324 LEU A N 1
ATOM 2690 C CA . LEU A 1 324 ? 64.633 -77.212 19.528 1.00 12.14 324 LEU A CA 1
ATOM 2691 C C . LEU A 1 324 ? 65.166 -77.338 20.954 1.00 12.45 324 LEU A C 1
ATOM 2692 O O . LEU A 1 324 ? 66.367 -77.227 21.187 1.00 12.80 324 LEU A O 1
ATOM 2697 N N . LEU A 1 325 ? 64.267 -77.582 21.904 1.00 12.04 325 LEU A N 1
ATOM 2698 C CA . LEU A 1 325 ? 64.665 -77.732 23.301 1.00 12.28 325 LEU A CA 1
ATOM 2699 C C . LEU A 1 325 ? 65.551 -78.962 23.487 1.00 13.16 325 LEU A C 1
ATOM 2700 O O . LEU A 1 325 ? 66.518 -78.933 24.244 1.00 12.18 325 LEU A O 1
ATOM 2705 N N . VAL A 1 326 ? 65.231 -80.033 22.769 1.00 12.78 326 VAL A N 1
ATOM 2706 C CA . VAL A 1 326 ? 65.996 -81.274 22.857 1.00 13.56 326 VAL A CA 1
ATOM 2707 C C . VAL A 1 326 ? 67.328 -81.191 22.109 1.00 14.29 326 VAL A C 1
ATOM 2708 O O . VAL A 1 326 ? 68.365 -81.610 22.624 1.00 14.50 326 VAL A O 1
ATOM 2712 N N . GLU A 1 327 ? 67.291 -80.625 20.906 1.00 15.06 327 GLU A N 1
ATOM 2713 C CA . GLU A 1 327 ? 68.473 -80.496 20.058 1.00 16.76 327 GLU A CA 1
ATOM 2714 C C . GLU A 1 327 ? 69.603 -79.663 20.658 1.00 16.86 327 GLU A C 1
ATOM 2715 O O . GLU A 1 327 ? 70.779 -79.923 20.395 1.00 17.25 327 GLU A O 1
ATOM 2721 N N . ASN A 1 328 ? 69.255 -78.685 21.488 1.00 15.12 328 ASN A N 1
ATOM 2722 C CA . ASN A 1 328 ? 70.272 -77.827 22.076 1.00 13.87 328 ASN A CA 1
ATOM 2723 C C . ASN A 1 328 ? 70.824 -78.224 23.441 1.00 14.18 328 ASN A C 1
ATOM 2724 O O . ASN A 1 328 ? 71.508 -77.439 24.101 1.00 13.36 328 ASN A O 1
ATOM 2729 N N . ARG A 1 329 ? 70.558 -79.465 23.836 1.00 14.42 329 ARG A N 1
ATOM 2730 C CA . ARG A 1 329 ? 71.075 -80.000 25.089 1.00 16.79 329 ARG A CA 1
ATOM 2731 C C . ARG A 1 329 ? 72.465 -80.563 24.782 1.00 18.28 329 ARG A C 1
ATOM 2732 O O . ARG A 1 329 ? 72.751 -80.924 23.637 1.00 19.31 329 ARG A O 1
ATOM 2740 N N . VAL A 1 330 ? 73.344 -80.572 25.781 1.00 18.70 330 VAL A N 1
ATOM 2741 C CA . VAL A 1 330 ? 74.694 -81.116 25.618 1.00 20.83 330 VAL A CA 1
ATOM 2742 C C . VAL A 1 330 ? 74.974 -82.163 26.698 1.00 23.28 330 VAL A C 1
ATOM 2743 O O . VAL A 1 330 ? 74.163 -82.264 27.645 1.00 23.15 330 VAL A O 1
ATOM 2748 N N . MET B 1 1 ? 36.970 -16.609 51.695 1.00 27.02 1 MET B N 1
ATOM 2749 C CA . MET B 1 1 ? 36.935 -16.791 50.214 1.00 25.20 1 MET B CA 1
ATOM 2750 C C . MET B 1 1 ? 37.526 -18.139 49.815 1.00 22.77 1 MET B C 1
ATOM 2751 O O . MET B 1 1 ? 38.579 -18.540 50.317 1.00 24.24 1 MET B O 1
ATOM 2753 N N . LYS B 1 2 ? 36.853 -18.826 48.896 1.00 19.31 2 LYS B N 1
ATOM 2754 C CA . LYS B 1 2 ? 37.310 -20.130 48.427 1.00 15.50 2 LYS B CA 1
ATOM 2755 C C . LYS B 1 2 ? 38.530 -19.994 47.517 1.00 13.71 2 LYS B C 1
ATOM 2756 O O . LYS B 1 2 ? 38.705 -18.981 46.832 1.00 13.09 2 LYS B O 1
ATOM 2762 N N . LYS B 1 3 ? 39.367 -21.026 47.524 1.00 11.42 3 LYS B N 1
ATOM 2763 C CA . LYS B 1 3 ? 40.591 -21.047 46.731 1.00 9.81 3 LYS B CA 1
ATOM 2764 C C . LYS B 1 3 ? 40.408 -21.710 45.375 1.00 10.07 3 LYS B C 1
ATOM 2765 O O . LYS B 1 3 ? 40.010 -22.874 45.293 1.00 9.42 3 LYS B O 1
ATOM 2771 N N . TYR B 1 4 ? 40.712 -20.964 44.315 1.00 9.04 4 TYR B N 1
ATOM 2772 C CA . TYR B 1 4 ? 40.596 -21.465 42.945 1.00 8.86 4 TYR B CA 1
ATOM 2773 C C . TYR B 1 4 ? 41.862 -21.160 42.173 1.00 8.64 4 TYR B C 1
ATOM 2774 O O . TYR B 1 4 ? 42.336 -20.023 42.166 1.00 8.92 4 TYR B O 1
ATOM 2783 N N . GLY B 1 5 ? 42.385 -22.162 41.480 1.00 9.61 5 GLY B N 1
ATOM 2784 C CA . GLY B 1 5 ? 43.595 -21.928 40.727 1.00 9.93 5 GLY B CA 1
ATOM 2785 C C . GLY B 1 5 ? 44.135 -23.103 39.957 1.00 9.28 5 GLY B C 1
ATOM 2786 O O . GLY B 1 5 ? 43.386 -23.929 39.427 1.00 8.58 5 GLY B O 1
ATOM 2787 N N . PHE B 1 6 ? 45.460 -23.190 39.942 1.00 8.55 6 PHE B N 1
ATOM 2788 C CA . PHE B 1 6 ? 46.161 -24.222 39.197 1.00 7.99 6 PHE B CA 1
ATOM 2789 C C . PHE B 1 6 ? 47.394 -24.726 39.925 1.00 7.77 6 PHE B C 1
ATOM 2790 O O . PHE B 1 6 ? 47.903 -24.076 40.840 1.00 9.43 6 PHE B O 1
ATOM 2798 N N . ASN B 1 7 ? 47.837 -25.916 39.530 1.00 8.43 7 ASN B N 1
ATOM 2799 C CA . ASN B 1 7 ? 49.071 -26.489 40.052 1.00 8.99 7 ASN B CA 1
ATOM 2800 C C . ASN B 1 7 ? 50.133 -26.072 39.034 1.00 8.99 7 ASN B C 1
ATOM 2801 O O . ASN B 1 7 ? 49.837 -25.951 37.842 1.00 9.76 7 ASN B O 1
ATOM 2806 N N . PHE B 1 8 ? 51.352 -25.830 39.503 1.00 9.40 8 PHE B N 1
ATOM 2807 C CA . PHE B 1 8 ? 52.466 -25.483 38.624 1.00 9.64 8 PHE B CA 1
ATOM 2808 C C . PHE B 1 8 ? 53.594 -26.454 38.929 1.00 10.09 8 PHE B C 1
ATOM 2809 O O . PHE B 1 8 ? 53.873 -26.752 40.090 1.00 11.40 8 PHE B O 1
ATOM 2817 N N . GLN B 1 9 ? 54.225 -26.948 37.870 1.00 9.72 9 GLN B N 1
ATOM 2818 C CA . GLN B 1 9 ? 55.286 -27.944 37.974 1.00 11.08 9 GLN B CA 1
ATOM 2819 C C . GLN B 1 9 ? 56.724 -27.406 37.902 1.00 11.20 9 GLN B C 1
ATOM 2820 O O . GLN B 1 9 ? 57.645 -28.118 37.479 1.00 12.09 9 GLN B O 1
ATOM 2826 N N . TRP B 1 10 ? 56.925 -26.192 38.409 1.00 11.25 10 TRP B N 1
ATOM 2827 C CA . TRP B 1 10 ? 58.238 -25.535 38.398 1.00 11.65 10 TRP B CA 1
ATOM 2828 C C . TRP B 1 10 ? 59.370 -26.301 39.096 1.00 13.20 10 TRP B C 1
ATOM 2829 O O . TRP B 1 10 ? 60.533 -26.180 38.705 1.00 13.82 10 TRP B O 1
ATOM 2840 N N . MET B 1 11 ? 59.032 -27.068 40.130 1.00 12.41 11 MET B N 1
ATOM 2841 C CA . MET B 1 11 ? 60.016 -27.854 40.887 1.00 13.05 11 MET B CA 1
ATOM 2842 C C . MET B 1 11 ? 59.412 -29.239 41.141 1.00 11.91 11 MET B C 1
ATOM 2843 O O . MET B 1 11 ? 59.655 -29.872 42.171 1.00 12.13 11 MET B O 1
ATOM 2848 N N . TYR B 1 12 ? 58.679 -29.722 40.145 1.00 12.01 12 TYR B N 1
ATOM 2849 C CA . TYR B 1 12 ? 57.960 -30.990 40.212 1.00 12.15 12 TYR B CA 1
ATOM 2850 C C . TYR B 1 12 ? 58.777 -32.278 40.268 1.00 13.49 12 TYR B C 1
ATOM 2851 O O . TYR B 1 12 ? 58.550 -33.119 41.143 1.00 13.76 12 TYR B O 1
ATOM 2860 N N . VAL B 1 13 ? 59.700 -32.451 39.327 1.00 13.93 13 VAL B N 1
ATOM 2861 C CA . VAL B 1 13 ? 60.518 -33.662 39.283 1.00 14.37 13 VAL B CA 1
ATOM 2862 C C . VAL B 1 13 ? 61.988 -33.329 39.089 1.00 13.67 13 VAL B C 1
ATOM 2863 O O . VAL B 1 13 ? 62.356 -32.619 38.153 1.00 15.94 13 VAL B O 1
ATOM 2867 N N . TRP B 1 14 ? 62.820 -33.839 39.989 1.00 13.88 14 TRP B N 1
ATOM 2868 C CA . TRP B 1 14 ? 64.256 -33.615 39.919 1.00 15.14 14 TRP B CA 1
ATOM 2869 C C . TRP B 1 14 ? 64.960 -34.729 39.156 1.00 16.13 14 TRP B C 1
ATOM 2870 O O . TRP B 1 14 ? 64.532 -35.884 39.162 1.00 19.33 14 TRP B O 1
ATOM 2881 N N . GLU B 1 15 ? 66.057 -34.350 38.511 1.00 16.51 15 GLU B N 1
ATOM 2882 C CA . GLU B 1 15 ? 66.918 -35.257 37.762 1.00 16.75 15 GLU B CA 1
ATOM 2883 C C . GLU B 1 15 ? 68.285 -34.590 37.850 1.00 16.25 15 GLU B C 1
ATOM 2884 O O . GLU B 1 15 ? 68.362 -33.367 37.997 1.00 15.50 15 GLU B O 1
ATOM 2886 N N . GLU B 1 16 ? 69.358 -35.376 37.817 1.00 17.06 16 GLU B N 1
ATOM 2887 C CA . GLU B 1 16 ? 70.698 -34.793 37.882 1.00 18.41 16 GLU B CA 1
ATOM 2888 C C . GLU B 1 16 ? 70.851 -33.743 36.784 1.00 17.79 16 GLU B C 1
ATOM 2889 O O . GLU B 1 16 ? 70.462 -33.970 35.636 1.00 19.51 16 GLU B O 1
ATOM 2895 N N . GLY B 1 17 ? 71.356 -32.574 37.167 1.00 18.00 17 GLY B N 1
ATOM 2896 C CA . GLY B 1 17 ? 71.556 -31.493 36.221 1.00 19.34 17 GLY B CA 1
ATOM 2897 C C . GLY B 1 17 ? 70.352 -30.594 36.011 1.00 20.14 17 GLY B C 1
ATOM 2898 O O . GLY B 1 17 ? 70.439 -29.598 35.288 1.00 21.44 17 GLY B O 1
ATOM 2899 N N . ARG B 1 18 ? 69.223 -30.941 36.620 1.00 18.73 18 ARG B N 1
ATOM 2900 C CA . ARG B 1 18 ? 68.022 -30.129 36.469 1.00 19.66 18 ARG B CA 1
ATOM 2901 C C . ARG B 1 18 ? 67.906 -29.094 37.575 1.00 20.56 18 ARG B C 1
ATOM 2902 O O . ARG B 1 18 ? 68.077 -29.403 38.752 1.00 22.29 18 ARG B O 1
ATOM 2910 N N . GLU B 1 19 ? 67.648 -27.855 37.176 1.00 20.96 19 GLU B N 1
ATOM 2911 C CA . GLU B 1 19 ? 67.490 -26.759 38.115 1.00 21.44 19 GLU B CA 1
ATOM 2912 C C . GLU B 1 19 ? 66.014 -26.398 38.189 1.00 19.12 19 GLU B C 1
ATOM 2913 O O . GLU B 1 19 ? 65.270 -26.595 37.225 1.00 19.13 19 GLU B O 1
ATOM 2919 N N . PRO B 1 20 ? 65.551 -25.936 39.359 1.00 17.97 20 PRO B N 1
ATOM 2920 C CA . PRO B 1 20 ? 64.133 -25.572 39.434 1.00 16.48 20 PRO B CA 1
ATOM 2921 C C . PRO B 1 20 ? 63.863 -24.392 38.503 1.00 16.18 20 PRO B C 1
ATOM 2922 O O . PRO B 1 20 ? 64.759 -23.593 38.222 1.00 16.13 20 PRO B O 1
ATOM 2926 N N . GLU B 1 21 ? 62.650 -24.327 37.971 1.00 15.82 21 GLU B N 1
ATOM 2927 C CA . GLU B 1 21 ? 62.274 -23.253 37.059 1.00 17.05 21 GLU B CA 1
ATOM 2928 C C . GLU B 1 21 ? 61.890 -21.996 37.819 1.00 17.21 21 GLU B C 1
ATOM 2929 O O . GLU B 1 21 ? 61.464 -22.064 38.970 1.00 16.39 21 GLU B O 1
ATOM 2935 N N . PRO B 1 22 ? 62.110 -20.819 37.213 1.00 16.24 22 PRO B N 1
ATOM 2936 C CA . PRO B 1 22 ? 61.733 -19.591 37.914 1.00 17.25 22 PRO B CA 1
ATOM 2937 C C . PRO B 1 22 ? 60.206 -19.498 37.834 1.00 15.80 22 PRO B C 1
ATOM 2938 O O . PRO B 1 22 ? 59.583 -20.198 37.033 1.00 16.65 22 PRO B O 1
ATOM 2942 N N . PRO B 1 23 ? 59.581 -18.679 38.692 1.00 16.07 23 PRO B N 1
ATOM 2943 C CA . PRO B 1 23 ? 58.120 -18.574 38.626 1.00 15.49 23 PRO B CA 1
ATOM 2944 C C . PRO B 1 23 ? 57.676 -18.025 37.274 1.00 15.78 23 PRO B C 1
ATOM 2945 O O . PRO B 1 23 ? 58.342 -17.165 36.691 1.00 15.76 23 PRO B O 1
ATOM 2949 N N . ASP B 1 24 ? 56.586 -18.576 36.754 1.00 14.52 24 ASP B N 1
ATOM 2950 C CA . ASP B 1 24 ? 56.039 -18.151 35.473 1.00 14.53 24 ASP B CA 1
ATOM 2951 C C . ASP B 1 24 ? 55.173 -16.916 35.728 1.00 14.28 24 ASP B C 1
ATOM 2952 O O . ASP B 1 24 ? 53.961 -17.019 35.927 1.00 13.57 24 ASP B O 1
ATOM 2957 N N . LYS B 1 25 ? 55.817 -15.751 35.737 1.00 15.03 25 LYS B N 1
ATOM 2958 C CA . LYS B 1 25 ? 55.141 -14.480 35.985 1.00 14.80 25 LYS B CA 1
ATOM 2959 C C . LYS B 1 25 ? 53.982 -14.202 35.036 1.00 14.09 25 LYS B C 1
ATOM 2960 O O . LYS B 1 25 ? 52.929 -13.726 35.466 1.00 14.13 25 LYS B O 1
ATOM 2966 N N . LYS B 1 26 ? 54.177 -14.497 33.752 1.00 14.35 26 LYS B N 1
ATOM 2967 C CA . LYS B 1 26 ? 53.139 -14.287 32.749 1.00 14.51 26 LYS B CA 1
ATOM 2968 C C . LYS B 1 26 ? 51.899 -15.118 33.086 1.00 13.19 26 LYS B C 1
ATOM 2969 O O . LYS B 1 26 ? 50.771 -14.634 32.974 1.00 14.31 26 LYS B O 1
ATOM 2971 N N . ALA B 1 27 ? 52.114 -16.361 33.515 1.00 11.78 27 ALA B N 1
ATOM 2972 C CA . ALA B 1 27 ? 51.008 -17.242 33.883 1.00 12.11 27 ALA B CA 1
ATOM 2973 C C . ALA B 1 27 ? 50.318 -16.721 35.139 1.00 11.18 27 ALA B C 1
ATOM 2974 O O . ALA B 1 27 ? 49.090 -16.695 35.215 1.00 11.29 27 ALA B O 1
ATOM 2976 N N . LEU B 1 28 ? 51.112 -16.306 36.121 1.00 10.48 28 LEU B N 1
ATOM 2977 C CA . LEU B 1 28 ? 50.561 -15.775 37.362 1.00 9.36 28 LEU B CA 1
ATOM 2978 C C . LEU B 1 28 ? 49.728 -14.524 37.079 1.00 10.31 28 LEU B C 1
ATOM 2979 O O . LEU B 1 28 ? 48.676 -14.326 37.689 1.00 10.93 28 LEU B O 1
ATOM 2984 N N . ASP B 1 29 ? 50.192 -13.693 36.144 1.00 10.57 29 ASP B N 1
ATOM 2985 C CA . ASP B 1 29 ? 49.462 -12.483 35.764 1.00 12.06 29 ASP B CA 1
ATOM 2986 C C . ASP B 1 29 ? 48.112 -12.888 35.181 1.00 11.12 29 ASP B C 1
ATOM 2987 O O . ASP B 1 29 ? 47.090 -12.264 35.475 1.00 11.94 29 ASP B O 1
ATOM 2992 N N . PHE B 1 30 ? 48.111 -13.948 34.371 1.00 10.23 30 PHE B N 1
ATOM 2993 C CA . PHE B 1 30 ? 46.882 -14.446 33.757 1.00 11.32 30 PHE B CA 1
ATOM 2994 C C . PHE B 1 30 ? 45.904 -14.881 34.846 1.00 12.18 30 PHE B C 1
ATOM 2995 O O . PHE B 1 30 ? 44.718 -14.554 34.785 1.00 11.66 30 PHE B O 1
ATOM 3003 N N . LEU B 1 31 ? 46.401 -15.628 35.831 1.00 10.64 31 LEU B N 1
ATOM 3004 C CA . LEU B 1 31 ? 45.557 -16.083 36.936 1.00 10.19 31 LEU B CA 1
ATOM 3005 C C . LEU B 1 31 ? 44.922 -14.894 37.649 1.00 10.83 31 LEU B C 1
ATOM 3006 O O . LEU B 1 31 ? 43.715 -14.876 37.890 1.00 10.12 31 LEU B O 1
ATOM 3011 N N . ALA B 1 32 ? 45.736 -13.889 37.958 1.00 11.63 32 ALA B N 1
ATOM 3012 C CA . ALA B 1 32 ? 45.249 -12.696 38.645 1.00 12.37 32 ALA B CA 1
ATOM 3013 C C . ALA B 1 32 ? 44.200 -11.958 37.813 1.00 12.64 32 ALA B C 1
ATOM 3014 O O . ALA B 1 32 ? 43.161 -11.552 38.333 1.00 13.90 32 ALA B O 1
ATOM 3016 N N . GLU B 1 33 ? 44.472 -11.808 36.519 1.00 12.57 33 GLU B N 1
ATOM 3017 C CA . GLU B 1 33 ? 43.556 -11.123 35.609 1.00 14.65 33 GLU B CA 1
ATOM 3018 C C . GLU B 1 33 ? 42.216 -11.831 35.439 1.00 13.41 33 GLU B C 1
ATOM 3019 O O . GLU B 1 33 ? 41.205 -11.181 35.170 1.00 14.03 33 GLU B O 1
ATOM 3025 N N . THR B 1 34 ? 42.206 -13.153 35.598 1.00 12.16 34 THR B N 1
ATOM 3026 C CA . THR B 1 34 ? 40.976 -13.927 35.443 1.00 11.96 34 THR B CA 1
ATOM 3027 C C . THR B 1 34 ? 40.298 -14.335 36.752 1.00 11.43 34 THR B C 1
ATOM 3028 O O . THR B 1 34 ? 39.414 -15.193 36.760 1.00 12.74 34 THR B O 1
ATOM 3032 N N . GLY B 1 35 ? 40.729 -13.726 37.855 1.00 12.10 35 GLY B N 1
ATOM 3033 C CA . GLY B 1 35 ? 40.117 -13.988 39.147 1.00 12.66 35 GLY B CA 1
ATOM 3034 C C . GLY B 1 35 ? 40.566 -15.164 39.992 1.00 11.80 35 GLY B C 1
ATOM 3035 O O . GLY B 1 35 ? 39.950 -15.431 41.025 1.00 14.39 35 GLY B O 1
ATOM 3036 N N . PHE B 1 36 ? 41.599 -15.882 39.567 1.00 11.32 36 PHE B N 1
ATOM 3037 C CA . PHE B 1 36 ? 42.098 -17.011 40.351 1.00 11.09 36 PHE B CA 1
ATOM 3038 C C . PHE B 1 36 ? 42.965 -16.477 41.489 1.00 10.64 36 PHE B C 1
ATOM 3039 O O . PHE B 1 36 ? 43.627 -15.449 41.346 1.00 11.81 36 PHE B O 1
ATOM 3047 N N . ASN B 1 37 ? 42.973 -17.189 42.611 1.00 9.93 37 ASN B N 1
ATOM 3048 C CA . ASN B 1 37 ? 43.702 -16.747 43.797 1.00 8.45 37 ASN B CA 1
ATOM 3049 C C . ASN B 1 37 ? 44.477 -17.863 44.481 1.00 9.48 37 ASN B C 1
ATOM 3050 O O . ASN B 1 37 ? 44.844 -17.735 45.650 1.00 9.80 37 ASN B O 1
ATOM 3055 N N . PHE B 1 38 ? 44.746 -18.942 43.756 1.00 8.50 38 PHE B N 1
ATOM 3056 C CA . PHE B 1 38 ? 45.421 -20.085 44.357 1.00 8.02 38 PHE B CA 1
ATOM 3057 C C . PHE B 1 38 ? 46.367 -20.800 43.408 1.00 8.51 38 PHE B C 1
ATOM 3058 O O . PHE B 1 38 ? 46.078 -20.971 42.229 1.00 8.75 38 PHE B O 1
ATOM 3066 N N . VAL B 1 39 ? 47.506 -21.212 43.950 1.00 7.88 39 VAL B N 1
ATOM 3067 C CA . VAL B 1 39 ? 48.504 -21.958 43.202 1.00 10.09 39 VAL B CA 1
ATOM 3068 C C . VAL B 1 39 ? 49.039 -23.053 44.114 1.00 9.40 39 VAL B C 1
ATOM 3069 O O . VAL B 1 39 ? 49.318 -22.802 45.288 1.00 11.33 39 VAL B O 1
ATOM 3073 N N . ARG B 1 40 ? 49.076 -24.281 43.606 1.00 8.67 40 ARG B N 1
ATOM 3074 C CA . ARG B 1 40 ? 49.635 -25.388 44.373 1.00 8.31 40 ARG B CA 1
ATOM 3075 C C . ARG B 1 40 ? 50.963 -25.716 43.706 1.00 8.76 40 ARG B C 1
ATOM 3076 O O . ARG B 1 40 ? 51.045 -25.794 42.479 1.00 9.26 40 ARG B O 1
ATOM 3084 N N . ILE B 1 41 ? 52.008 -25.856 44.516 1.00 7.44 41 ILE B N 1
ATOM 3085 C CA . ILE B 1 41 ? 53.339 -26.157 44.008 1.00 8.82 41 ILE B CA 1
ATOM 3086 C C . ILE B 1 41 ? 53.830 -27.512 44.522 1.00 8.04 41 ILE B C 1
ATOM 3087 O O . ILE B 1 41 ? 54.333 -27.615 45.645 1.00 8.30 41 ILE B O 1
ATOM 3092 N N . PRO B 1 42 ? 53.590 -28.585 43.747 1.00 8.12 42 PRO B N 1
ATOM 3093 C CA . PRO B 1 42 ? 54.027 -29.932 44.140 1.00 8.63 42 PRO B CA 1
ATOM 3094 C C . PRO B 1 42 ? 55.519 -30.062 43.829 1.00 8.94 42 PRO B C 1
ATOM 3095 O O . PRO B 1 42 ? 55.922 -29.988 42.669 1.00 10.10 42 PRO B O 1
ATOM 3099 N N . VAL B 1 43 ? 56.334 -30.257 44.862 1.00 9.41 43 VAL B N 1
ATOM 3100 C CA . VAL B 1 43 ? 57.777 -30.337 44.664 1.00 10.41 43 VAL B CA 1
ATOM 3101 C C . VAL B 1 43 ? 58.435 -31.669 45.004 1.00 11.93 43 VAL B C 1
ATOM 3102 O O . VAL B 1 43 ? 57.900 -32.471 45.769 1.00 10.24 43 VAL B O 1
ATOM 3106 N N . ASP B 1 44 ? 59.608 -31.880 44.411 1.00 11.65 44 ASP B N 1
ATOM 3107 C CA . ASP B 1 44 ? 60.415 -33.084 44.604 1.00 12.03 44 ASP B CA 1
ATOM 3108 C C . ASP B 1 44 ? 61.500 -32.702 45.609 1.00 11.88 44 ASP B C 1
ATOM 3109 O O . ASP B 1 44 ? 62.354 -31.861 45.316 1.00 12.94 44 ASP B O 1
ATOM 3114 N N . TYR B 1 45 ? 61.478 -33.333 46.782 1.00 10.90 45 TYR B N 1
ATOM 3115 C CA . TYR B 1 45 ? 62.452 -33.023 47.826 1.00 11.46 45 TYR B CA 1
ATOM 3116 C C . TYR B 1 45 ? 63.895 -33.281 47.403 1.00 11.14 45 TYR B C 1
ATOM 3117 O O . TYR B 1 45 ? 64.825 -32.781 48.038 1.00 10.55 45 TYR B O 1
ATOM 3126 N N . ARG B 1 46 ? 64.079 -34.057 46.339 1.00 11.77 46 ARG B N 1
ATOM 3127 C CA . ARG B 1 46 ? 65.428 -34.348 45.856 1.00 11.67 46 ARG B CA 1
ATOM 3128 C C . ARG B 1 46 ? 66.108 -33.117 45.265 1.00 12.34 46 ARG B C 1
ATOM 3129 O O . ARG B 1 46 ? 67.320 -33.117 45.046 1.00 13.48 46 ARG B O 1
ATOM 3137 N N . PHE B 1 47 ? 65.334 -32.065 45.000 1.00 12.08 47 PHE B N 1
ATOM 3138 C CA . PHE B 1 47 ? 65.921 -30.832 44.485 1.00 11.28 47 PHE B CA 1
ATOM 3139 C C . PHE B 1 47 ? 66.870 -30.235 45.524 1.00 12.81 47 PHE B C 1
ATOM 3140 O O . PHE B 1 47 ? 67.818 -29.532 45.170 1.00 14.25 47 PHE B O 1
ATOM 3148 N N . TRP B 1 48 ? 66.621 -30.525 46.801 1.00 11.85 48 TRP B N 1
ATOM 3149 C CA . TRP B 1 48 ? 67.463 -30.011 47.881 1.00 12.41 48 TRP B CA 1
ATOM 3150 C C . TRP B 1 48 ? 68.064 -31.099 48.776 1.00 13.56 48 TRP B C 1
ATOM 3151 O O . TRP B 1 48 ? 68.846 -30.797 49.676 1.00 14.59 48 TRP B O 1
ATOM 3162 N N . THR B 1 49 ? 67.684 -32.351 48.545 1.00 13.25 49 THR B N 1
ATOM 3163 C CA . THR B 1 49 ? 68.188 -33.464 49.348 1.00 12.88 49 THR B CA 1
ATOM 3164 C C . THR B 1 49 ? 69.021 -34.408 48.494 1.00 12.71 49 THR B C 1
ATOM 3165 O O . THR B 1 49 ? 68.534 -34.967 47.512 1.00 12.37 49 THR B O 1
ATOM 3169 N N . ARG B 1 50 ? 70.278 -34.593 48.887 1.00 13.24 50 ARG B N 1
ATOM 3170 C CA . ARG B 1 50 ? 71.192 -35.458 48.151 1.00 13.55 50 ARG B CA 1
ATOM 3171 C C . ARG B 1 50 ? 71.465 -36.751 48.898 1.00 13.02 50 ARG B C 1
ATOM 3172 O O . ARG B 1 50 ? 71.643 -36.746 50.115 1.00 13.02 50 ARG B O 1
ATOM 3180 N N . ASN B 1 51 ? 71.502 -37.853 48.154 1.00 16.11 51 ASN B N 1
ATOM 3181 C CA . ASN B 1 51 ? 71.790 -39.174 48.716 1.00 17.52 51 ASN B CA 1
ATOM 3182 C C . ASN B 1 51 ? 70.937 -39.544 49.929 1.00 15.96 51 ASN B C 1
ATOM 3183 O O . ASN B 1 51 ? 71.401 -40.242 50.834 1.00 17.48 51 ASN B O 1
ATOM 3188 N N . PHE B 1 52 ? 69.697 -39.064 49.949 1.00 15.30 52 PHE B N 1
ATOM 3189 C CA . PHE B 1 52 ? 68.761 -39.338 51.042 1.00 14.19 52 PHE B CA 1
ATOM 3190 C C . PHE B 1 52 ? 69.230 -38.805 52.396 1.00 13.82 52 PHE B C 1
ATOM 3191 O O . PHE B 1 52 ? 68.818 -39.304 53.443 1.00 14.15 52 PHE B O 1
ATOM 3199 N N . ASP B 1 53 ? 70.092 -37.790 52.369 1.00 13.00 53 ASP B N 1
ATOM 3200 C CA . ASP B 1 53 ? 70.599 -37.172 53.593 1.00 14.04 53 ASP B CA 1
ATOM 3201 C C . ASP B 1 53 ? 69.587 -36.098 53.999 1.00 13.43 53 ASP B C 1
ATOM 3202 O O . ASP B 1 53 ? 69.830 -34.897 53.847 1.00 13.09 53 ASP B O 1
ATOM 3207 N N . TYR B 1 54 ? 68.460 -36.556 54.537 1.00 12.76 54 TYR B N 1
ATOM 3208 C CA . TYR B 1 54 ? 67.354 -35.695 54.943 1.00 12.35 54 TYR B CA 1
ATOM 3209 C C . TYR B 1 54 ? 67.701 -34.534 55.862 1.00 11.51 54 TYR B C 1
ATOM 3210 O O . TYR B 1 54 ? 67.110 -33.462 55.752 1.00 11.69 54 TYR B O 1
ATOM 3219 N N . PHE B 1 55 ? 68.647 -34.750 56.772 1.00 12.46 55 PHE B N 1
ATOM 3220 C CA . PHE B 1 55 ? 69.029 -33.720 57.732 1.00 13.63 55 PHE B CA 1
ATOM 3221 C C . PHE B 1 55 ? 70.086 -32.718 57.282 1.00 15.01 55 PHE B C 1
ATOM 3222 O O . PHE B 1 55 ? 70.436 -31.804 58.033 1.00 14.73 55 PHE B O 1
ATOM 3230 N N . ASN B 1 56 ? 70.564 -32.863 56.049 1.00 14.28 56 ASN B N 1
ATOM 3231 C CA . ASN B 1 56 ? 71.567 -31.952 55.512 1.00 16.29 56 ASN B CA 1
ATOM 3232 C C . ASN B 1 56 ? 71.168 -31.445 54.132 1.00 16.43 56 ASN B C 1
ATOM 3233 O O . ASN B 1 56 ? 71.891 -31.633 53.151 1.00 16.64 56 ASN B O 1
ATOM 3238 N N . PRO B 1 57 ? 70.009 -30.774 54.043 1.00 17.22 57 PRO B N 1
ATOM 3239 C CA . PRO B 1 57 ? 69.549 -30.255 52.757 1.00 18.37 57 PRO B CA 1
ATOM 3240 C C . PRO B 1 57 ? 70.352 -29.059 52.260 1.00 19.15 57 PRO B C 1
ATOM 3241 O O . PRO B 1 57 ? 71.008 -28.361 53.038 1.00 20.01 57 PRO B O 1
ATOM 3245 N N . ASP B 1 58 ? 70.316 -28.874 50.945 1.00 20.39 58 ASP B N 1
ATOM 3246 C CA . ASP B 1 58 ? 70.977 -27.770 50.259 1.00 22.11 58 ASP B CA 1
ATOM 3247 C C . ASP B 1 58 ? 69.981 -26.619 50.432 1.00 22.23 58 ASP B C 1
ATOM 3248 O O . ASP B 1 58 ? 69.123 -26.395 49.577 1.00 21.25 58 ASP B O 1
ATOM 3253 N N . LYS B 1 59 ? 70.074 -25.922 51.564 1.00 22.86 59 LYS B N 1
ATOM 3254 C CA . LYS B 1 59 ? 69.162 -24.824 51.883 1.00 24.12 59 LYS B CA 1
ATOM 3255 C C . LYS B 1 59 ? 69.120 -23.667 50.888 1.00 23.77 59 LYS B C 1
ATOM 3256 O O . LYS B 1 59 ? 68.180 -22.875 50.904 1.00 23.64 59 LYS B O 1
ATOM 3262 N N . LYS B 1 60 ? 70.115 -23.589 50.008 1.00 23.16 60 LYS B N 1
ATOM 3263 C CA . LYS B 1 60 ? 70.159 -22.531 49.001 1.00 23.03 60 LYS B CA 1
ATOM 3264 C C . LYS B 1 60 ? 69.012 -22.717 48.006 1.00 20.68 60 LYS B C 1
ATOM 3265 O O . LYS B 1 60 ? 68.495 -21.750 47.447 1.00 19.06 60 LYS B O 1
ATOM 3271 N N . VAL B 1 61 ? 68.613 -23.969 47.804 1.00 17.67 61 VAL B N 1
ATOM 3272 C CA . VAL B 1 61 ? 67.526 -24.297 46.887 1.00 16.45 61 VAL B CA 1
ATOM 3273 C C . VAL B 1 61 ? 66.199 -23.696 47.366 1.00 15.11 61 VAL B C 1
ATOM 3274 O O . VAL B 1 61 ? 65.322 -23.393 46.552 1.00 13.78 61 VAL B O 1
ATOM 3278 N N . PHE B 1 62 ? 66.075 -23.481 48.676 1.00 15.69 62 PHE B N 1
ATOM 3279 C CA . PHE B 1 62 ? 64.855 -22.908 49.251 1.00 14.74 62 PHE B CA 1
ATOM 3280 C C . PHE B 1 62 ? 64.590 -21.488 48.745 1.00 15.12 62 PHE B C 1
ATOM 3281 O O . PHE B 1 62 ? 63.478 -20.975 48.874 1.00 14.86 62 PHE B O 1
ATOM 3289 N N . GLU B 1 63 ? 65.619 -20.847 48.194 1.00 14.61 63 GLU B N 1
ATOM 3290 C CA . GLU B 1 63 ? 65.471 -19.497 47.661 1.00 14.98 63 GLU B CA 1
ATOM 3291 C C . GLU B 1 63 ? 64.457 -19.483 46.521 1.00 14.71 63 GLU B C 1
ATOM 3292 O O . GLU B 1 63 ? 63.798 -18.470 46.285 1.00 13.88 63 GLU B O 1
ATOM 3298 N N . TYR B 1 64 ? 64.333 -20.609 45.821 1.00 12.64 64 TYR B N 1
ATOM 3299 C CA . TYR B 1 64 ? 63.362 -20.722 44.735 1.00 13.27 64 TYR B CA 1
ATOM 3300 C C . TYR B 1 64 ? 61.951 -20.707 45.308 1.00 12.92 64 TYR B C 1
ATOM 3301 O O . TYR B 1 64 ? 61.056 -20.071 44.753 1.00 12.45 64 TYR B O 1
ATOM 3310 N N . ILE B 1 65 ? 61.755 -21.416 46.417 1.00 12.30 65 ILE B N 1
ATOM 3311 C CA . ILE B 1 65 ? 60.449 -21.453 47.065 1.00 11.48 65 ILE B CA 1
ATOM 3312 C C . ILE B 1 65 ? 60.108 -20.051 47.585 1.00 12.07 65 ILE B C 1
ATOM 3313 O O . ILE B 1 65 ? 58.960 -19.614 47.489 1.00 12.17 65 ILE B O 1
ATOM 3318 N N . ASP B 1 66 ? 61.116 -19.331 48.082 1.00 11.20 66 ASP B N 1
ATOM 3319 C CA . ASP B 1 66 ? 60.918 -17.965 48.574 1.00 11.63 66 ASP B CA 1
ATOM 3320 C C . ASP B 1 66 ? 60.403 -17.100 47.424 1.00 11.15 66 ASP B C 1
ATOM 3321 O O . ASP B 1 66 ? 59.488 -16.293 47.597 1.00 11.16 66 ASP B O 1
ATOM 3326 N N . LEU B 1 67 ? 61.019 -17.275 46.257 1.00 12.36 67 LEU B N 1
ATOM 3327 C CA . LEU B 1 67 ? 60.673 -16.525 45.054 1.00 12.41 67 LEU B CA 1
ATOM 3328 C C . LEU B 1 67 ? 59.254 -16.830 44.592 1.00 12.16 67 LEU B C 1
ATOM 3329 O O . LEU B 1 67 ? 58.506 -15.918 44.228 1.00 11.65 67 LEU B O 1
ATOM 3334 N N . TYR B 1 68 ? 58.886 -18.110 44.612 1.00 11.52 68 TYR B N 1
ATOM 3335 C CA . TYR B 1 68 ? 57.538 -18.508 44.215 1.00 10.92 68 TYR B CA 1
ATOM 3336 C C . TYR B 1 68 ? 56.549 -17.799 45.134 1.00 11.52 68 TYR B C 1
ATOM 3337 O O . TYR B 1 68 ? 55.559 -17.226 44.675 1.00 10.63 68 TYR B O 1
ATOM 3346 N N . LEU B 1 69 ? 56.834 -17.835 46.435 1.00 10.00 69 LEU B N 1
ATOM 3347 C CA . LEU B 1 69 ? 55.981 -17.204 47.436 1.00 10.66 69 LEU B CA 1
ATOM 3348 C C . LEU B 1 69 ? 55.847 -15.701 47.208 1.00 11.24 69 LEU B C 1
ATOM 3349 O O . LEU B 1 69 ? 54.741 -15.159 47.240 1.00 11.60 69 LEU B O 1
ATOM 3354 N N . ARG B 1 70 ? 56.971 -15.035 46.965 1.00 11.82 70 ARG B N 1
ATOM 3355 C CA . ARG B 1 70 ? 56.963 -13.595 46.733 1.00 13.45 70 ARG B CA 1
ATOM 3356 C C . ARG B 1 70 ? 56.143 -13.201 45.506 1.00 12.27 70 ARG B C 1
ATOM 3357 O O . ARG B 1 70 ? 55.373 -12.237 45.554 1.00 12.94 70 ARG B O 1
ATOM 3365 N N . GLU B 1 71 ? 56.291 -13.951 44.419 1.00 11.20 71 GLU B N 1
ATOM 3366 C CA . GLU B 1 71 ? 55.558 -13.638 43.194 1.00 12.01 71 GLU B CA 1
ATOM 3367 C C . GLU B 1 71 ? 54.063 -13.938 43.318 1.00 12.03 71 GLU B C 1
ATOM 3368 O O . GLU B 1 71 ? 53.233 -13.229 42.747 1.00 11.47 71 GLU B O 1
ATOM 3374 N N . CYS B 1 72 ? 53.715 -14.971 44.079 1.00 11.03 72 CYS B N 1
ATOM 3375 C CA . CYS B 1 72 ? 52.310 -15.305 44.289 1.00 11.32 72 CYS B CA 1
ATOM 3376 C C . CYS B 1 72 ? 51.659 -14.256 45.193 1.00 12.05 72 CYS B C 1
ATOM 3377 O O . CYS B 1 72 ? 50.596 -13.720 44.870 1.00 11.35 72 CYS B O 1
ATOM 3380 N N . SER B 1 73 ? 52.318 -13.936 46.305 1.00 11.13 73 SER B N 1
ATOM 3381 C CA . SER B 1 73 ? 51.793 -12.956 47.254 1.00 11.49 73 SER B CA 1
ATOM 3382 C C . SER B 1 73 ? 51.609 -11.577 46.632 1.00 11.67 73 SER B C 1
ATOM 3383 O O . SER B 1 73 ? 50.620 -10.895 46.906 1.00 10.94 73 SER B O 1
ATOM 3386 N N . ALA B 1 74 ? 52.545 -11.188 45.771 1.00 11.68 74 ALA B N 1
ATOM 3387 C CA . ALA B 1 74 ? 52.482 -9.887 45.107 1.00 12.15 74 ALA B CA 1
ATOM 3388 C C . ALA B 1 74 ? 51.220 -9.738 44.262 1.00 12.80 74 ALA B C 1
ATOM 3389 O O . ALA B 1 74 ? 50.719 -8.629 44.072 1.00 14.79 74 ALA B O 1
ATOM 3391 N N . ARG B 1 75 ? 50.700 -10.865 43.781 1.00 12.38 75 ARG B N 1
ATOM 3392 C CA . ARG B 1 75 ? 49.501 -10.881 42.941 1.00 11.89 75 ARG B CA 1
ATOM 3393 C C . ARG B 1 75 ? 48.241 -11.364 43.667 1.00 12.33 75 ARG B C 1
ATOM 3394 O O . ARG B 1 75 ? 47.244 -11.715 43.029 1.00 13.36 75 ARG B O 1
ATOM 3402 N N . ASN B 1 76 ? 48.282 -11.354 44.997 1.00 11.71 76 ASN B N 1
ATOM 3403 C CA . ASN B 1 76 ? 47.160 -11.800 45.824 1.00 12.33 76 ASN B CA 1
ATOM 3404 C C . ASN B 1 76 ? 46.760 -13.241 45.517 1.00 11.74 76 ASN B C 1
ATOM 3405 O O . ASN B 1 76 ? 45.579 -13.580 45.435 1.00 13.08 76 ASN B O 1
ATOM 3410 N N . ILE B 1 77 ? 47.771 -14.079 45.322 1.00 9.89 77 ILE B N 1
ATOM 3411 C CA . ILE B 1 77 ? 47.566 -15.492 45.049 1.00 9.34 77 ILE B CA 1
ATOM 3412 C C . ILE B 1 77 ? 48.132 -16.288 46.215 1.00 9.34 77 ILE B C 1
ATOM 3413 O O . ILE B 1 77 ? 49.273 -16.071 46.626 1.00 10.63 77 ILE B O 1
ATOM 3418 N N . HIS B 1 78 ? 47.307 -17.167 46.774 1.00 9.23 78 HIS B N 1
ATOM 3419 C CA . HIS B 1 78 ? 47.715 -18.025 47.883 1.00 9.34 78 HIS B CA 1
ATOM 3420 C C . HIS B 1 78 ? 48.586 -19.140 47.324 1.00 9.01 78 HIS B C 1
ATOM 3421 O O . HIS B 1 78 ? 48.271 -19.714 46.284 1.00 9.95 78 HIS B O 1
ATOM 3428 N N . MET B 1 79 ? 49.680 -19.447 48.016 1.00 8.13 79 MET B N 1
ATOM 3429 C CA . MET B 1 79 ? 50.565 -20.516 47.574 1.00 8.08 79 MET B CA 1
ATOM 3430 C C . MET B 1 79 ? 50.502 -21.711 48.516 1.00 6.94 79 MET B C 1
ATOM 3431 O O . MET B 1 79 ? 50.698 -21.573 49.721 1.00 7.78 79 MET B O 1
ATOM 3436 N N . CYS B 1 80 ? 50.186 -22.877 47.962 1.00 6.90 80 CYS B N 1
ATOM 3437 C CA . CYS B 1 80 ? 50.131 -24.103 48.742 1.00 8.17 80 CYS B CA 1
ATOM 3438 C C . CYS B 1 80 ? 51.346 -24.958 48.383 1.00 7.41 80 CYS B C 1
ATOM 3439 O O . CYS B 1 80 ? 51.431 -25.496 47.277 1.00 9.12 80 CYS B O 1
ATOM 3442 N N . LEU B 1 81 ? 52.302 -25.037 49.305 1.00 7.16 81 LEU B N 1
ATOM 3443 C CA . LEU B 1 81 ? 53.523 -25.812 49.099 1.00 7.90 81 LEU B CA 1
ATOM 3444 C C . LEU B 1 81 ? 53.261 -27.277 49.421 1.00 7.71 81 LEU B C 1
ATOM 3445 O O . LEU B 1 81 ? 52.826 -27.603 50.524 1.00 8.14 81 LEU B O 1
ATOM 3450 N N . ASN B 1 82 ? 53.552 -28.156 48.467 1.00 7.07 82 ASN B N 1
ATOM 3451 C CA . ASN B 1 82 ? 53.330 -29.591 48.647 1.00 7.13 82 ASN B CA 1
ATOM 3452 C C . ASN B 1 82 ? 54.571 -30.432 48.385 1.00 8.78 82 ASN B C 1
ATOM 3453 O O . ASN B 1 82 ? 55.338 -30.138 47.473 1.00 9.21 82 ASN B O 1
ATOM 3458 N N . LEU B 1 83 ? 54.802 -31.442 49.222 1.00 8.92 83 LEU B N 1
ATOM 3459 C CA . LEU B 1 83 ? 55.910 -32.355 48.967 1.00 7.70 83 LEU B CA 1
ATOM 3460 C C . LEU B 1 83 ? 55.291 -33.467 48.124 1.00 8.86 83 LEU B C 1
ATOM 3461 O O . LEU B 1 83 ? 54.530 -34.298 48.637 1.00 9.51 83 LEU B O 1
ATOM 3466 N N . HIS B 1 84 ? 55.551 -33.431 46.818 1.00 9.20 84 HIS B N 1
ATOM 3467 C CA . HIS B 1 84 ? 55.013 -34.434 45.904 1.00 9.59 84 HIS B CA 1
ATOM 3468 C C . HIS B 1 84 ? 55.812 -35.714 46.082 1.00 9.72 84 HIS B C 1
ATOM 3469 O O . HIS B 1 84 ? 55.252 -36.816 46.101 1.00 9.83 84 HIS B O 1
ATOM 3476 N N . ARG B 1 85 ? 57.131 -35.564 46.086 1.00 8.50 85 ARG B N 1
ATOM 3477 C CA . ARG B 1 85 ? 58.014 -36.681 46.384 1.00 7.92 85 ARG B CA 1
ATOM 3478 C C . ARG B 1 85 ? 58.596 -36.210 47.707 1.00 8.60 85 ARG B C 1
ATOM 3479 O O . ARG B 1 85 ? 59.171 -35.121 47.792 1.00 8.65 85 ARG B O 1
ATOM 3487 N N . ALA B 1 86 ? 58.359 -36.993 48.751 1.00 8.68 86 ALA B N 1
ATOM 3488 C CA . ALA B 1 86 ? 58.822 -36.676 50.093 1.00 8.03 86 ALA B CA 1
ATOM 3489 C C . ALA B 1 86 ? 59.758 -37.775 50.555 1.00 8.37 86 ALA B C 1
ATOM 3490 O O . ALA B 1 86 ? 59.852 -38.817 49.911 1.00 8.80 86 ALA B O 1
ATOM 3492 N N . PRO B 1 87 ? 60.492 -37.544 51.656 1.00 8.45 87 PRO B N 1
ATOM 3493 C CA . PRO B 1 87 ? 61.400 -38.584 52.143 1.00 8.76 87 PRO B CA 1
ATOM 3494 C C . PRO B 1 87 ? 60.655 -39.909 52.301 1.00 8.76 87 PRO B C 1
ATOM 3495 O O . PRO B 1 87 ? 59.714 -40.019 53.090 1.00 8.96 87 PRO B O 1
ATOM 3499 N N . GLY B 1 88 ? 61.028 -40.890 51.489 1.00 8.31 88 GLY B N 1
ATOM 3500 C CA . GLY B 1 88 ? 60.391 -42.189 51.576 1.00 7.57 88 GLY B CA 1
ATOM 3501 C C . GLY B 1 88 ? 59.099 -42.406 50.813 1.00 8.02 88 GLY B C 1
ATOM 3502 O O . GLY B 1 88 ? 58.497 -43.469 50.962 1.00 8.40 88 GLY B O 1
ATOM 3503 N N . TYR B 1 89 ? 58.653 -41.436 50.012 1.00 7.78 89 TYR B N 1
ATOM 3504 C CA . TYR B 1 89 ? 57.419 -41.636 49.248 1.00 7.42 89 TYR B CA 1
ATOM 3505 C C . TYR B 1 89 ? 57.104 -40.704 48.091 1.00 8.74 89 TYR B C 1
ATOM 3506 O O . TYR B 1 89 ? 57.275 -39.495 48.172 1.00 8.61 89 TYR B O 1
ATOM 3515 N N . CYS B 1 90 ? 56.581 -41.307 47.028 1.00 9.50 90 CYS B N 1
ATOM 3516 C CA . CYS B 1 90 ? 56.067 -40.592 45.864 1.00 9.43 90 CYS B CA 1
ATOM 3517 C C . CYS B 1 90 ? 55.123 -41.593 45.235 1.00 9.59 90 CYS B C 1
ATOM 3518 O O . CYS B 1 90 ? 55.474 -42.763 45.077 1.00 10.83 90 CYS B O 1
ATOM 3521 N N . ILE B 1 91 ? 53.911 -41.153 44.914 1.00 9.23 91 ILE B N 1
ATOM 3522 C CA . ILE B 1 91 ? 52.937 -42.054 44.317 1.00 11.30 91 ILE B CA 1
ATOM 3523 C C . ILE B 1 91 ? 53.446 -42.582 42.972 1.00 11.45 91 ILE B C 1
ATOM 3524 O O . ILE B 1 91 ? 53.114 -43.697 42.564 1.00 13.37 91 ILE B O 1
ATOM 3529 N N . ASN B 1 92 ? 54.297 -41.791 42.320 1.00 12.15 92 ASN B N 1
ATOM 3530 C CA . ASN B 1 92 ? 54.900 -42.173 41.049 1.00 13.51 92 ASN B CA 1
ATOM 3531 C C . ASN B 1 92 ? 56.332 -42.616 41.325 1.00 12.32 92 ASN B C 1
ATOM 3532 O O . ASN B 1 92 ? 57.082 -41.920 42.012 1.00 11.66 92 ASN B O 1
ATOM 3537 N N . ARG B 1 93 ? 56.706 -43.771 40.779 1.00 13.02 93 ARG B N 1
ATOM 3538 C CA . ARG B 1 93 ? 58.048 -44.321 40.947 1.00 11.83 93 ARG B CA 1
ATOM 3539 C C . ARG B 1 93 ? 58.531 -44.312 42.398 1.00 11.16 93 ARG B C 1
ATOM 3540 O O . ARG B 1 93 ? 59.590 -43.763 42.718 1.00 10.28 93 ARG B O 1
ATOM 3548 N N . ASN B 1 94 ? 57.745 -44.936 43.270 1.00 10.25 94 ASN B N 1
ATOM 3549 C CA . ASN B 1 94 ? 58.081 -45.018 44.685 1.00 9.10 94 ASN B CA 1
ATOM 3550 C C . ASN B 1 94 ? 59.329 -45.892 44.872 1.00 9.92 94 ASN B C 1
ATOM 3551 O O . ASN B 1 94 ? 60.055 -45.752 45.860 1.00 10.66 94 ASN B O 1
ATOM 3556 N N . ASP B 1 95 ? 59.599 -46.746 43.885 1.00 10.70 95 ASP B N 1
ATOM 3557 C CA . ASP B 1 95 ? 60.760 -47.639 43.905 1.00 10.44 95 ASP B CA 1
ATOM 3558 C C . ASP B 1 95 ? 62.088 -46.876 43.873 1.00 11.50 95 ASP B C 1
ATOM 3559 O O . ASP B 1 95 ? 63.134 -47.426 44.220 1.00 11.07 95 ASP B O 1
ATOM 3564 N N . ILE B 1 96 ? 62.042 -45.614 43.448 1.00 10.52 96 ILE B N 1
ATOM 3565 C CA . ILE B 1 96 ? 63.232 -44.765 43.388 1.00 11.43 96 ILE B CA 1
ATOM 3566 C C . ILE B 1 96 ? 63.681 -44.361 44.798 1.00 11.20 96 ILE B C 1
ATOM 3567 O O . ILE B 1 96 ? 64.854 -44.053 45.029 1.00 12.56 96 ILE B O 1
ATOM 3572 N N . GLU B 1 97 ? 62.741 -44.363 45.739 1.00 10.20 97 GLU B N 1
ATOM 3573 C CA . GLU B 1 97 ? 63.054 -44.024 47.120 1.00 9.84 97 GLU B CA 1
ATOM 3574 C C . GLU B 1 97 ? 63.831 -45.153 47.776 1.00 9.48 97 GLU B C 1
ATOM 3575 O O . GLU B 1 97 ? 63.651 -46.321 47.435 1.00 10.86 97 GLU B O 1
ATOM 3581 N N . ARG B 1 98 ? 64.719 -44.802 48.698 1.00 9.56 98 ARG B N 1
ATOM 3582 C CA . ARG B 1 98 ? 65.485 -45.810 49.421 1.00 9.10 98 ARG B CA 1
ATOM 3583 C C . ARG B 1 98 ? 64.625 -46.363 50.554 1.00 8.99 98 ARG B C 1
ATOM 3584 O O . ARG B 1 98 ? 64.557 -47.573 50.761 1.00 9.20 98 ARG B O 1
ATOM 3592 N N . ASP B 1 99 ? 63.936 -45.461 51.248 1.00 8.99 99 ASP B N 1
ATOM 3593 C CA . ASP B 1 99 ? 63.108 -45.802 52.403 1.00 8.98 99 ASP B CA 1
ATOM 3594 C C . ASP B 1 99 ? 61.611 -45.786 52.130 1.00 8.70 99 ASP B C 1
ATOM 3595 O O . ASP B 1 99 ? 61.169 -45.381 51.057 1.00 9.44 99 ASP B O 1
ATOM 3600 N N . ASN B 1 100 ? 60.845 -46.223 53.130 1.00 9.00 100 ASN B N 1
ATOM 3601 C CA . ASN B 1 100 ? 59.387 -46.246 53.065 1.00 9.10 100 ASN B CA 1
ATOM 3602 C C . ASN B 1 100 ? 58.846 -45.357 54.182 1.00 8.19 100 ASN B C 1
ATOM 3603 O O . ASN B 1 100 ? 58.870 -45.725 55.357 1.00 9.67 100 ASN B O 1
ATOM 3608 N N . LEU B 1 101 ? 58.345 -44.189 53.797 1.00 8.78 101 LEU B N 1
ATOM 3609 C CA . LEU B 1 101 ? 57.788 -43.216 54.734 1.00 8.31 101 LEU B CA 1
ATOM 3610 C C . LEU B 1 101 ? 56.727 -43.779 55.680 1.00 8.72 101 LEU B C 1
ATOM 3611 O O . LEU B 1 101 ? 56.669 -43.408 56.849 1.00 9.72 101 LEU B O 1
ATOM 3616 N N . TRP B 1 102 ? 55.924 -44.712 55.187 1.00 9.12 102 TRP B N 1
ATOM 3617 C CA . TRP B 1 102 ? 54.843 -45.272 55.990 1.00 9.35 102 TRP B CA 1
ATOM 3618 C C . TRP B 1 102 ? 55.239 -46.165 57.153 1.00 10.28 102 TRP B C 1
ATOM 3619 O O . TRP B 1 102 ? 54.469 -46.309 58.101 1.00 12.09 102 TRP B O 1
ATOM 3630 N N . LEU B 1 103 ? 56.466 -46.685 57.131 1.00 9.13 103 LEU B N 1
ATOM 3631 C CA . LEU B 1 103 ? 56.923 -47.571 58.200 1.00 10.38 103 LEU B CA 1
ATOM 3632 C C . LEU B 1 103 ? 58.290 -47.262 58.796 1.00 10.93 103 LEU B C 1
ATOM 3633 O O . LEU B 1 103 ? 58.553 -47.608 59.946 1.00 11.96 103 LEU B O 1
ATOM 3638 N N . ASP B 1 104 ? 59.166 -46.636 58.017 1.00 9.66 104 ASP B N 1
ATOM 3639 C CA . ASP B 1 104 ? 60.524 -46.357 58.483 1.00 9.72 104 ASP B CA 1
ATOM 3640 C C . ASP B 1 104 ? 60.703 -45.111 59.328 1.00 9.95 104 ASP B C 1
ATOM 3641 O O . ASP B 1 104 ? 60.490 -43.994 58.860 1.00 9.98 104 ASP B O 1
ATOM 3646 N N . LYS B 1 105 ? 61.166 -45.307 60.559 1.00 10.26 105 LYS B N 1
ATOM 3647 C CA . LYS B 1 105 ? 61.390 -44.192 61.469 1.00 11.46 105 LYS B CA 1
ATOM 3648 C C . LYS B 1 105 ? 62.363 -43.167 60.882 1.00 10.16 105 LYS B C 1
ATOM 3649 O O . LYS B 1 105 ? 62.168 -41.961 61.039 1.00 10.05 105 LYS B O 1
ATOM 3655 N N . ARG B 1 106 ? 63.398 -43.640 60.190 1.00 9.95 106 ARG B N 1
ATOM 3656 C CA . ARG B 1 106 ? 64.377 -42.728 59.607 1.00 10.00 106 ARG B CA 1
ATOM 3657 C C . ARG B 1 106 ? 63.760 -41.808 58.558 1.00 9.79 106 ARG B C 1
ATOM 3658 O O . ARG B 1 106 ? 64.119 -40.636 58.477 1.00 11.18 106 ARG B O 1
ATOM 3666 N N . ALA B 1 107 ? 62.834 -42.340 57.760 1.00 10.17 107 ALA B N 1
ATOM 3667 C CA . ALA B 1 107 ? 62.165 -41.543 56.735 1.00 8.67 107 ALA B CA 1
ATOM 3668 C C . ALA B 1 107 ? 61.170 -40.587 57.387 1.00 9.23 107 ALA B C 1
ATOM 3669 O O . ALA B 1 107 ? 61.026 -39.444 56.959 1.00 9.11 107 ALA B O 1
ATOM 3671 N N . GLN B 1 108 ? 60.490 -41.062 58.426 1.00 8.14 108 GLN B N 1
ATOM 3672 C CA . GLN B 1 108 ? 59.516 -40.245 59.136 1.00 9.28 108 GLN B CA 1
ATOM 3673 C C . GLN B 1 108 ? 60.212 -39.081 59.833 1.00 9.40 108 GLN B C 1
ATOM 3674 O O . GLN B 1 108 ? 59.718 -37.955 59.806 1.00 9.43 108 GLN B O 1
ATOM 3680 N N . ASP B 1 109 ? 61.378 -39.344 60.418 1.00 8.93 109 ASP B N 1
ATOM 3681 C CA . ASP B 1 109 ? 62.149 -38.292 61.076 1.00 9.36 109 ASP B CA 1
ATOM 3682 C C . ASP B 1 109 ? 62.586 -37.258 60.035 1.00 9.58 109 ASP B C 1
ATOM 3683 O O . ASP B 1 109 ? 62.547 -36.055 60.292 1.00 9.05 109 ASP B O 1
ATOM 3688 N N . GLY B 1 110 ? 62.985 -37.736 58.858 1.00 9.49 110 GLY B N 1
ATOM 3689 C CA . GLY B 1 110 ? 63.410 -36.842 57.792 1.00 9.28 110 GLY B CA 1
ATOM 3690 C C . GLY B 1 110 ? 62.262 -35.982 57.289 1.00 8.98 110 GLY B C 1
ATOM 3691 O O . GLY B 1 110 ? 62.430 -34.794 57.035 1.00 10.02 110 GLY B O 1
ATOM 3692 N N . PHE B 1 111 ? 61.093 -36.600 57.151 1.00 9.50 111 PHE B N 1
ATOM 3693 C CA . PHE B 1 111 ? 59.875 -35.932 56.691 1.00 8.96 111 PHE B CA 1
ATOM 3694 C C . PHE B 1 111 ? 59.484 -34.821 57.671 1.00 8.91 111 PHE B C 1
ATOM 3695 O O . PHE B 1 111 ? 59.232 -33.682 57.272 1.00 8.28 111 PHE B O 1
ATOM 3703 N N . VAL B 1 112 ? 59.423 -35.166 58.954 1.00 8.91 112 VAL B N 1
ATOM 3704 C CA . VAL B 1 112 ? 59.070 -34.206 59.991 1.00 9.59 112 VAL B CA 1
ATOM 3705 C C . VAL B 1 112 ? 60.097 -33.075 60.039 1.00 10.04 112 VAL B C 1
ATOM 3706 O O . VAL B 1 112 ? 59.727 -31.906 60.087 1.00 9.91 112 VAL B O 1
ATOM 3710 N N . TYR B 1 113 ? 61.380 -33.423 59.961 1.00 9.82 113 TYR B N 1
ATOM 3711 C CA . TYR B 1 113 ? 62.443 -32.423 59.993 1.00 10.97 113 TYR B CA 1
ATOM 3712 C C . TYR B 1 113 ? 62.335 -31.415 58.855 1.00 11.52 113 TYR B C 1
ATOM 3713 O O . TYR B 1 113 ? 62.497 -30.214 59.071 1.00 11.65 113 TYR B O 1
ATOM 3722 N N . GLN B 1 114 ? 62.074 -31.897 57.644 1.00 10.45 114 GLN B N 1
ATOM 3723 C CA . GLN B 1 114 ? 61.965 -30.989 56.513 1.00 11.34 114 GLN B CA 1
ATOM 3724 C C . GLN B 1 114 ? 60.738 -30.091 56.613 1.00 10.10 114 GLN B C 1
ATOM 3725 O O . GLN B 1 114 ? 60.805 -28.916 56.253 1.00 10.86 114 GLN B O 1
ATOM 3731 N N . TRP B 1 115 ? 59.635 -30.610 57.148 1.00 9.23 115 TRP B N 1
ATOM 3732 C CA . TRP B 1 115 ? 58.461 -29.768 57.332 1.00 8.86 115 TRP B CA 1
ATOM 3733 C C . TRP B 1 115 ? 58.723 -28.736 58.431 1.00 9.39 115 TRP B C 1
ATOM 3734 O O . TRP B 1 115 ? 58.222 -27.613 58.369 1.00 11.14 115 TRP B O 1
ATOM 3745 N N . GLU B 1 116 ? 59.527 -29.107 59.426 1.00 9.48 116 GLU B N 1
ATOM 3746 C CA . GLU B 1 116 ? 59.876 -28.178 60.494 1.00 9.57 116 GLU B CA 1
ATOM 3747 C C . GLU B 1 116 ? 60.736 -27.062 59.908 1.00 9.76 116 GLU B C 1
ATOM 3748 O O . GLU B 1 116 ? 60.615 -25.903 60.305 1.00 11.20 116 GLU B O 1
ATOM 3754 N N . LEU B 1 117 ? 61.594 -27.413 58.951 1.00 9.88 117 LEU B N 1
ATOM 3755 C CA . LEU B 1 117 ? 62.449 -26.422 58.299 1.00 10.69 117 LEU B CA 1
ATOM 3756 C C . LEU B 1 117 ? 61.586 -25.358 57.634 1.00 10.41 117 LEU B C 1
ATOM 3757 O O . LEU B 1 117 ? 61.825 -24.165 57.808 1.00 10.31 117 LEU B O 1
ATOM 3762 N N . PHE B 1 118 ? 60.577 -25.794 56.885 1.00 9.90 118 PHE B N 1
ATOM 3763 C CA . PHE B 1 118 ? 59.683 -24.860 56.212 1.00 10.03 118 PHE B CA 1
ATOM 3764 C C . PHE B 1 118 ? 58.844 -24.067 57.207 1.00 9.56 118 PHE B C 1
ATOM 3765 O O . PHE B 1 118 ? 58.614 -22.875 57.015 1.00 9.10 118 PHE B O 1
ATOM 3773 N N . ALA B 1 119 ? 58.412 -24.720 58.283 1.00 9.83 119 ALA B N 1
ATOM 3774 C CA . ALA B 1 119 ? 57.618 -24.043 59.305 1.00 8.96 119 ALA B CA 1
ATOM 3775 C C . ALA B 1 119 ? 58.425 -22.897 59.913 1.00 9.84 119 ALA B C 1
ATOM 3776 O O . ALA B 1 119 ? 57.909 -21.791 60.095 1.00 9.73 119 ALA B O 1
ATOM 3778 N N . LYS B 1 120 ? 59.701 -23.158 60.190 1.00 10.30 120 LYS B N 1
ATOM 3779 C CA . LYS B 1 120 ? 60.587 -22.146 60.762 1.00 10.68 120 LYS B CA 1
ATOM 3780 C C . LYS B 1 120 ? 60.911 -21.052 59.756 1.00 11.66 120 LYS B C 1
ATOM 3781 O O . LYS B 1 120 ? 60.872 -19.865 60.087 1.00 12.86 120 LYS B O 1
ATOM 3787 N N . ARG B 1 121 ? 61.213 -21.456 58.526 1.00 11.15 121 ARG B N 1
ATOM 3788 C CA . ARG B 1 121 ? 61.580 -20.512 57.476 1.00 10.61 121 ARG B CA 1
ATOM 3789 C C . ARG B 1 121 ? 60.490 -19.495 57.185 1.00 10.92 121 ARG B C 1
ATOM 3790 O O . ARG B 1 121 ? 60.766 -18.303 57.039 1.00 13.01 121 ARG B O 1
ATOM 3798 N N . TYR B 1 122 ? 59.247 -19.962 57.150 1.00 10.70 122 TYR B N 1
ATOM 3799 C CA . TYR B 1 122 ? 58.127 -19.089 56.841 1.00 10.12 122 TYR B CA 1
ATOM 3800 C C . TYR B 1 122 ? 57.272 -18.649 58.016 1.00 10.89 122 TYR B C 1
ATOM 3801 O O . TYR B 1 122 ? 56.179 -18.115 57.826 1.00 11.25 122 TYR B O 1
ATOM 3810 N N . LYS B 1 123 ? 57.778 -18.835 59.233 1.00 10.61 123 LYS B N 1
ATOM 3811 C CA . LYS B 1 123 ? 57.025 -18.422 60.408 1.00 10.58 123 LYS B CA 1
ATOM 3812 C C . LYS B 1 123 ? 56.750 -16.923 60.300 1.00 10.77 123 LYS B C 1
ATOM 3813 O O . LYS B 1 123 ? 57.663 -16.131 60.066 1.00 12.19 123 LYS B O 1
ATOM 3819 N N . GLY B 1 124 ? 55.485 -16.547 60.433 1.00 12.40 124 GLY B N 1
ATOM 3820 C CA . GLY B 1 124 ? 55.134 -15.143 60.328 1.00 12.41 124 GLY B CA 1
ATOM 3821 C C . GLY B 1 124 ? 54.362 -14.845 59.059 1.00 12.74 124 GLY B C 1
ATOM 3822 O O . GLY B 1 124 ? 53.625 -13.860 58.999 1.00 13.07 124 GLY B O 1
ATOM 3823 N N . VAL B 1 125 ? 54.546 -15.673 58.033 1.00 10.72 125 VAL B N 1
ATOM 3824 C CA . VAL B 1 125 ? 53.816 -15.484 56.784 1.00 11.06 125 VAL B CA 1
ATOM 3825 C C . VAL B 1 125 ? 52.387 -15.968 57.029 1.00 10.33 125 VAL B C 1
ATOM 3826 O O . VAL B 1 125 ? 52.167 -17.103 57.454 1.00 11.47 125 VAL B O 1
ATOM 3830 N N . SER B 1 126 ? 51.421 -15.083 56.801 1.00 9.86 126 SER B N 1
ATOM 3831 C CA . SER B 1 126 ? 50.011 -15.400 57.010 1.00 11.73 126 SER B CA 1
ATOM 3832 C C . SER B 1 126 ? 49.521 -16.574 56.175 1.00 10.43 126 SER B C 1
ATOM 3833 O O . SER B 1 126 ? 49.956 -16.766 55.040 1.00 10.67 126 SER B O 1
ATOM 3836 N N . SER B 1 127 ? 48.592 -17.341 56.739 1.00 11.66 127 SER B N 1
ATOM 3837 C CA . SER B 1 127 ? 48.018 -18.475 56.032 1.00 12.05 127 SER B CA 1
ATOM 3838 C C . SER B 1 127 ? 47.143 -18.004 54.879 1.00 11.21 127 SER B C 1
ATOM 3839 O O . SER B 1 127 ? 46.721 -18.797 54.045 1.00 12.60 127 SER B O 1
ATOM 3842 N N . LYS B 1 128 ? 46.862 -16.705 54.839 1.00 12.26 128 LYS B N 1
ATOM 3843 C CA . LYS B 1 128 ? 46.095 -16.148 53.738 1.00 11.48 128 LYS B CA 1
ATOM 3844 C C . LYS B 1 128 ? 46.946 -16.340 52.480 1.00 11.58 128 LYS B C 1
ATOM 3845 O O . LYS B 1 128 ? 46.424 -16.576 51.395 1.00 11.50 128 LYS B O 1
ATOM 3851 N N . PHE B 1 129 ? 48.268 -16.317 52.658 1.00 10.88 129 PHE B N 1
ATOM 3852 C CA . PHE B 1 129 ? 49.203 -16.451 51.547 1.00 10.23 129 PHE B CA 1
ATOM 3853 C C . PHE B 1 129 ? 49.972 -17.765 51.446 1.00 8.90 129 PHE B C 1
ATOM 3854 O O . PHE B 1 129 ? 50.513 -18.077 50.385 1.00 9.59 129 PHE B O 1
ATOM 3862 N N . LEU B 1 130 ? 50.015 -18.542 52.524 1.00 8.82 130 LEU B N 1
ATOM 3863 C CA . LEU B 1 130 ? 50.778 -19.786 52.492 1.00 8.59 130 LEU B CA 1
ATOM 3864 C C . LEU B 1 130 ? 50.207 -20.932 53.318 1.00 8.50 130 LEU B C 1
ATOM 3865 O O . LEU B 1 130 ? 49.842 -20.752 54.479 1.00 8.97 130 LEU B O 1
ATOM 3870 N N . SER B 1 131 ? 50.140 -22.111 52.702 1.00 8.2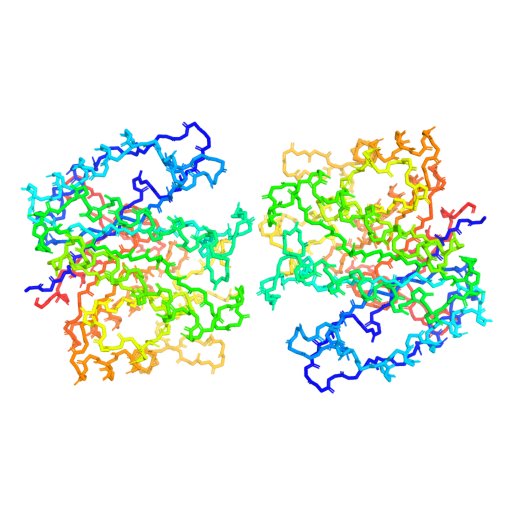1 131 SER B N 1
ATOM 3871 C CA . SER B 1 131 ? 49.675 -23.322 53.377 1.00 7.39 131 SER B CA 1
ATOM 3872 C C . SER B 1 131 ? 50.627 -24.465 53.034 1.00 8.48 131 SER B C 1
ATOM 3873 O O . SER B 1 131 ? 51.342 -24.409 52.027 1.00 8.53 131 SER B O 1
ATOM 3876 N N . PHE B 1 132 ? 50.651 -25.485 53.888 1.00 8.18 132 PH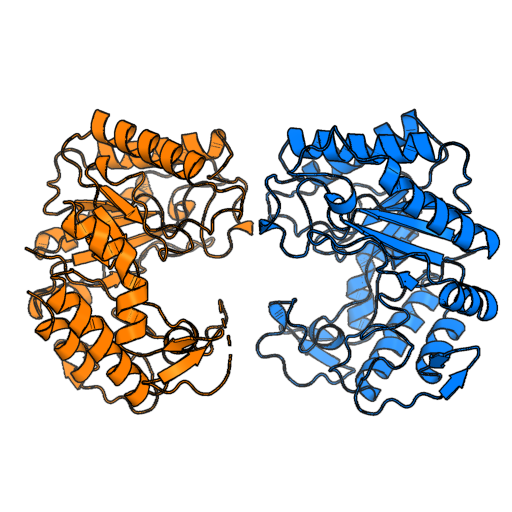E B N 1
ATOM 3877 C CA . PHE B 1 132 ? 51.521 -26.645 53.697 1.00 8.12 132 PHE B CA 1
ATOM 3878 C C . PHE B 1 132 ? 50.686 -27.898 53.448 1.00 7.69 132 PHE B C 1
ATOM 3879 O O . PHE B 1 132 ? 49.882 -28.281 54.297 1.00 9.34 132 PHE B O 1
ATOM 3887 N N . ASP B 1 133 ? 50.874 -28.518 52.285 1.00 7.66 133 ASP B N 1
ATOM 3888 C CA . ASP B 1 133 ? 50.174 -29.755 51.915 1.00 7.85 133 ASP B CA 1
ATOM 3889 C C . ASP B 1 133 ? 51.226 -30.839 52.177 1.00 8.38 133 ASP B C 1
ATOM 3890 O O . ASP B 1 133 ? 52.110 -31.082 51.355 1.00 7.60 133 ASP B O 1
ATOM 3895 N N . LEU B 1 134 ? 51.089 -31.506 53.320 1.00 8.18 134 LEU B N 1
ATOM 3896 C CA . LEU B 1 134 ? 52.070 -32.482 53.794 1.00 8.04 134 LEU B CA 1
ATOM 3897 C C . LEU B 1 134 ? 52.696 -33.483 52.841 1.00 8.78 134 LEU B C 1
ATOM 3898 O O . LEU B 1 134 ? 53.922 -33.532 52.711 1.00 8.45 134 LEU B O 1
ATOM 3903 N N . VAL B 1 135 ? 51.874 -34.295 52.192 1.00 7.84 135 VAL B N 1
ATOM 3904 C CA . VAL B 1 135 ? 52.401 -35.286 51.264 1.00 8.53 135 VAL B CA 1
ATOM 3905 C C . VAL B 1 135 ? 51.363 -35.618 50.209 1.00 9.22 135 VAL B C 1
ATOM 3906 O O . VAL B 1 135 ? 50.207 -35.904 50.518 1.00 9.64 135 VAL B O 1
ATOM 3910 N N . ASN B 1 136 ? 51.781 -35.556 48.952 1.00 7.70 136 ASN B N 1
ATOM 3911 C CA . ASN B 1 136 ? 50.874 -35.823 47.856 1.00 8.43 136 ASN B CA 1
ATOM 3912 C C . ASN B 1 136 ? 50.379 -37.252 47.771 1.00 9.04 136 ASN B C 1
ATOM 3913 O O . ASN B 1 136 ? 51.151 -38.202 47.868 1.00 8.90 136 ASN B O 1
ATOM 3918 N N . GLU B 1 137 ? 49.065 -37.370 47.605 1.00 9.00 137 GLU B N 1
ATOM 3919 C CA . GLU B 1 137 ? 48.364 -38.635 47.412 1.00 8.88 137 GLU B CA 1
ATOM 3920 C C . GLU B 1 137 ? 48.915 -39.918 48.044 1.00 9.35 137 GLU B C 1
ATOM 3921 O O . GLU B 1 137 ? 49.534 -40.735 47.358 1.00 8.83 137 GLU B O 1
ATOM 3927 N N . PRO B 1 138 ? 48.701 -40.108 49.360 1.00 9.14 138 PRO B N 1
ATOM 3928 C CA . PRO B 1 138 ? 49.172 -41.313 50.056 1.00 10.08 138 PRO B CA 1
ATOM 3929 C C . PRO B 1 138 ? 48.590 -42.529 49.325 1.00 10.59 138 PRO B C 1
ATOM 3930 O O . PRO B 1 138 ? 47.536 -42.438 48.689 1.00 11.38 138 PRO B O 1
ATOM 3934 N N . PRO B 1 139 ? 49.261 -43.685 49.415 1.00 10.34 139 PRO B N 1
ATOM 3935 C CA . PRO B 1 139 ? 48.815 -44.912 48.746 1.00 10.67 139 PRO B CA 1
ATOM 3936 C C . PRO B 1 139 ? 47.571 -45.577 49.322 1.00 9.62 139 PRO B C 1
ATOM 3937 O O . PRO B 1 139 ? 46.966 -45.081 50.272 1.00 10.29 139 PRO B O 1
ATOM 3941 N N . ASN B 1 140 ? 47.189 -46.698 48.715 1.00 10.58 140 ASN B N 1
ATOM 3942 C CA . ASN B 1 140 ? 46.024 -47.454 49.165 1.00 13.23 140 ASN B CA 1
ATOM 3943 C C . ASN B 1 140 ? 46.338 -48.150 50.483 1.00 13.33 140 ASN B C 1
ATOM 3944 O O . ASN B 1 140 ? 47.502 -48.404 50.811 1.00 12.07 140 ASN B O 1
ATOM 3949 N N . ILE B 1 141 ? 45.294 -48.450 51.245 1.00 12.80 141 ILE B N 1
ATOM 3950 C CA . ILE B 1 141 ? 45.467 -49.169 52.500 1.00 13.33 141 ILE B CA 1
ATOM 3951 C C . ILE B 1 141 ? 45.959 -50.563 52.099 1.00 12.67 141 ILE B C 1
ATOM 3952 O O . ILE B 1 141 ? 45.391 -51.196 51.203 1.00 13.57 141 ILE B O 1
ATOM 3957 N N . GLY B 1 142 ? 47.056 -51.004 52.708 1.00 11.74 142 GLY B N 1
ATOM 3958 C CA . GLY B 1 142 ? 47.608 -52.309 52.380 1.00 12.43 142 GLY B CA 1
ATOM 3959 C C . GLY B 1 142 ? 48.707 -52.254 51.333 1.00 12.86 142 GLY B C 1
ATOM 3960 O O . GLY B 1 142 ? 49.245 -53.286 50.925 1.00 13.41 142 GLY B O 1
ATOM 3961 N N . GLN B 1 143 ? 49.036 -51.042 50.895 1.00 12.83 143 GLN B N 1
ATOM 3962 C CA . GLN B 1 143 ? 50.075 -50.820 49.901 1.00 12.76 143 GLN B CA 1
ATOM 3963 C C . GLN B 1 143 ? 51.248 -50.157 50.622 1.00 12.32 143 GLN B C 1
ATOM 3964 O O . GLN B 1 143 ? 51.061 -49.186 51.346 1.00 11.36 143 GLN B O 1
ATOM 3970 N N . TYR B 1 144 ? 52.452 -50.696 50.437 1.00 11.58 144 TYR B N 1
ATOM 3971 C CA . TYR B 1 144 ? 53.653 -50.169 51.094 1.00 12.85 144 TYR B CA 1
ATOM 3972 C C . TYR B 1 144 ? 53.486 -50.152 52.614 1.00 12.86 144 TYR B C 1
ATOM 3973 O O . TYR B 1 144 ? 54.031 -49.282 53.298 1.00 14.18 144 TYR B O 1
ATOM 3982 N N . GLY B 1 145 ? 52.694 -51.094 53.126 1.00 12.74 145 GLY B N 1
ATOM 3983 C CA . GLY B 1 145 ? 52.459 -51.192 54.556 1.00 11.47 145 GLY B CA 1
ATOM 3984 C C . GLY B 1 145 ? 51.572 -50.126 55.175 1.00 11.51 145 GLY B C 1
ATOM 3985 O O . GLY B 1 145 ? 51.431 -50.080 56.395 1.00 11.91 145 GLY B O 1
ATOM 3986 N N . LEU B 1 146 ? 50.952 -49.280 54.357 1.00 10.82 146 LEU B N 1
ATOM 3987 C CA . LEU B 1 146 ? 50.098 -48.234 54.910 1.00 10.83 146 LEU B CA 1
ATOM 3988 C C . LEU B 1 146 ? 48.804 -48.764 55.509 1.00 10.76 146 LEU B C 1
ATOM 3989 O O . LEU B 1 146 ? 48.174 -49.672 54.966 1.00 11.56 146 LEU B O 1
ATOM 3994 N N . THR B 1 147 ? 48.447 -48.207 56.659 1.00 11.30 147 THR B N 1
ATOM 3995 C CA . THR B 1 147 ? 47.199 -48.534 57.339 1.00 11.51 147 THR B CA 1
ATOM 3996 C C . THR B 1 147 ? 46.646 -47.176 57.755 1.00 11.84 147 THR B C 1
ATOM 3997 O O . THR B 1 147 ? 47.393 -46.192 57.817 1.00 11.46 147 THR B O 1
ATOM 4001 N N . ARG B 1 148 ? 45.346 -47.098 58.013 1.00 12.12 148 ARG B N 1
ATOM 4002 C CA . ARG B 1 148 ? 44.767 -45.831 58.444 1.00 12.19 148 ARG B CA 1
ATOM 4003 C C . ARG B 1 148 ? 45.430 -45.384 59.745 1.00 11.64 148 ARG B C 1
ATOM 4004 O O . ARG B 1 148 ? 45.660 -44.194 59.952 1.00 12.36 148 ARG B O 1
ATOM 4012 N N . GLU B 1 149 ? 45.779 -46.353 60.591 1.00 12.20 149 GLU B N 1
ATOM 4013 C CA . GLU B 1 149 ? 46.420 -46.081 61.873 1.00 12.62 149 GLU B CA 1
ATOM 4014 C C . GLU B 1 149 ? 47.820 -45.480 61.753 1.00 12.67 149 GLU B C 1
ATOM 4015 O O . GLU B 1 149 ? 48.107 -44.462 62.385 1.00 12.03 149 GLU B O 1
ATOM 4017 N N . ASN B 1 150 ? 48.701 -46.097 60.966 1.00 11.52 150 ASN B N 1
ATOM 4018 C CA . ASN B 1 150 ? 50.043 -45.535 60.847 1.00 10.98 150 ASN B CA 1
ATOM 4019 C C . ASN B 1 150 ? 50.084 -44.236 60.046 1.00 10.83 150 ASN B C 1
ATOM 4020 O O . ASN B 1 150 ? 50.906 -43.365 60.322 1.00 11.83 150 ASN B O 1
ATOM 4025 N N . HIS B 1 151 ? 49.154 -44.077 59.105 1.00 9.84 151 HIS B N 1
ATOM 4026 C CA . HIS B 1 151 ? 49.088 -42.845 58.325 1.00 8.64 151 HIS B CA 1
ATOM 4027 C C . HIS B 1 151 ? 48.640 -41.722 59.259 1.00 9.52 151 HIS B C 1
ATOM 4028 O O . HIS B 1 151 ? 49.264 -40.664 59.313 1.00 9.39 151 HIS B O 1
ATOM 4035 N N . ALA B 1 152 ? 47.578 -41.971 60.025 1.00 10.45 152 ALA B N 1
ATOM 4036 C CA . ALA B 1 152 ? 47.075 -40.964 60.954 1.00 11.08 152 ALA B CA 1
ATOM 4037 C C . ALA B 1 152 ? 48.131 -40.575 61.982 1.00 11.18 152 ALA B C 1
ATOM 4038 O O . ALA B 1 152 ? 48.304 -39.395 62.280 1.00 11.82 152 ALA B O 1
ATOM 4040 N N . SER B 1 153 ? 48.857 -41.563 62.504 1.00 10.92 153 SER B N 1
ATOM 4041 C CA . SER B 1 153 ? 49.891 -41.294 63.495 1.00 11.47 153 SER B CA 1
ATOM 4042 C C . SER B 1 153 ? 50.982 -40.392 62.931 1.00 10.20 153 SER B C 1
ATOM 4043 O O . SER B 1 153 ? 51.422 -39.456 63.599 1.00 11.42 153 SER B O 1
ATOM 4046 N N . LEU B 1 154 ? 51.391 -40.649 61.690 1.00 9.38 154 LEU B N 1
ATOM 4047 C CA . LEU B 1 154 ? 52.425 -39.836 61.056 1.00 9.57 154 LEU B CA 1
ATOM 4048 C C . LEU B 1 154 ? 51.919 -38.420 60.772 1.00 9.09 154 LEU B C 1
ATOM 4049 O O . LEU B 1 154 ? 52.641 -37.450 60.987 1.00 9.85 154 LEU B O 1
ATOM 4054 N N . ILE B 1 155 ? 50.680 -38.308 60.294 1.00 9.36 155 ILE B N 1
ATOM 4055 C CA . ILE B 1 155 ? 50.092 -37.001 60.007 1.00 10.04 155 ILE B CA 1
ATOM 4056 C C . ILE B 1 155 ? 49.975 -36.192 61.295 1.00 11.21 155 ILE B C 1
ATOM 4057 O O . ILE B 1 155 ? 50.346 -35.019 61.330 1.00 10.36 155 ILE B O 1
ATOM 4062 N N . ILE B 1 156 ? 49.503 -36.834 62.360 1.00 10.53 156 ILE B N 1
ATOM 4063 C CA . ILE B 1 156 ? 49.363 -36.167 63.652 1.00 11.55 156 ILE B CA 1
ATOM 4064 C C . ILE B 1 156 ? 50.725 -35.692 64.168 1.00 11.72 156 ILE B C 1
ATOM 4065 O O . ILE B 1 156 ? 50.855 -34.559 64.631 1.00 12.47 156 ILE B O 1
ATOM 4070 N N . ARG B 1 157 ? 51.743 -36.544 64.060 1.00 10.91 157 ARG B N 1
ATOM 4071 C CA . ARG B 1 157 ? 53.083 -36.177 64.505 1.00 10.73 157 ARG B CA 1
ATOM 4072 C C . ARG B 1 157 ? 53.603 -34.965 63.734 1.00 10.61 157 ARG B C 1
ATOM 4073 O O . ARG B 1 157 ? 54.206 -34.061 64.313 1.00 11.12 157 ARG B O 1
ATOM 4081 N N . THR B 1 158 ? 53.380 -34.965 62.423 1.00 9.99 158 THR B N 1
ATOM 4082 C CA . THR B 1 158 ? 53.849 -33.883 61.565 1.00 8.92 158 THR B CA 1
ATOM 4083 C C . THR B 1 158 ? 53.117 -32.573 61.837 1.00 9.67 158 THR B C 1
ATOM 4084 O O . THR B 1 158 ? 53.739 -31.514 61.925 1.00 11.02 158 THR B O 1
ATOM 4088 N N . VAL B 1 159 ? 51.799 -32.656 61.981 1.00 9.47 159 VAL B N 1
ATOM 4089 C CA . VAL B 1 159 ? 50.978 -31.482 62.258 1.00 9.83 159 VAL B CA 1
ATOM 4090 C C . VAL B 1 159 ? 51.379 -30.867 63.599 1.00 9.97 159 VAL B C 1
ATOM 4091 O O . VAL B 1 159 ? 51.534 -29.652 63.705 1.00 11.10 159 VAL B O 1
ATOM 4095 N N . GLU B 1 160 ? 51.612 -31.709 64.602 1.00 9.94 160 GLU B N 1
ATOM 4096 C CA . GLU B 1 160 ? 52.016 -31.214 65.914 1.00 11.53 160 GLU B CA 1
ATOM 4097 C C . GLU B 1 160 ? 53.388 -30.546 65.878 1.00 10.84 160 GLU B C 1
ATOM 4098 O O . GLU B 1 160 ? 53.593 -29.517 66.524 1.00 11.88 160 GLU B O 1
ATOM 4104 N N . ALA B 1 161 ? 54.309 -31.104 65.090 1.00 11.68 161 ALA B N 1
ATOM 4105 C CA . ALA B 1 161 ? 55.655 -30.549 64.960 1.00 10.43 161 ALA B CA 1
ATOM 4106 C C . ALA B 1 161 ? 55.604 -29.175 64.296 1.00 10.80 161 ALA B C 1
ATOM 4107 O O . ALA B 1 161 ? 56.279 -28.239 64.729 1.00 10.82 161 ALA B O 1
ATOM 4109 N N . ILE B 1 162 ? 54.792 -29.055 63.249 1.00 9.65 162 ILE B N 1
ATOM 4110 C CA . ILE B 1 162 ? 54.645 -27.786 62.543 1.00 10.74 162 ILE B CA 1
ATOM 4111 C C . ILE B 1 162 ? 54.014 -26.736 63.455 1.00 11.75 162 ILE B C 1
ATOM 4112 O O . ILE B 1 162 ? 54.506 -25.610 63.552 1.00 11.38 162 ILE B O 1
ATOM 4117 N N . ARG B 1 163 ? 52.947 -27.127 64.146 1.00 12.61 163 ARG B N 1
ATOM 4118 C CA . ARG B 1 163 ? 52.230 -26.222 65.040 1.00 13.41 163 ARG B CA 1
ATOM 4119 C C . ARG B 1 163 ? 53.028 -25.761 66.252 1.00 13.88 163 ARG B C 1
ATOM 4120 O O . ARG B 1 163 ? 52.770 -24.682 66.789 1.00 14.46 163 ARG B O 1
ATOM 4128 N N . LYS B 1 164 ? 54.001 -26.564 66.677 1.00 13.86 164 LYS B N 1
ATOM 4129 C CA . LYS B 1 164 ? 54.841 -26.193 67.814 1.00 14.26 164 LYS B CA 1
ATOM 4130 C C . LYS B 1 164 ? 55.712 -24.997 67.413 1.00 14.69 164 LYS B C 1
ATOM 4131 O O . LYS B 1 164 ? 56.042 -24.145 68.244 1.00 16.77 164 LYS B O 1
ATOM 4137 N N . ILE B 1 165 ? 56.050 -24.931 66.127 1.00 12.28 165 ILE B N 1
ATOM 4138 C CA . ILE B 1 165 ? 56.871 -23.854 65.571 1.00 13.12 165 ILE B CA 1
ATOM 4139 C C . ILE B 1 165 ? 56.009 -22.676 65.127 1.00 13.66 165 ILE B C 1
ATOM 4140 O O . ILE B 1 165 ? 56.309 -21.520 65.443 1.00 12.85 165 ILE B O 1
ATOM 4145 N N . ASP B 1 166 ? 54.948 -22.977 64.384 1.00 12.99 166 ASP B N 1
ATOM 4146 C CA . ASP B 1 166 ? 54.034 -21.953 63.889 1.00 12.58 166 ASP B CA 1
ATOM 4147 C C . ASP B 1 166 ? 52.590 -22.437 64.000 1.00 13.24 166 ASP B C 1
ATOM 4148 O O . ASP B 1 166 ? 52.059 -23.071 63.085 1.00 12.05 166 ASP B O 1
ATOM 4153 N N . PRO B 1 167 ? 51.923 -22.101 65.115 1.00 13.77 167 PRO B N 1
ATOM 4154 C CA . PRO B 1 167 ? 50.533 -22.478 65.398 1.00 14.72 167 PRO B CA 1
ATOM 4155 C C . PRO B 1 167 ? 49.537 -21.896 64.399 1.00 14.14 167 PRO B C 1
ATOM 4156 O O . PRO B 1 167 ? 48.405 -22.370 64.294 1.00 16.18 167 PRO B O 1
ATOM 4160 N N . ASP B 1 168 ? 49.970 -20.877 63.662 1.00 13.91 168 ASP B N 1
ATOM 4161 C CA . ASP B 1 168 ? 49.115 -20.204 62.690 1.00 14.79 168 ASP B CA 1
ATOM 4162 C C . ASP B 1 168 ? 49.205 -20.732 61.263 1.00 13.83 168 ASP B C 1
ATOM 4163 O O . ASP B 1 168 ? 48.468 -20.275 60.390 1.00 16.83 168 ASP B O 1
ATOM 4168 N N . ARG B 1 169 ? 50.101 -21.685 61.024 1.00 12.28 169 ARG B N 1
ATOM 4169 C CA . ARG B 1 169 ? 50.289 -22.246 59.685 1.00 11.14 169 ARG B CA 1
ATOM 4170 C C . ARG B 1 169 ? 49.197 -23.221 59.257 1.00 10.87 169 ARG B C 1
ATOM 4171 O O . ARG B 1 169 ? 49.011 -24.268 59.876 1.00 11.26 169 ARG B O 1
ATOM 4179 N N . GLU B 1 170 ? 48.496 -22.871 58.179 1.00 9.91 170 GLU B N 1
ATOM 4180 C CA . GLU B 1 170 ? 47.433 -23.706 57.633 1.00 9.82 170 GLU B CA 1
ATOM 4181 C C . GLU B 1 170 ? 48.055 -24.945 57.011 1.00 10.72 170 GLU B C 1
ATOM 4182 O O . GLU B 1 170 ? 49.031 -24.858 56.259 1.00 10.10 170 GLU B O 1
ATOM 4188 N N . ILE B 1 171 ? 47.476 -26.095 57.335 1.00 9.21 171 ILE B N 1
ATOM 4189 C CA . ILE B 1 171 ? 47.963 -27.374 56.849 1.00 9.51 171 ILE B CA 1
ATOM 4190 C C . ILE B 1 171 ? 46.895 -28.101 56.051 1.00 9.68 171 ILE B C 1
ATOM 4191 O O . ILE B 1 171 ? 45.708 -28.052 56.377 1.00 11.44 171 ILE B O 1
ATOM 4196 N N . VAL B 1 172 ? 47.339 -28.748 54.982 1.00 9.11 172 VAL B N 1
ATOM 4197 C CA . VAL B 1 172 ? 46.471 -29.506 54.094 1.00 9.88 172 VAL B CA 1
ATOM 4198 C C . VAL B 1 172 ? 46.970 -30.947 54.052 1.00 9.18 172 VAL B C 1
ATOM 4199 O O . VAL B 1 172 ? 48.173 -31.189 54.116 1.00 8.88 172 VAL B O 1
ATOM 4203 N N . ILE B 1 173 ? 46.041 -31.900 54.013 1.00 8.52 173 ILE B N 1
ATOM 4204 C CA . ILE B 1 173 ? 46.399 -33.312 53.912 1.00 8.04 173 ILE B CA 1
ATOM 4205 C C . ILE B 1 173 ? 45.610 -33.935 5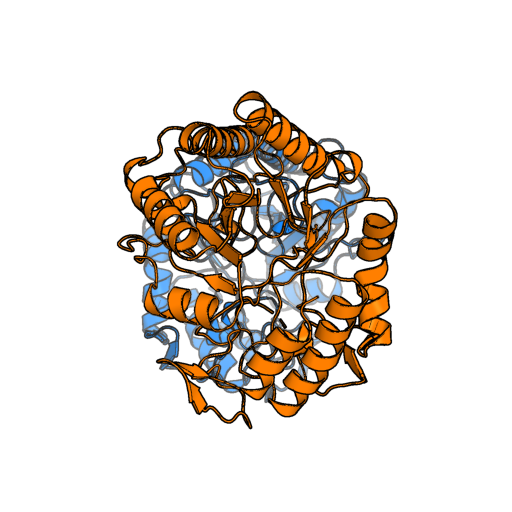2.767 1.00 8.58 173 ILE B C 1
ATOM 4206 O O . ILE B 1 173 ? 44.445 -33.597 52.554 1.00 9.81 173 ILE B O 1
ATOM 4211 N N . ASP B 1 174 ? 46.262 -34.812 52.009 1.00 8.03 174 ASP B N 1
ATOM 4212 C CA . ASP B 1 174 ? 45.629 -35.477 50.869 1.00 8.86 174 ASP B CA 1
ATOM 4213 C C . ASP B 1 174 ? 44.946 -36.784 51.257 1.00 9.67 174 ASP B C 1
ATOM 4214 O O . ASP B 1 174 ? 45.395 -37.493 52.162 1.00 9.45 174 ASP B O 1
ATOM 4219 N N . GLY B 1 175 ? 43.886 -37.122 50.528 1.00 10.31 175 GLY B N 1
ATOM 4220 C CA . GLY B 1 175 ? 43.163 -38.351 50.802 1.00 10.72 175 GLY B CA 1
ATOM 4221 C C . GLY B 1 175 ? 43.969 -39.608 50.528 1.00 10.49 175 GLY B C 1
ATOM 4222 O O . GLY B 1 175 ? 44.925 -39.595 49.748 1.00 10.38 175 GLY B O 1
ATOM 4223 N N . LEU B 1 176 ? 43.568 -40.704 51.162 1.00 10.20 176 LEU B N 1
ATOM 4224 C CA . LEU B 1 176 ? 44.240 -41.986 50.983 1.00 11.81 176 LEU B CA 1
ATOM 4225 C C . LEU B 1 176 ? 43.888 -42.592 49.627 1.00 12.11 176 LEU B C 1
ATOM 4226 O O . LEU B 1 176 ? 43.041 -42.069 48.900 1.00 11.44 176 LEU B O 1
ATOM 4231 N N . GLY B 1 177 ? 44.577 -43.669 49.268 1.00 12.23 177 GLY B N 1
ATOM 4232 C CA . GLY B 1 177 ? 44.310 -44.326 48.002 1.00 12.65 177 GLY B CA 1
ATOM 4233 C C . GLY B 1 177 ? 44.448 -43.413 46.802 1.00 13.92 177 GLY B C 1
ATOM 4234 O O . GLY B 1 177 ? 43.582 -43.400 45.926 1.00 13.42 177 GLY B O 1
ATOM 4235 N N . GLY B 1 178 ? 45.535 -42.647 46.764 1.00 13.54 178 GLY B N 1
ATOM 4236 C CA . GLY B 1 178 ? 45.767 -41.739 45.653 1.00 13.96 178 GLY B CA 1
ATOM 4237 C C . GLY B 1 178 ? 44.926 -40.477 45.683 1.00 12.87 178 GLY B C 1
ATOM 4238 O O . GLY B 1 178 ? 44.611 -39.915 44.630 1.00 15.26 178 GLY B O 1
ATOM 4239 N N . GLY B 1 179 ? 44.577 -40.025 46.886 1.00 12.15 179 GLY B N 1
ATOM 4240 C CA . GLY B 1 179 ? 43.774 -38.822 47.043 1.00 12.79 179 GLY B CA 1
ATOM 4241 C C . GLY B 1 179 ? 42.285 -39.059 46.879 1.00 12.44 179 GLY B C 1
ATOM 4242 O O . GLY B 1 179 ? 41.493 -38.115 46.916 1.00 13.73 179 GLY B O 1
ATOM 4243 N N . ASN B 1 180 ? 41.900 -40.326 46.752 1.00 12.69 180 ASN B N 1
ATOM 4244 C CA . ASN B 1 180 ? 40.500 -40.704 46.556 1.00 12.45 180 ASN B CA 1
ATOM 4245 C C . ASN B 1 180 ? 39.672 -40.946 47.811 1.00 13.75 180 ASN B C 1
ATOM 4246 O O . ASN B 1 180 ? 38.461 -40.708 47.812 1.00 12.74 180 ASN B O 1
ATOM 4251 N N . ILE B 1 181 ? 40.325 -41.430 48.864 1.00 12.69 181 ILE B N 1
ATOM 4252 C CA . ILE B 1 181 ? 39.643 -41.823 50.095 1.00 13.33 181 ILE B CA 1
ATOM 4253 C C . ILE B 1 181 ? 39.605 -40.835 51.256 1.00 12.51 181 ILE B C 1
ATOM 4254 O O . ILE B 1 181 ? 40.644 -40.375 51.735 1.00 12.34 181 ILE B O 1
ATOM 4259 N N . ALA B 1 182 ? 38.392 -40.561 51.737 1.00 12.90 182 ALA B N 1
ATOM 4260 C CA . ALA B 1 182 ? 38.172 -39.646 52.851 1.00 12.46 182 ALA B CA 1
ATOM 4261 C C . ALA B 1 182 ? 38.747 -40.194 54.153 1.00 12.06 182 ALA B C 1
ATOM 4262 O O . ALA B 1 182 ? 38.825 -41.411 54.350 1.00 12.44 182 ALA B O 1
ATOM 4264 N N . MET B 1 183 ? 39.112 -39.287 55.053 1.00 12.83 183 MET B N 1
ATOM 4265 C CA . MET B 1 183 ? 39.731 -39.660 56.320 1.00 12.75 183 MET B CA 1
ATOM 4266 C C . MET B 1 183 ? 39.014 -39.117 57.554 1.00 13.86 183 MET B C 1
ATOM 4267 O O . MET B 1 183 ? 39.480 -38.168 58.184 1.00 13.43 183 MET B O 1
ATOM 4272 N N . PRO B 1 184 ? 37.871 -39.722 57.927 1.00 16.02 184 PRO B N 1
ATOM 4273 C CA . PRO B 1 184 ? 37.144 -39.245 59.108 1.00 16.39 184 PRO B CA 1
ATOM 4274 C C . PRO B 1 184 ? 37.965 -39.345 60.394 1.00 15.62 184 PRO B C 1
ATOM 4275 O O . PRO B 1 184 ? 37.738 -38.594 61.343 1.00 17.99 184 PRO B O 1
ATOM 4279 N N . GLU B 1 185 ? 38.948 -40.243 60.401 1.00 16.29 185 GLU B N 1
ATOM 4280 C CA . GLU B 1 185 ? 39.819 -40.432 61.560 1.00 16.49 185 GLU B CA 1
ATOM 4281 C C . GLU B 1 185 ? 40.729 -39.224 61.809 1.00 16.93 185 GLU B C 1
ATOM 4282 O O . GLU B 1 185 ? 41.356 -39.118 62.861 1.00 18.19 185 GLU B O 1
ATOM 4288 N N . LEU B 1 186 ? 40.794 -38.314 60.840 1.00 16.51 186 LEU B N 1
ATOM 4289 C CA . LEU B 1 186 ? 41.621 -37.115 60.968 1.00 16.38 186 LEU B CA 1
ATOM 4290 C C . LEU B 1 186 ? 40.798 -35.826 60.910 1.00 16.79 186 LEU B C 1
ATOM 4291 O O . LEU B 1 186 ? 41.351 -34.733 60.784 1.00 17.09 186 LEU B O 1
ATOM 4296 N N . ALA B 1 187 ? 39.481 -35.957 61.041 1.00 17.58 187 ALA B N 1
ATOM 4297 C CA . ALA B 1 187 ? 38.577 -34.807 60.997 1.00 19.37 187 ALA B CA 1
ATOM 4298 C C . ALA B 1 187 ? 38.804 -33.816 62.142 1.00 20.67 187 ALA B C 1
ATOM 4299 O O . ALA B 1 187 ? 38.648 -32.606 61.969 1.00 22.60 187 ALA B O 1
ATOM 4301 N N . HIS B 1 188 ? 39.201 -34.341 63.295 1.00 21.01 188 HIS B N 1
ATOM 4302 C CA . HIS B 1 188 ? 39.435 -33.551 64.504 1.00 22.19 188 HIS B CA 1
ATOM 4303 C C . HIS B 1 188 ? 40.711 -32.705 64.498 1.00 21.04 188 HIS B C 1
ATOM 4304 O O . HIS B 1 188 ? 40.902 -31.858 65.371 1.00 20.73 188 HIS B O 1
ATOM 4311 N N . LEU B 1 189 ? 41.581 -32.941 63.523 1.00 19.59 189 LEU B N 1
ATOM 4312 C CA . LEU B 1 189 ? 42.861 -32.244 63.450 1.00 17.88 189 LEU B CA 1
ATOM 4313 C C . LEU B 1 189 ? 42.844 -30.758 63.089 1.00 16.70 189 LEU B C 1
ATOM 4314 O O . LEU B 1 189 ? 43.808 -30.045 63.370 1.00 16.59 189 LEU B O 1
ATOM 4319 N N . GLY B 1 190 ? 41.767 -30.292 62.466 1.00 16.62 190 GLY B N 1
ATOM 4320 C CA . GLY B 1 190 ? 41.686 -28.888 62.098 1.00 16.81 190 GLY B CA 1
ATOM 4321 C C . GLY B 1 190 ? 42.530 -28.531 60.889 1.00 16.49 190 GLY B C 1
ATOM 4322 O O . GLY B 1 190 ? 43.083 -27.432 60.796 1.00 18.05 190 GLY B O 1
ATOM 4323 N N . VAL B 1 191 ? 42.653 -29.481 59.971 1.00 14.50 191 VAL B N 1
ATOM 4324 C CA . VAL B 1 191 ? 43.424 -29.277 58.753 1.00 12.61 191 VAL B CA 1
ATOM 4325 C C . VAL B 1 191 ? 42.495 -29.385 57.553 1.00 12.96 191 VAL B C 1
ATOM 4326 O O . VAL B 1 191 ? 41.368 -29.870 57.669 1.00 13.53 191 VAL B O 1
ATOM 4330 N N . VAL B 1 192 ? 42.945 -28.882 56.411 1.00 11.50 192 VAL B N 1
ATOM 4331 C CA . VAL B 1 192 ? 42.143 -28.964 55.201 1.00 11.94 192 VAL B CA 1
ATOM 4332 C C . VAL B 1 192 ? 42.313 -30.358 54.605 1.00 10.91 192 VAL B C 1
ATOM 4333 O O . VAL B 1 192 ? 43.437 -30.857 54.496 1.00 10.91 192 VAL B O 1
ATOM 4337 N N . HIS B 1 193 ? 41.196 -31.020 54.311 1.00 9.87 193 HIS B N 1
ATOM 4338 C CA . HIS B 1 193 ? 41.234 -32.343 53.694 1.00 10.58 193 HIS B CA 1
ATOM 4339 C C . HIS B 1 193 ? 41.117 -32.134 52.190 1.00 10.42 193 HIS B C 1
ATOM 4340 O O . HIS B 1 193 ? 40.114 -31.610 51.698 1.00 11.06 193 HIS B O 1
ATOM 4347 N N . SER B 1 194 ? 42.142 -32.562 51.462 1.00 8.53 194 SER B N 1
ATOM 4348 C CA . SER B 1 194 ? 42.189 -32.367 50.019 1.00 9.99 194 SER B CA 1
ATOM 4349 C C . SER B 1 194 ? 41.873 -33.591 49.172 1.00 10.11 194 SER B C 1
ATOM 4350 O O . SER B 1 194 ? 42.580 -34.602 49.225 1.00 10.12 194 SER B O 1
ATOM 4353 N N . GLY B 1 195 ? 40.825 -33.463 48.361 1.00 10.92 195 GLY B N 1
ATOM 4354 C CA . GLY B 1 195 ? 40.399 -34.534 47.478 1.00 11.83 195 GLY B CA 1
ATOM 4355 C C . GLY B 1 195 ? 40.878 -34.368 46.045 1.00 11.92 195 GLY B C 1
ATOM 4356 O O . GLY B 1 195 ? 41.719 -33.511 45.748 1.00 11.11 195 GLY B O 1
ATOM 4357 N N . ARG B 1 196 ? 40.303 -35.162 45.145 1.00 10.83 196 ARG B N 1
ATOM 4358 C CA . ARG B 1 196 ? 40.684 -35.147 43.739 1.00 11.00 196 ARG B CA 1
ATOM 4359 C C . ARG B 1 196 ? 39.502 -35.213 42.780 1.00 12.02 196 ARG B C 1
ATOM 4360 O O . ARG B 1 196 ? 38.419 -35.686 43.137 1.00 12.19 196 ARG B O 1
ATOM 4368 N N . GLY B 1 197 ? 39.740 -34.763 41.552 1.00 11.33 197 GLY B N 1
ATOM 4369 C CA . GLY B 1 197 ? 38.717 -34.791 40.522 1.00 12.46 197 GLY B CA 1
ATOM 4370 C C . GLY B 1 197 ? 39.237 -35.479 39.274 1.00 12.20 197 GLY B C 1
ATOM 4371 O O . GLY B 1 197 ? 39.329 -34.871 38.208 1.00 12.51 197 GLY B O 1
ATOM 4372 N N . TYR B 1 198 ? 39.585 -36.755 39.414 1.00 12.79 198 TYR B N 1
ATOM 4373 C CA . TYR B 1 198 ? 40.108 -37.542 38.307 1.00 13.07 198 TYR B CA 1
ATOM 4374 C C . TYR B 1 198 ? 39.236 -38.741 37.961 1.00 13.89 198 TYR B C 1
ATOM 4375 O O . TYR B 1 198 ? 39.588 -39.527 37.086 1.00 15.66 198 TYR B O 1
ATOM 4384 N N . GLN B 1 199 ? 38.119 -38.895 38.659 1.00 14.60 199 GLN B N 1
ATOM 4385 C CA . GLN B 1 199 ? 37.226 -40.017 38.393 1.00 15.92 199 GLN B CA 1
ATOM 4386 C C . GLN B 1 199 ? 36.135 -39.641 37.395 1.00 16.13 199 GLN B C 1
ATOM 4387 O O . GLN B 1 199 ? 35.565 -38.554 37.468 1.00 15.86 199 GLN B O 1
ATOM 4393 N N . PRO B 1 200 ? 35.837 -40.542 36.442 1.00 17.86 200 PRO B N 1
ATOM 4394 C CA . PRO B 1 200 ? 36.483 -41.851 36.294 1.00 17.47 200 PRO B CA 1
ATOM 4395 C C . PRO B 1 200 ? 37.842 -41.775 35.603 1.00 18.79 200 PRO B C 1
ATOM 4396 O O . PRO B 1 200 ? 38.006 -41.057 34.616 1.00 18.88 200 PRO B O 1
ATOM 4400 N N . MET B 1 201 ? 38.809 -42.529 36.122 1.00 17.68 201 MET B N 1
ATOM 4401 C CA . MET B 1 201 ? 40.159 -42.555 35.565 1.00 19.17 201 MET B CA 1
ATOM 4402 C C . MET B 1 201 ? 40.185 -42.995 34.102 1.00 19.74 201 MET B C 1
ATOM 4403 O O . MET B 1 201 ? 41.052 -42.571 33.336 1.00 19.86 201 MET B O 1
ATOM 4408 N N . ALA B 1 202 ? 39.236 -43.845 33.719 1.00 21.82 202 ALA B N 1
ATOM 4409 C CA . ALA B 1 202 ? 39.148 -44.343 32.348 1.00 22.84 202 ALA B CA 1
ATOM 4410 C C . ALA B 1 202 ? 38.924 -43.216 31.341 1.00 22.91 202 ALA B C 1
ATOM 4411 O O . ALA B 1 202 ? 39.216 -43.367 30.152 1.00 24.25 202 ALA B O 1
ATOM 4413 N N . LEU B 1 203 ? 38.408 -42.091 31.828 1.00 21.56 203 LEU B N 1
ATOM 4414 C CA . LEU B 1 203 ? 38.143 -40.928 30.993 1.00 21.16 203 LEU B CA 1
ATOM 4415 C C . LEU B 1 203 ? 39.254 -39.888 31.134 1.00 19.85 203 LEU B C 1
ATOM 4416 O O . LEU B 1 203 ? 39.845 -39.463 30.139 1.00 20.61 203 LEU B O 1
ATOM 4421 N N . THR B 1 204 ? 39.556 -39.507 32.373 1.00 20.47 204 THR B N 1
ATOM 4422 C CA . THR B 1 204 ? 40.579 -38.498 32.644 1.00 18.70 204 THR B CA 1
ATOM 4423 C C . THR B 1 204 ? 42.011 -38.934 32.348 1.00 18.91 204 THR B C 1
ATOM 4424 O O . THR B 1 204 ? 42.869 -38.098 32.065 1.00 18.78 204 THR B O 1
ATOM 4428 N N . HIS B 1 205 ? 42.276 -40.234 32.434 1.00 20.17 205 HIS B N 1
ATOM 4429 C CA . HIS B 1 205 ? 43.618 -40.744 32.174 1.00 23.33 205 HIS B CA 1
ATOM 4430 C C . HIS B 1 205 ? 43.693 -41.710 30.995 1.00 26.16 205 HIS B C 1
ATOM 4431 O O . HIS B 1 205 ? 44.528 -42.616 30.976 1.00 27.28 205 HIS B O 1
ATOM 4438 N N . TYR B 1 206 ? 42.830 -41.494 30.006 1.00 28.47 206 TYR B N 1
ATOM 4439 C CA . TYR B 1 206 ? 42.800 -42.324 28.806 1.00 30.70 206 TYR B CA 1
ATOM 4440 C C . TYR B 1 206 ? 44.119 -42.177 28.053 1.00 32.44 206 TYR B C 1
ATOM 4441 O O . TYR B 1 206 ? 44.553 -41.062 27.755 1.00 31.34 206 TYR B O 1
ATOM 4450 N N . GLN B 1 207 ? 44.746 -43.314 27.758 1.00 33.63 207 GLN B N 1
ATOM 4451 C CA . GLN B 1 207 ? 46.024 -43.362 27.051 1.00 35.89 207 GLN B CA 1
ATOM 4452 C C . GLN B 1 207 ? 47.178 -42.718 27.817 1.00 36.48 207 GLN B C 1
ATOM 4453 O O . GLN B 1 207 ? 48.169 -42.287 27.222 1.00 36.98 207 GLN B O 1
ATOM 4459 N N . ALA B 1 208 ? 47.038 -42.650 29.139 1.00 37.16 208 ALA B N 1
ATOM 4460 C CA . ALA B 1 208 ? 48.077 -42.088 29.996 1.00 38.18 208 ALA B CA 1
ATOM 4461 C C . ALA B 1 208 ? 49.066 -43.211 30.293 1.00 38.76 208 ALA B C 1
ATOM 4462 O O . ALA B 1 208 ? 48.785 -44.101 31.098 1.00 39.61 208 ALA B O 1
ATOM 4464 N N . SER B 1 209 ? 50.214 -43.166 29.621 1.00 39.31 209 SER B N 1
ATOM 4465 C CA . SER B 1 209 ? 51.263 -44.177 29.758 1.00 39.52 209 SER B CA 1
ATOM 4466 C C . SER B 1 209 ? 51.680 -44.531 31.186 1.00 39.80 209 SER B C 1
ATOM 4467 O O . SER B 1 209 ? 51.972 -45.693 31.477 1.00 40.80 209 SER B O 1
ATOM 4470 N N . TRP B 1 210 ? 51.710 -43.539 32.071 1.00 39.08 210 TRP B N 1
ATOM 4471 C CA . TRP B 1 210 ? 52.104 -43.767 33.458 1.00 39.03 210 TRP B CA 1
ATOM 4472 C C . TRP B 1 210 ? 51.039 -44.498 34.275 1.00 38.57 210 TRP B C 1
ATOM 4473 O O . TRP B 1 210 ? 51.334 -45.047 35.339 1.00 39.15 210 TRP B O 1
ATOM 4484 N N . TRP B 1 211 ? 49.807 -44.502 33.775 1.00 37.76 211 TRP B N 1
ATOM 4485 C CA . TRP B 1 211 ? 48.701 -45.167 34.456 1.00 36.77 211 TRP B CA 1
ATOM 4486 C C . TRP B 1 211 ? 48.433 -46.551 33.863 1.00 37.60 211 TRP B C 1
ATOM 4487 O O . TRP B 1 211 ? 48.034 -46.679 32.703 1.00 38.41 211 TRP B O 1
ATOM 4498 N N . LEU B 1 217 ? 41.380 -50.182 27.390 1.00 38.08 217 LEU B N 1
ATOM 4499 C CA . LEU B 1 217 ? 40.234 -49.293 27.547 1.00 37.94 217 LEU B CA 1
ATOM 4500 C C . LEU B 1 217 ? 39.734 -48.776 26.204 1.00 37.84 217 LEU B C 1
ATOM 4501 O O . LEU B 1 217 ? 40.527 -48.447 25.320 1.00 38.34 217 LEU B O 1
ATOM 4506 N N . PRO B 1 218 ? 38.403 -48.698 26.038 1.00 37.44 218 PRO B N 1
ATOM 4507 C CA . PRO B 1 218 ? 37.763 -48.221 24.808 1.00 37.72 218 PRO B CA 1
ATOM 4508 C C . PRO B 1 218 ? 37.759 -46.695 24.721 1.00 38.10 218 PRO B C 1
ATOM 4509 O O . PRO B 1 218 ? 38.172 -46.011 25.661 1.00 38.73 218 PRO B O 1
ATOM 4513 N N . GLU B 1 219 ? 37.298 -46.172 23.587 1.00 37.89 219 GLU B N 1
ATOM 4514 C CA . GLU B 1 219 ? 37.217 -44.729 23.373 1.00 37.54 219 GLU B CA 1
ATOM 4515 C C . GLU B 1 219 ? 36.267 -44.161 24.428 1.00 35.59 219 GLU B C 1
ATOM 4516 O O . GLU B 1 219 ? 35.097 -44.541 24.485 1.00 35.71 219 GLU B O 1
ATOM 4522 N N . PRO B 1 220 ? 36.772 -43.271 25.300 1.00 33.84 220 PRO B N 1
ATOM 4523 C CA . PRO B 1 220 ? 35.956 -42.665 26.354 1.00 31.97 220 PRO B CA 1
ATOM 4524 C C . PRO B 1 220 ? 34.740 -41.919 25.830 1.00 30.97 220 PRO B C 1
ATOM 4525 O O . PRO B 1 220 ? 34.823 -41.164 24.859 1.00 30.85 220 PRO B O 1
ATOM 4529 N N . TYR B 1 221 ? 33.607 -42.169 26.471 1.00 29.40 221 TYR B N 1
ATOM 4530 C CA . TYR B 1 221 ? 32.350 -41.524 26.133 1.00 28.26 221 TYR B CA 1
ATOM 4531 C C . TYR B 1 221 ? 31.720 -41.111 27.458 1.00 28.09 221 TYR B C 1
ATOM 4532 O O . TYR B 1 221 ? 31.978 -41.730 28.491 1.00 29.11 221 TYR B O 1
ATOM 4541 N N . TYR B 1 222 ? 30.931 -40.045 27.436 1.00 26.98 222 TYR B N 1
ATOM 4542 C CA . TYR B 1 222 ? 30.289 -39.550 28.648 1.00 26.66 222 TYR B CA 1
ATOM 4543 C C . TYR B 1 222 ? 29.036 -38.761 28.276 1.00 27.32 222 TYR B C 1
ATOM 4544 O O . TYR B 1 222 ? 29.022 -38.055 27.267 1.00 28.18 222 TYR B O 1
ATOM 4553 N N . PRO B 1 223 ? 27.973 -38.853 29.096 1.00 27.98 223 PRO B N 1
ATOM 4554 C CA . PRO B 1 223 ? 27.863 -39.636 30.334 1.00 27.98 223 PRO B CA 1
ATOM 4555 C C . PRO B 1 223 ? 27.653 -41.141 30.156 1.00 28.82 223 PRO B C 1
ATOM 4556 O O . PRO B 1 223 ? 27.661 -41.660 29.038 1.00 29.25 223 PRO B O 1
ATOM 4560 N N . ASP B 1 224 ? 27.488 -41.825 31.287 1.00 29.98 224 ASP B N 1
ATOM 4561 C CA . ASP B 1 224 ? 27.257 -43.269 31.344 1.00 29.81 224 ASP B CA 1
ATOM 4562 C C . ASP B 1 224 ? 28.418 -44.143 30.870 1.00 29.81 224 ASP B C 1
ATOM 4563 O O . ASP B 1 224 ? 28.213 -45.149 30.185 1.00 29.13 224 ASP B O 1
ATOM 4568 N N . LEU B 1 225 ? 29.633 -43.771 31.263 1.00 28.99 225 LEU B N 1
ATOM 4569 C CA . LEU B 1 225 ? 30.825 -44.526 30.894 1.00 29.29 225 LEU B CA 1
ATOM 4570 C C . LEU B 1 225 ? 30.938 -45.786 31.749 1.00 29.66 225 LEU B C 1
ATOM 4571 O O . LEU B 1 225 ? 31.054 -45.708 32.973 1.00 28.30 225 LEU B O 1
ATOM 4576 N N . LEU B 1 226 ? 30.887 -46.947 31.102 1.00 30.42 226 LEU B N 1
ATOM 4577 C CA . LEU B 1 226 ? 30.998 -48.212 31.818 1.00 31.22 226 LEU B CA 1
ATOM 4578 C C . LEU B 1 226 ? 32.465 -48.470 32.142 1.00 31.47 226 LEU B C 1
ATOM 4579 O O . LEU B 1 226 ? 33.307 -48.530 31.244 1.00 31.34 226 LEU B O 1
ATOM 4584 N N . TRP B 1 227 ? 32.764 -48.601 33.431 1.00 32.44 227 TRP B N 1
ATOM 4585 C CA . TRP B 1 227 ? 34.127 -48.842 33.888 1.00 33.42 227 TRP B CA 1
ATOM 4586 C C . TRP B 1 227 ? 34.124 -49.510 35.259 1.00 34.69 227 TRP B C 1
ATOM 4587 O O . TRP B 1 227 ? 33.501 -49.015 36.199 1.00 35.01 227 TRP B O 1
ATOM 4598 N N . GLN B 1 228 ? 34.823 -50.640 35.352 1.00 36.83 228 GLN B N 1
ATOM 4599 C CA . GLN B 1 228 ? 34.933 -51.413 36.588 1.00 39.06 228 GLN B CA 1
ATOM 4600 C C . GLN B 1 228 ? 33.586 -51.716 37.247 1.00 39.49 228 GLN B C 1
ATOM 4601 O O . GLN B 1 228 ? 33.384 -51.439 38.433 1.00 40.71 228 GLN B O 1
ATOM 4607 N N . GLY B 1 229 ? 32.668 -52.268 36.457 1.00 39.97 229 GLY B N 1
ATOM 4608 C CA . GLY B 1 229 ? 31.347 -52.619 36.953 1.00 39.50 229 GLY B CA 1
ATOM 4609 C C . GLY B 1 229 ? 30.503 -51.456 37.439 1.00 39.82 229 GLY B C 1
ATOM 4610 O O . GLY B 1 229 ? 29.594 -51.641 38.251 1.00 40.08 229 GLY B O 1
ATOM 4611 N N . LYS B 1 230 ? 30.793 -50.261 36.936 1.00 38.83 230 LYS B N 1
ATOM 4612 C CA . LYS B 1 230 ? 30.061 -49.062 37.325 1.00 38.14 230 LYS B CA 1
ATOM 4613 C C . LYS B 1 230 ? 29.780 -48.151 36.139 1.00 36.75 230 LYS B C 1
ATOM 4614 O O . LYS B 1 230 ? 30.632 -47.962 35.269 1.00 37.09 230 LYS B O 1
ATOM 4620 N N . VAL B 1 231 ? 28.566 -47.611 36.103 1.00 35.39 231 VAL B N 1
ATOM 4621 C CA . VAL B 1 231 ? 28.153 -46.686 35.052 1.00 33.45 231 VAL B CA 1
ATOM 4622 C C . VAL B 1 231 ? 28.455 -45.295 35.603 1.00 31.97 231 VAL B C 1
ATOM 4623 O O . VAL B 1 231 ? 27.880 -44.891 36.613 1.00 30.93 231 VAL B O 1
ATOM 4627 N N . TRP B 1 232 ? 29.373 -44.578 34.961 1.00 29.26 232 TRP B N 1
ATOM 4628 C CA . TRP B 1 232 ? 29.748 -43.248 35.429 1.00 27.18 232 TRP B CA 1
ATOM 4629 C C . TRP B 1 232 ? 28.956 -42.080 34.851 1.00 26.15 232 TRP B C 1
ATOM 4630 O O . TRP B 1 232 ? 28.967 -41.828 33.645 1.00 25.12 232 TRP B O 1
ATOM 4641 N N . ASN B 1 233 ? 28.272 -41.376 35.747 1.00 24.33 233 ASN B N 1
ATOM 4642 C CA . ASN B 1 233 ? 27.464 -40.204 35.421 1.00 24.21 233 ASN B CA 1
ATOM 4643 C C . ASN B 1 233 ? 27.503 -39.271 36.633 1.00 21.99 233 ASN B C 1
ATOM 4644 O O . ASN B 1 233 ? 28.248 -39.528 37.584 1.00 20.76 233 ASN B O 1
ATOM 4649 N N . LYS B 1 234 ? 26.706 -38.204 36.621 1.00 20.75 234 LYS B N 1
ATOM 4650 C CA . LYS B 1 234 ? 26.710 -37.266 37.744 1.00 20.92 234 LYS B CA 1
ATOM 4651 C C . LYS B 1 234 ? 26.289 -37.916 39.064 1.00 20.99 234 LYS B C 1
ATOM 4652 O O . LYS B 1 234 ? 26.761 -37.523 40.132 1.00 21.16 234 LYS B O 1
ATOM 4658 N N . ASP B 1 235 ? 25.421 -38.922 38.988 1.00 20.73 235 ASP B N 1
ATOM 4659 C CA . ASP B 1 235 ? 24.971 -39.628 40.183 1.00 20.32 235 ASP B CA 1
ATOM 4660 C C . ASP B 1 235 ? 26.130 -40.426 40.786 1.00 19.04 235 ASP B C 1
ATOM 4661 O O . ASP B 1 235 ? 26.288 -40.474 42.006 1.00 18.84 235 ASP B O 1
ATOM 4663 N N . THR B 1 236 ? 26.951 -41.021 39.922 1.00 19.83 236 THR B N 1
ATOM 4664 C CA . THR B 1 236 ? 28.102 -41.814 40.358 1.00 19.92 236 THR B CA 1
ATOM 4665 C C . THR B 1 236 ? 29.161 -40.914 40.991 1.00 19.70 236 THR B C 1
ATOM 4666 O O . THR B 1 236 ? 29.798 -41.289 41.978 1.00 19.10 236 THR B O 1
ATOM 4670 N N . LEU B 1 237 ? 29.352 -39.732 40.410 1.00 19.06 237 LEU B N 1
ATOM 4671 C CA . LEU B 1 237 ? 30.319 -38.773 40.935 1.00 18.87 237 LEU B CA 1
ATOM 4672 C C . LEU B 1 237 ? 29.852 -38.300 42.308 1.00 18.27 237 LEU B C 1
ATOM 4673 O O . LEU B 1 237 ? 30.657 -38.118 43.220 1.00 20.21 237 LEU B O 1
ATOM 4678 N N . ARG B 1 238 ? 28.542 -38.128 42.458 1.00 19.40 238 ARG B N 1
ATOM 4679 C CA . ARG B 1 238 ? 27.971 -37.689 43.725 1.00 18.28 238 ARG B CA 1
ATOM 4680 C C . ARG B 1 238 ? 28.212 -38.752 44.802 1.00 20.29 238 ARG B C 1
ATOM 4681 O O . ARG B 1 238 ? 28.502 -38.428 45.955 1.00 20.39 238 ARG B O 1
ATOM 4689 N N . GLU B 1 239 ? 28.127 -40.021 44.412 1.00 19.74 239 GLU B N 1
ATOM 4690 C CA . GLU B 1 239 ? 28.349 -41.122 45.345 1.00 20.30 239 GLU B CA 1
ATOM 4691 C C . GLU B 1 239 ? 29.825 -41.197 45.741 1.00 18.43 239 GLU B C 1
ATOM 4692 O O . GLU B 1 239 ? 30.153 -41.474 46.895 1.00 18.66 239 GLU B O 1
ATOM 4698 N N . TYR B 1 240 ? 30.699 -40.948 44.769 1.00 17.15 240 TYR B N 1
ATOM 4699 C CA . TYR B 1 240 ? 32.146 -40.959 44.976 1.00 15.99 240 TYR B CA 1
ATOM 4700 C C . TYR B 1 240 ? 32.564 -39.889 45.991 1.00 16.00 240 TYR B C 1
ATOM 4701 O O . TYR B 1 240 ? 33.444 -40.121 46.826 1.00 15.55 240 TYR B O 1
ATOM 4710 N N . TYR B 1 241 ? 31.912 -38.730 45.935 1.00 14.96 241 TYR B N 1
ATOM 4711 C CA . TYR B 1 241 ? 32.223 -37.632 46.847 1.00 15.02 241 TYR B CA 1
ATOM 4712 C C . TYR B 1 241 ? 31.452 -37.650 48.159 1.00 15.07 241 TYR B C 1
ATOM 4713 O O . TYR B 1 241 ? 31.722 -36.840 49.041 1.00 15.68 241 TYR B O 1
ATOM 4722 N N . LYS B 1 242 ? 30.514 -38.583 48.307 1.00 16.77 242 LYS B N 1
ATOM 4723 C CA . LYS B 1 242 ? 29.716 -38.644 49.527 1.00 16.40 242 LYS B CA 1
ATOM 4724 C C . LYS B 1 242 ? 30.500 -38.689 50.846 1.00 15.57 242 LYS B C 1
ATOM 4725 O O . LYS B 1 242 ? 30.171 -37.959 51.776 1.00 16.20 242 LYS B O 1
ATOM 4731 N N . PRO B 1 243 ? 31.537 -39.549 50.953 1.00 15.71 243 PRO B N 1
ATOM 4732 C CA . PRO B 1 243 ? 32.303 -39.600 52.206 1.00 16.32 243 PRO B CA 1
ATOM 4733 C C . PRO B 1 243 ? 32.985 -38.261 52.511 1.00 16.06 243 PRO B C 1
ATOM 4734 O O . PRO B 1 243 ? 33.202 -37.914 53.674 1.00 15.81 243 PRO B O 1
ATOM 4738 N N . TRP B 1 244 ? 33.327 -37.522 51.457 1.00 16.02 244 TRP B N 1
ATOM 4739 C CA . TRP B 1 244 ? 33.959 -36.215 51.605 1.00 16.03 244 TRP B CA 1
ATOM 4740 C C . TRP B 1 244 ? 32.915 -35.189 52.043 1.00 16.60 244 TRP B C 1
ATOM 4741 O O . TRP B 1 244 ? 33.177 -34.363 52.916 1.00 16.44 244 TRP B O 1
ATOM 4752 N N . ARG B 1 245 ? 31.724 -35.266 51.453 1.00 18.52 245 ARG B N 1
ATOM 4753 C CA . ARG B 1 245 ? 30.634 -34.362 51.805 1.00 21.12 245 ARG B CA 1
ATOM 4754 C C . ARG B 1 245 ? 30.186 -34.571 53.244 1.00 21.64 245 ARG B C 1
ATOM 4755 O O . ARG B 1 245 ? 29.896 -33.609 53.953 1.00 22.07 245 ARG B O 1
ATOM 4763 N N . ASP B 1 246 ? 30.135 -35.830 53.673 1.00 22.59 246 ASP B N 1
ATOM 4764 C CA . ASP B 1 246 ? 29.735 -36.159 55.037 1.00 23.61 246 ASP B CA 1
ATOM 4765 C C . ASP B 1 246 ? 30.662 -35.469 56.035 1.00 23.84 246 ASP B C 1
ATOM 4766 O O . ASP B 1 246 ? 30.215 -34.973 57.068 1.00 24.58 246 ASP B O 1
ATOM 4771 N N . LEU B 1 247 ? 31.953 -35.419 55.711 1.00 23.25 247 LEU B N 1
ATOM 4772 C CA . LEU B 1 247 ? 32.924 -34.767 56.582 1.00 22.68 247 LEU B CA 1
ATOM 4773 C C . LEU B 1 247 ? 32.762 -33.251 56.570 1.00 22.30 247 LEU B C 1
ATOM 4774 O O . LEU B 1 247 ? 32.877 -32.604 57.610 1.00 21.97 247 LEU B O 1
ATOM 4779 N N . GLN B 1 248 ? 32.494 -32.691 55.391 1.00 22.90 248 GLN B N 1
ATOM 4780 C CA . GLN B 1 248 ? 32.310 -31.249 55.247 1.00 24.22 248 GLN B CA 1
ATOM 4781 C C . GLN B 1 248 ? 31.105 -30.789 56.060 1.00 26.21 248 GLN B C 1
ATOM 4782 O O . GLN B 1 248 ? 31.142 -29.743 56.712 1.00 27.58 248 GLN B O 1
ATOM 4788 N N . GLN B 1 249 ? 30.041 -31.588 56.021 1.00 27.54 249 GLN B N 1
ATOM 4789 C CA . GLN B 1 249 ? 28.816 -31.286 56.754 1.00 28.44 249 GLN B CA 1
ATOM 4790 C C . GLN B 1 249 ? 29.033 -31.416 58.260 1.00 28.54 249 GLN B C 1
ATOM 4791 O O . GLN B 1 249 ? 28.213 -30.958 59.058 1.00 30.33 249 GLN B O 1
ATOM 4797 N N . LYS B 1 250 ? 30.157 -32.021 58.638 1.00 28.85 250 LYS B N 1
ATOM 4798 C CA . LYS B 1 250 ? 30.514 -32.205 60.040 1.00 27.87 250 LYS B CA 1
ATOM 4799 C C . LYS B 1 250 ? 31.478 -31.118 60.525 1.00 27.92 250 LYS B C 1
ATOM 4800 O O . LYS B 1 250 ? 31.926 -31.146 61.673 1.00 29.42 250 LYS B O 1
ATOM 4802 N N . GLY B 1 251 ? 31.811 -30.177 59.641 1.00 26.69 251 GLY B N 1
ATOM 4803 C CA . GLY B 1 251 ? 32.703 -29.088 60.007 1.00 24.05 251 GLY B CA 1
ATOM 4804 C C . GLY B 1 251 ? 34.100 -29.116 59.408 1.00 22.73 251 GLY B C 1
ATOM 4805 O O . GLY B 1 251 ? 34.891 -28.200 59.641 1.00 22.29 251 GLY B O 1
ATOM 4806 N N . VAL B 1 252 ? 34.412 -30.161 58.649 1.00 20.37 252 VAL B N 1
ATOM 4807 C CA . VAL B 1 252 ? 35.728 -30.291 58.024 1.00 19.62 252 VAL B CA 1
ATOM 4808 C C . VAL B 1 252 ? 35.825 -29.459 56.747 1.00 18.61 252 VAL B C 1
ATOM 4809 O O . VAL B 1 252 ? 34.888 -29.421 55.948 1.00 18.22 252 VAL B O 1
ATOM 4813 N N . ASN B 1 253 ? 36.953 -28.772 56.576 1.00 17.09 253 ASN B N 1
ATOM 4814 C CA . ASN B 1 253 ? 37.183 -27.963 55.385 1.00 17.12 253 ASN B CA 1
ATOM 4815 C C . ASN B 1 253 ? 37.741 -28.860 54.283 1.00 15.72 253 ASN B C 1
ATOM 4816 O O . ASN B 1 253 ? 38.733 -29.560 54.487 1.00 16.43 253 ASN B O 1
ATOM 4821 N N . VAL B 1 254 ? 37.071 -28.865 53.135 1.00 13.80 254 VAL B N 1
ATOM 4822 C CA . VAL B 1 254 ? 37.479 -29.682 51.995 1.00 12.71 254 VAL B CA 1
ATOM 4823 C C . VAL B 1 254 ? 37.861 -28.809 50.799 1.00 12.97 254 VAL B C 1
ATOM 4824 O O . VAL B 1 254 ? 37.319 -27.722 50.612 1.00 14.94 254 VAL B O 1
ATOM 4828 N N . HIS B 1 255 ? 38.820 -29.286 50.012 1.00 10.93 255 HIS B N 1
ATOM 4829 C CA . HIS B 1 255 ? 39.275 -28.583 48.816 1.00 9.75 255 HIS B CA 1
ATOM 4830 C C . HIS B 1 255 ? 39.725 -29.628 47.808 1.00 9.18 255 HIS B C 1
ATOM 4831 O O . HIS B 1 255 ? 40.132 -30.722 48.192 1.00 10.18 255 HIS B O 1
ATOM 4838 N N . ILE B 1 256 ? 39.620 -29.308 46.523 1.00 9.73 256 ILE B N 1
ATOM 4839 C CA . ILE B 1 256 ? 40.053 -30.228 45.476 1.00 9.34 256 ILE B CA 1
ATOM 4840 C C . ILE B 1 256 ? 41.435 -29.767 45.003 1.00 10.02 256 ILE B C 1
ATOM 4841 O O . ILE B 1 256 ? 41.551 -28.842 44.197 1.00 9.46 256 ILE B O 1
ATOM 4846 N N . GLY B 1 257 ? 42.471 -30.410 45.544 1.00 9.41 257 GLY B N 1
ATOM 4847 C CA . GLY B 1 257 ? 43.852 -30.073 45.228 1.00 10.34 257 GLY B CA 1
ATOM 4848 C C . GLY B 1 257 ? 44.276 -30.267 43.786 1.00 10.14 257 GLY B C 1
ATOM 4849 O O . GLY B 1 257 ? 45.176 -29.578 43.311 1.00 8.50 257 GLY B O 1
ATOM 4850 N N . GLU B 1 258 ? 43.692 -31.261 43.122 1.00 9.37 258 GLU B N 1
ATOM 4851 C CA . GLU B 1 258 ? 43.974 -31.537 41.717 1.00 9.58 258 GLU B CA 1
ATOM 4852 C C . GLU B 1 258 ? 42.743 -32.133 41.059 1.00 9.59 258 GLU B C 1
ATOM 4853 O O . GLU B 1 258 ? 42.006 -32.897 41.677 1.00 10.42 258 GLU B O 1
ATOM 4859 N N . PHE B 1 259 ? 42.560 -31.802 39.786 1.00 10.45 259 PHE B N 1
ATOM 4860 C CA . PHE B 1 259 ? 41.484 -32.351 38.967 1.00 9.91 259 PHE B CA 1
ATOM 4861 C C . PHE B 1 259 ? 41.794 -32.020 37.513 1.00 11.01 259 PHE B C 1
ATOM 4862 O O . PHE B 1 259 ? 42.679 -31.209 37.230 1.00 10.96 259 PHE B O 1
ATOM 4870 N N . GLY B 1 260 ? 41.121 -32.699 36.592 1.00 11.49 260 GLY B N 1
ATOM 4871 C CA . GLY B 1 260 ? 41.364 -32.433 35.188 1.00 12.40 260 GLY B CA 1
ATOM 4872 C C . GLY B 1 260 ? 41.300 -33.661 34.306 1.00 14.45 260 GLY B C 1
ATOM 4873 O O . GLY B 1 260 ? 41.085 -34.775 34.785 1.00 15.31 260 GLY B O 1
ATOM 4874 N N . CYS B 1 261 ? 41.546 -33.452 33.016 1.00 15.02 261 CYS B N 1
ATOM 4875 C CA . CYS B 1 261 ? 41.501 -34.522 32.025 1.00 15.18 261 CYS B CA 1
ATOM 4876 C C . CYS B 1 261 ? 42.707 -34.470 31.087 1.00 16.05 261 CYS B C 1
ATOM 4877 O O . CYS B 1 261 ? 43.151 -33.389 30.695 1.00 15.35 261 CYS B O 1
ATOM 4880 N N . PHE B 1 262 ? 43.223 -35.647 30.731 1.00 16.00 262 PHE B N 1
ATOM 4881 C CA . PHE B 1 262 ? 44.373 -35.776 29.831 1.00 18.94 262 PHE B CA 1
ATOM 4882 C C . PHE B 1 262 ? 43.970 -35.335 28.417 1.00 18.66 262 PHE B C 1
ATOM 4883 O O . PHE B 1 262 ? 42.784 -35.158 28.136 1.00 20.65 262 PHE B O 1
ATOM 4891 N N . ASN B 1 263 ? 44.947 -35.176 27.526 1.00 20.74 263 ASN B N 1
ATOM 4892 C CA . ASN B 1 263 ? 44.663 -34.697 26.172 1.00 19.54 263 ASN B CA 1
ATOM 4893 C C . ASN B 1 263 ? 44.392 -35.709 25.058 1.00 21.27 263 ASN B C 1
ATOM 4894 O O . ASN B 1 263 ? 44.422 -35.350 23.882 1.00 19.91 263 ASN B O 1
ATOM 4899 N N . LYS B 1 264 ? 44.132 -36.962 25.415 1.00 22.64 264 LYS B N 1
ATOM 4900 C CA . LYS B 1 264 ? 43.846 -37.980 24.406 1.00 24.29 264 LYS B CA 1
ATOM 4901 C C . LYS B 1 264 ? 42.352 -38.271 24.294 1.00 24.59 264 LYS B C 1
ATOM 4902 O O . LYS B 1 264 ? 41.897 -38.889 23.328 1.00 26.48 264 LYS B O 1
ATOM 4908 N N . THR B 1 265 ? 41.595 -37.792 25.276 1.00 23.20 265 THR B N 1
ATOM 4909 C CA . THR B 1 265 ? 40.146 -37.960 25.319 1.00 22.37 265 THR B CA 1
ATOM 4910 C C . THR B 1 265 ? 39.509 -36.913 24.401 1.00 23.09 265 THR B C 1
ATOM 4911 O O . THR B 1 265 ? 40.023 -35.801 24.279 1.00 22.95 265 THR B O 1
ATOM 4915 N N . SER B 1 266 ? 38.413 -37.275 23.737 1.00 23.75 266 SER B N 1
ATOM 4916 C CA . SER B 1 266 ? 37.721 -36.344 22.845 1.00 24.27 266 SER B CA 1
ATOM 4917 C C . SER B 1 266 ? 37.254 -35.134 23.653 1.00 23.66 266 SER B C 1
ATOM 4918 O O . SER B 1 266 ? 36.693 -35.288 24.736 1.00 23.34 266 SER B O 1
ATOM 4921 N N . ASN B 1 267 ? 37.466 -33.935 23.118 1.00 23.32 267 ASN B N 1
ATOM 4922 C CA . ASN B 1 267 ? 37.090 -32.718 23.832 1.00 22.99 267 ASN B CA 1
ATOM 4923 C C . ASN B 1 267 ? 35.621 -32.604 24.235 1.00 23.69 267 ASN B C 1
ATOM 4924 O O . ASN B 1 267 ? 35.322 -32.174 25.349 1.00 23.19 267 ASN B O 1
ATOM 4929 N N . ASP B 1 268 ? 34.706 -32.984 23.345 1.00 23.69 268 ASP B N 1
ATOM 4930 C CA . ASP B 1 268 ? 33.281 -32.902 23.659 1.00 24.82 268 ASP B CA 1
ATOM 4931 C C . ASP B 1 268 ? 32.930 -33.791 24.851 1.00 23.48 268 ASP B C 1
ATOM 4932 O O . ASP B 1 268 ? 32.096 -33.429 25.681 1.00 22.55 268 ASP B O 1
ATOM 4937 N N . VAL B 1 269 ? 33.599 -34.939 24.939 1.00 22.87 269 VAL B N 1
ATOM 4938 C CA . VAL B 1 269 ? 33.395 -35.887 26.030 1.00 21.96 269 VAL B CA 1
ATOM 4939 C C . VAL B 1 269 ? 33.948 -35.287 27.326 1.00 21.01 269 VAL B C 1
ATOM 4940 O O . VAL B 1 269 ? 33.283 -35.302 28.362 1.00 20.47 269 VAL B O 1
ATOM 4944 N N . ALA B 1 270 ? 35.156 -34.734 27.246 1.00 21.45 270 ALA B N 1
ATOM 4945 C CA . ALA B 1 270 ? 35.812 -34.115 28.397 1.00 19.94 270 ALA B CA 1
ATOM 4946 C C . ALA B 1 270 ? 34.986 -32.965 28.963 1.00 19.40 270 ALA B C 1
ATOM 4947 O O . ALA B 1 270 ? 34.803 -32.866 30.177 1.00 18.72 270 ALA B O 1
ATOM 4949 N N . ILE B 1 271 ? 34.480 -32.105 28.080 1.00 19.15 271 ILE B N 1
ATOM 4950 C CA . ILE B 1 271 ? 33.670 -30.966 28.500 1.00 18.75 271 ILE B CA 1
ATOM 4951 C C . ILE B 1 271 ? 32.406 -31.408 29.231 1.00 17.63 271 ILE B C 1
ATOM 4952 O O . ILE B 1 271 ? 32.059 -30.835 30.259 1.00 17.45 271 ILE B O 1
ATOM 4957 N N . ARG B 1 272 ? 31.724 -32.430 28.714 1.00 19.11 272 ARG B N 1
ATOM 4958 C CA . ARG B 1 272 ? 30.516 -32.921 29.371 1.00 17.83 272 ARG B CA 1
ATOM 4959 C C . ARG B 1 272 ? 30.852 -33.398 30.784 1.00 18.09 272 ARG B C 1
ATOM 4960 O O . ARG B 1 272 ? 30.087 -33.175 31.724 1.00 17.46 272 ARG B O 1
ATOM 4968 N N . TRP B 1 273 ? 32.027 -34.005 30.935 1.00 16.70 273 TRP B N 1
ATOM 4969 C CA . TRP B 1 273 ? 32.481 -34.480 32.237 1.00 16.61 273 TRP B CA 1
ATOM 4970 C C . TRP B 1 273 ? 32.802 -33.283 33.147 1.00 16.21 273 TRP B C 1
ATOM 4971 O O . TRP B 1 273 ? 32.377 -33.241 34.306 1.00 14.77 273 TRP B O 1
ATOM 4982 N N . PHE B 1 274 ? 33.534 -32.307 32.613 1.00 15.83 274 PHE B N 1
ATOM 4983 C CA . PHE B 1 274 ? 33.886 -31.109 33.377 1.00 14.95 274 PHE B CA 1
ATOM 4984 C C . PHE B 1 274 ? 32.636 -30.406 33.901 1.00 15.69 274 PHE B C 1
ATOM 4985 O O . PHE B 1 274 ? 32.602 -29.955 35.043 1.00 15.48 274 PHE B O 1
ATOM 4993 N N . GLU B 1 275 ? 31.606 -30.325 33.061 1.00 17.23 275 GLU B N 1
ATOM 4994 C CA . GLU B 1 275 ? 30.362 -29.668 33.444 1.00 18.18 275 GLU B CA 1
ATOM 4995 C C . GLU B 1 275 ? 29.728 -30.310 34.674 1.00 17.62 275 GLU B C 1
ATOM 4996 O O . GLU B 1 275 ? 29.251 -29.609 35.565 1.00 18.14 275 GLU B O 1
ATOM 5002 N N . ASP B 1 276 ? 29.769 -31.638 34.747 1.00 17.96 276 ASP B N 1
ATOM 5003 C CA . ASP B 1 276 ? 29.202 -32.341 35.893 1.00 18.11 276 ASP B CA 1
ATOM 5004 C C . ASP B 1 276 ? 30.044 -32.161 37.154 1.00 17.18 276 ASP B C 1
ATOM 5005 O O . ASP B 1 276 ? 29.521 -31.812 38.210 1.00 16.21 276 ASP B O 1
ATOM 5010 N N . VAL B 1 277 ? 31.351 -32.371 37.029 1.00 15.76 277 VAL B N 1
ATOM 5011 C CA . VAL B 1 277 ? 32.271 -32.233 38.156 1.00 15.86 277 VAL B CA 1
ATOM 5012 C C . VAL B 1 277 ? 32.269 -30.811 38.732 1.00 14.27 277 VAL B C 1
ATOM 5013 O O . VAL B 1 277 ? 32.132 -30.621 39.944 1.00 12.99 277 VAL B O 1
ATOM 5017 N N . LEU B 1 278 ? 32.381 -29.814 37.859 1.00 13.03 278 LEU B N 1
ATOM 5018 C CA . LEU B 1 278 ? 32.390 -28.423 38.297 1.00 12.99 278 LEU B CA 1
ATOM 5019 C C . LEU B 1 278 ? 31.054 -27.995 38.896 1.00 12.94 278 LEU B C 1
ATOM 5020 O O . LEU B 1 278 ? 31.020 -27.194 39.829 1.00 13.75 278 LEU B O 1
ATOM 5025 N N . SER B 1 279 ? 29.958 -28.539 38.369 1.00 14.20 279 SER B N 1
ATOM 5026 C CA . SER B 1 279 ? 28.630 -28.232 38.891 1.00 15.40 279 SER B CA 1
ATOM 5027 C C . SER B 1 279 ? 28.547 -28.716 40.340 1.00 14.09 279 SER B C 1
ATOM 5028 O O . SER B 1 279 ? 27.977 -28.044 41.202 1.00 14.75 279 SER B O 1
ATOM 5031 N N . LEU B 1 280 ? 29.123 -29.887 40.600 1.00 14.76 280 LEU B N 1
ATOM 5032 C CA . LEU B 1 280 ? 29.140 -30.446 41.945 1.00 14.27 280 LEU B CA 1
ATOM 5033 C C . LEU B 1 280 ? 29.984 -29.581 42.875 1.00 14.05 280 LEU B C 1
ATOM 5034 O O . LEU B 1 280 ? 29.570 -29.278 43.991 1.00 13.68 280 LEU B O 1
ATOM 5039 N N . TYR B 1 281 ? 31.157 -29.162 42.405 1.00 14.59 281 TYR B N 1
ATOM 5040 C CA . TYR B 1 281 ? 32.024 -28.320 43.219 1.00 13.41 281 TYR B CA 1
ATOM 5041 C C . TYR B 1 281 ? 31.318 -27.023 43.604 1.00 12.70 281 TYR B C 1
ATOM 5042 O O . TYR B 1 281 ? 31.413 -26.578 44.742 1.00 13.15 281 TYR B O 1
ATOM 5051 N N . LYS B 1 282 ? 30.593 -26.431 42.657 1.00 12.91 282 LYS B N 1
ATOM 5052 C CA . LYS B 1 282 ? 29.857 -25.197 42.922 1.00 13.68 282 LYS B CA 1
ATOM 5053 C C . LYS B 1 282 ? 28.768 -25.447 43.971 1.00 13.79 282 LYS B C 1
ATOM 5054 O O . LYS B 1 282 ? 28.624 -24.680 44.922 1.00 14.08 282 LYS B O 1
ATOM 5060 N N . GLU B 1 283 ? 28.028 -26.540 43.798 1.00 15.54 283 GLU B N 1
ATOM 5061 C CA . GLU B 1 283 ? 26.962 -26.920 44.723 1.00 15.96 283 GLU B CA 1
ATOM 5062 C C . GLU B 1 283 ? 27.513 -27.138 46.134 1.00 16.82 283 GLU B C 1
ATOM 5063 O O . GLU B 1 283 ? 26.926 -26.686 47.117 1.00 16.30 283 GLU B O 1
ATOM 5069 N N . PHE B 1 284 ? 28.657 -27.815 46.219 1.00 16.76 284 PHE B N 1
ATOM 5070 C CA . PHE B 1 284 ? 29.304 -28.104 47.498 1.00 16.22 284 PHE B CA 1
ATOM 5071 C C . PHE B 1 284 ? 30.072 -26.901 48.046 1.00 15.64 284 PHE B C 1
ATOM 5072 O O . PHE B 1 284 ? 30.478 -26.895 49.210 1.00 16.09 284 PHE B O 1
ATOM 5080 N N . GLU B 1 285 ? 30.277 -25.898 47.193 1.00 14.62 285 GLU B N 1
ATOM 5081 C CA . GLU B 1 285 ? 31.022 -24.689 47.540 1.00 14.89 285 GLU B CA 1
ATOM 5082 C C . GLU B 1 285 ? 32.475 -25.045 47.837 1.00 13.98 285 GLU B C 1
ATOM 5083 O O . GLU B 1 285 ? 33.066 -24.571 48.809 1.00 15.94 285 GLU B O 1
ATOM 5089 N N . TRP B 1 286 ? 33.019 -25.916 46.991 1.00 13.88 286 TRP B N 1
ATOM 5090 C CA . TRP B 1 286 ? 34.401 -26.368 47.095 1.00 12.58 286 TRP B CA 1
ATOM 5091 C C . TRP B 1 286 ? 35.297 -25.597 46.143 1.00 11.42 286 TRP B C 1
ATOM 5092 O O . TRP B 1 286 ? 34.926 -25.329 44.998 1.00 12.01 286 TRP B O 1
ATOM 5103 N N . GLY B 1 287 ? 36.487 -25.263 46.623 1.00 11.33 287 GLY B N 1
ATOM 5104 C CA . GLY B 1 287 ? 37.466 -24.606 45.780 1.00 11.16 287 GLY B CA 1
ATOM 5105 C C . GLY B 1 287 ? 38.146 -25.726 45.007 1.00 10.85 287 GLY B C 1
ATOM 5106 O O . GLY B 1 287 ? 38.069 -26.896 45.399 1.00 10.08 287 GLY B O 1
ATOM 5107 N N . TYR B 1 288 ? 38.817 -25.387 43.913 1.00 9.85 288 TYR B N 1
ATOM 5108 C CA . TYR B 1 288 ? 39.479 -26.401 43.098 1.00 9.10 288 TYR B CA 1
ATOM 5109 C C . TYR B 1 288 ? 40.698 -25.864 42.370 1.00 9.73 288 TYR B C 1
ATOM 5110 O O . TYR B 1 288 ? 40.773 -24.677 42.062 1.00 10.02 288 TYR B O 1
ATOM 5119 N N . SER B 1 289 ? 41.632 -26.765 42.076 1.00 8.84 289 SER B N 1
ATOM 5120 C CA . SER B 1 289 ? 42.872 -26.418 41.395 1.00 9.36 289 SER B CA 1
ATOM 5121 C C . SER B 1 289 ? 43.143 -27.407 40.260 1.00 9.24 289 SER B C 1
ATOM 5122 O O . SER B 1 289 ? 43.319 -28.599 40.503 1.00 9.47 289 SER B O 1
ATOM 5125 N N . LEU B 1 290 ? 43.157 -26.914 39.023 1.00 8.31 290 LEU B N 1
ATOM 5126 C CA . LEU B 1 290 ? 43.405 -27.768 37.858 1.00 8.57 290 LEU B CA 1
ATOM 5127 C C . LEU B 1 290 ? 44.858 -28.243 37.875 1.00 9.46 290 LEU B C 1
ATOM 5128 O O . LEU B 1 290 ? 45.747 -27.500 38.297 1.00 9.36 290 LEU B O 1
ATOM 5133 N N . TRP B 1 291 ? 45.105 -29.468 37.414 1.00 9.77 291 TRP B N 1
ATOM 5134 C CA . TRP B 1 291 ? 46.463 -30.005 37.429 1.00 10.00 291 TRP B CA 1
ATOM 5135 C C . TRP B 1 291 ? 47.493 -29.203 36.626 1.00 10.82 291 TRP B C 1
ATOM 5136 O O . TRP B 1 291 ? 48.621 -29.037 37.074 1.00 10.18 291 TRP B O 1
ATOM 5147 N N . ASN B 1 292 ? 47.119 -28.716 35.446 1.00 9.80 292 ASN B N 1
ATOM 5148 C CA . ASN B 1 292 ? 48.046 -27.915 34.639 1.00 10.73 292 ASN B CA 1
ATOM 5149 C C . ASN B 1 292 ? 47.399 -26.595 34.251 1.00 10.66 292 ASN B C 1
ATOM 5150 O O . ASN B 1 292 ? 46.172 -26.465 34.264 1.00 11.33 292 ASN B O 1
ATOM 5155 N N . PHE B 1 293 ? 48.242 -25.619 33.927 1.00 11.98 293 PHE B N 1
ATOM 5156 C CA . PHE B 1 293 ? 47.786 -24.337 33.405 1.00 11.92 293 PHE B CA 1
ATOM 5157 C C . PHE B 1 293 ? 48.117 -24.582 31.929 1.00 13.61 293 PHE B C 1
ATOM 5158 O O . PHE B 1 293 ? 47.228 -24.668 31.082 1.00 13.63 293 PHE B O 1
ATOM 5166 N N . LYS B 1 294 ? 49.412 -24.721 31.651 1.00 14.23 294 LYS B N 1
ATOM 5167 C CA . LYS B 1 294 ? 49.902 -25.059 30.318 1.00 16.27 294 LYS B CA 1
ATOM 5168 C C . LYS B 1 294 ? 50.190 -26.556 30.425 1.00 16.07 294 LYS B C 1
ATOM 5169 O O . LYS B 1 294 ? 50.773 -27.003 31.416 1.00 16.78 294 LYS B O 1
ATOM 5175 N N . GLY B 1 295 ? 49.740 -27.329 29.440 1.00 17.73 295 GLY B N 1
ATOM 5176 C CA . GLY B 1 295 ? 49.964 -28.765 29.466 1.00 18.30 295 GLY B CA 1
ATOM 5177 C C . GLY B 1 295 ? 48.720 -29.560 29.112 1.00 18.36 295 GLY B C 1
ATOM 5178 O O . GLY B 1 295 ? 47.646 -28.983 28.941 1.00 18.12 295 GLY B O 1
ATOM 5179 N N . PRO B 1 296 ? 48.826 -30.898 29.031 1.00 18.43 296 PRO B N 1
ATOM 5180 C CA . PRO B 1 296 ? 47.720 -31.802 28.695 1.00 17.23 296 PRO B CA 1
ATOM 5181 C C . PRO B 1 296 ? 46.503 -31.674 29.608 1.00 16.45 296 PRO B C 1
ATOM 5182 O O . PRO B 1 296 ? 45.367 -31.836 29.162 1.00 16.31 296 PRO B O 1
ATOM 5186 N N . PHE B 1 297 ? 46.754 -31.413 30.890 1.00 14.55 297 PHE B N 1
ATOM 5187 C CA . PHE B 1 297 ? 45.692 -31.253 31.883 1.00 13.91 297 PHE B CA 1
ATOM 5188 C C . PHE B 1 297 ? 45.367 -29.774 32.117 1.00 12.79 297 PHE B C 1
ATOM 5189 O O . PHE B 1 297 ? 44.708 -29.430 33.102 1.00 13.71 297 PHE B O 1
ATOM 5197 N N . GLY B 1 298 ? 45.812 -28.908 31.210 1.00 13.25 298 GLY B N 1
ATOM 5198 C CA . GLY B 1 298 ? 45.574 -27.482 31.376 1.00 12.23 298 GLY B CA 1
ATOM 5199 C C . GLY B 1 298 ? 44.565 -26.835 30.448 1.00 13.35 298 GLY B C 1
ATOM 5200 O O . GLY B 1 298 ? 43.812 -27.515 29.754 1.00 13.04 298 GLY B O 1
ATOM 5201 N N . ILE B 1 299 ? 44.515 -25.507 30.485 1.00 13.90 299 ILE B N 1
ATOM 5202 C CA . ILE B 1 299 ? 43.605 -24.751 29.629 1.00 14.19 299 ILE B CA 1
ATOM 5203 C C . ILE B 1 299 ? 44.328 -24.164 28.418 1.00 15.02 299 ILE B C 1
ATOM 5204 O O . ILE B 1 299 ? 43.688 -23.691 27.478 1.00 14.72 299 ILE B O 1
ATOM 5209 N N . VAL B 1 300 ? 45.658 -24.183 28.446 1.00 15.24 300 VAL B N 1
ATOM 5210 C CA . VAL B 1 300 ? 46.452 -23.645 27.344 1.00 16.59 300 VAL B CA 1
ATOM 5211 C C . VAL B 1 300 ? 46.881 -24.742 26.374 1.00 18.14 300 VAL B C 1
ATOM 5212 O O . VAL B 1 300 ? 47.724 -25.577 26.706 1.00 19.11 300 VAL B O 1
ATOM 5216 N N . GLU B 1 301 ? 46.275 -24.733 25.187 1.00 20.00 301 GLU B N 1
ATOM 5217 C CA . GLU B 1 301 ? 46.566 -25.698 24.125 1.00 21.95 301 GLU B CA 1
ATOM 5218 C C . GLU B 1 301 ? 46.814 -27.120 24.629 1.00 21.78 301 GLU B C 1
ATOM 5219 O O . GLU B 1 301 ? 47.843 -27.728 24.320 1.00 22.99 301 GLU B O 1
ATOM 5225 N N . HIS B 1 302 ? 45.870 -27.648 25.406 1.00 20.68 302 HIS B N 1
ATOM 5226 C CA . HIS B 1 302 ? 46.008 -28.995 25.955 1.00 20.56 302 HIS B CA 1
ATOM 5227 C C . HIS B 1 302 ? 46.183 -30.067 24.882 1.00 20.52 302 HIS B C 1
ATOM 5228 O O . HIS B 1 302 ? 46.947 -31.009 25.073 1.00 19.18 302 HIS B O 1
ATOM 5235 N N . GLY B 1 303 ? 45.490 -29.914 23.755 1.00 21.45 303 GLY B N 1
ATOM 5236 C CA . GLY B 1 303 ? 45.633 -30.871 22.670 1.00 21.23 303 GLY B CA 1
ATOM 5237 C C . GLY B 1 303 ? 44.503 -31.842 22.381 1.00 21.71 303 GLY B C 1
ATOM 5238 O O . GLY B 1 303 ? 44.607 -32.626 21.432 1.00 22.03 303 GLY B O 1
ATOM 5239 N N . ARG B 1 304 ? 43.434 -31.814 23.174 1.00 20.57 304 ARG B N 1
ATOM 5240 C CA . ARG B 1 304 ? 42.306 -32.719 22.950 1.00 21.49 304 ARG B CA 1
ATOM 5241 C C . ARG B 1 304 ? 41.653 -32.515 21.589 1.00 23.15 304 ARG B C 1
ATOM 5242 O O . ARG B 1 304 ? 41.408 -31.383 21.172 1.00 23.40 304 ARG B O 1
ATOM 5250 N N . PRO B 1 305 ? 41.370 -33.616 20.875 1.00 24.32 305 PRO B N 1
ATOM 5251 C CA . PRO B 1 305 ? 40.738 -33.529 19.554 1.00 25.12 305 PRO B CA 1
ATOM 5252 C C . PRO B 1 305 ? 39.359 -32.874 19.623 1.00 25.94 305 PRO B C 1
ATOM 5253 O O . PRO B 1 305 ? 38.522 -33.243 20.451 1.00 25.13 305 PRO B O 1
ATOM 5257 N N . GLY B 1 306 ? 39.149 -31.874 18.772 1.00 26.41 306 GLY B N 1
ATOM 5258 C CA . GLY B 1 306 ? 37.879 -31.169 18.741 1.00 27.30 306 GLY B CA 1
ATOM 5259 C C . GLY B 1 306 ? 37.898 -29.844 19.482 1.00 27.75 306 GLY B C 1
ATOM 5260 O O . GLY B 1 306 ? 36.950 -29.062 19.389 1.00 28.23 306 GLY B O 1
ATOM 5261 N N . ALA B 1 307 ? 38.975 -29.589 20.220 1.00 27.40 307 ALA B N 1
ATOM 5262 C CA . ALA B 1 307 ? 39.110 -28.351 20.978 1.00 26.28 307 ALA B CA 1
ATOM 5263 C C . ALA B 1 307 ? 39.566 -27.179 20.116 1.00 25.90 307 ALA B C 1
ATOM 5264 O O . ALA B 1 307 ? 40.346 -27.346 19.177 1.00 26.59 307 ALA B O 1
ATOM 5266 N N . LYS B 1 308 ? 39.057 -25.996 20.442 1.00 25.48 308 LYS B N 1
ATOM 5267 C CA . LYS B 1 308 ? 39.403 -24.764 19.741 1.00 24.76 308 LYS B CA 1
ATOM 5268 C C . LYS B 1 308 ? 39.970 -23.806 20.780 1.00 23.98 308 LYS B C 1
ATOM 5269 O O . LYS B 1 308 ? 39.470 -23.738 21.906 1.00 24.59 308 LYS B O 1
ATOM 5271 N N . TYR B 1 309 ? 41.018 -23.077 20.409 1.00 22.83 309 TYR B N 1
ATOM 5272 C CA . TYR B 1 309 ? 41.658 -22.143 21.330 1.00 22.29 309 TYR B CA 1
ATOM 5273 C C . TYR B 1 309 ? 41.603 -20.700 20.853 1.00 23.05 309 TYR B C 1
ATOM 5274 O O . TYR B 1 309 ? 41.512 -20.429 19.654 1.00 23.54 309 TYR B O 1
ATOM 5283 N N . GLU B 1 310 ? 41.659 -19.781 21.811 1.00 22.01 310 GLU B N 1
ATOM 5284 C CA . GLU B 1 310 ? 41.628 -18.348 21.543 1.00 23.83 310 GLU B CA 1
ATOM 5285 C C . GLU B 1 310 ? 42.782 -17.696 22.288 1.00 24.40 310 GLU B C 1
ATOM 5286 O O . GLU B 1 310 ? 43.032 -18.016 23.451 1.00 23.26 310 GLU B O 1
ATOM 5292 N N . TYR B 1 311 ? 43.474 -16.774 21.628 1.00 25.31 311 TYR B N 1
ATOM 5293 C CA . TYR B 1 311 ? 44.578 -16.071 22.268 1.00 25.95 311 TYR B CA 1
ATOM 5294 C C . TYR B 1 311 ? 43.992 -15.043 23.233 1.00 26.71 311 TYR B C 1
ATOM 5295 O O . TYR B 1 311 ? 43.223 -14.167 22.830 1.00 27.78 311 TYR B O 1
ATOM 5297 N N . TYR B 1 312 ? 44.311 -15.190 24.515 1.00 25.80 312 TYR B N 1
ATOM 5298 C CA . TYR B 1 312 ? 43.823 -14.267 25.531 1.00 25.59 312 TYR B CA 1
ATOM 5299 C C . TYR B 1 312 ? 44.923 -13.933 26.531 1.00 26.43 312 TYR B C 1
ATOM 5300 O O . TYR B 1 312 ? 45.460 -14.816 27.205 1.00 24.42 312 TYR B O 1
ATOM 5309 N N . ARG B 1 313 ? 45.256 -12.647 26.599 1.00 27.69 313 ARG B N 1
ATOM 5310 C CA . ARG B 1 313 ? 46.281 -12.123 27.497 1.00 29.34 313 ARG B CA 1
ATOM 5311 C C . ARG B 1 313 ? 47.585 -12.920 27.519 1.00 29.27 313 ARG B C 1
ATOM 5312 O O . ARG B 1 313 ? 48.112 -13.244 28.587 1.00 30.09 313 ARG B O 1
ATOM 5320 N N . GLY B 1 314 ? 48.083 -13.252 26.329 1.00 28.64 314 GLY B N 1
ATOM 5321 C CA . GLY B 1 314 ? 49.336 -13.977 26.211 1.00 27.20 314 GLY B CA 1
ATOM 5322 C C . GLY B 1 314 ? 49.304 -15.484 26.036 1.00 26.01 314 GLY B C 1
ATOM 5323 O O . GLY B 1 314 ? 50.348 -16.086 25.783 1.00 27.52 314 GLY B O 1
ATOM 5324 N N . PHE B 1 315 ? 48.130 -16.101 26.147 1.00 24.58 315 PHE B N 1
ATOM 5325 C CA . PHE B 1 315 ? 48.030 -17.555 26.010 1.00 23.16 315 PHE B CA 1
ATOM 5326 C C . PHE B 1 315 ? 46.872 -18.010 25.125 1.00 23.11 315 PHE B C 1
ATOM 5327 O O . PHE B 1 315 ? 45.793 -17.418 25.148 1.00 23.01 315 PHE B O 1
ATOM 5335 N N . LYS B 1 316 ? 47.111 -19.062 24.344 1.00 23.13 316 LYS B N 1
ATOM 5336 C CA . LYS B 1 316 ? 46.086 -19.635 23.473 1.00 22.45 316 LYS B CA 1
ATOM 5337 C C . LYS B 1 316 ? 45.298 -20.598 24.358 1.00 21.10 316 LYS B C 1
ATOM 5338 O O . LYS B 1 316 ? 45.682 -21.756 24.539 1.00 21.23 316 LYS B O 1
ATOM 5340 N N . VAL B 1 317 ? 44.195 -20.105 24.911 1.00 19.57 317 VAL B N 1
ATOM 5341 C CA . VAL B 1 317 ? 43.383 -20.892 25.828 1.00 18.49 317 VAL B CA 1
ATOM 5342 C C . VAL B 1 317 ? 42.076 -21.462 25.302 1.00 17.72 317 VAL B C 1
ATOM 5343 O O . VAL B 1 317 ? 41.521 -20.999 24.305 1.00 17.04 317 VAL B O 1
ATOM 5347 N N . ASP B 1 318 ? 41.609 -22.493 25.997 1.00 17.53 318 ASP B N 1
ATOM 5348 C CA . ASP B 1 318 ? 40.339 -23.143 25.712 1.00 16.91 318 ASP B CA 1
ATOM 5349 C C . ASP B 1 318 ? 39.376 -22.274 26.522 1.00 16.43 318 ASP B C 1
ATOM 5350 O O . ASP B 1 318 ? 39.239 -22.459 27.735 1.00 15.44 318 ASP B O 1
ATOM 5355 N N . ARG B 1 319 ? 38.728 -21.315 25.864 1.00 14.03 319 ARG B N 1
ATOM 5356 C CA . ARG B 1 319 ? 37.815 -20.418 26.570 1.00 14.37 319 ARG B CA 1
ATOM 5357 C C . ARG B 1 319 ? 36.610 -21.101 27.193 1.00 14.16 319 ARG B C 1
ATOM 5358 O O . ARG B 1 319 ? 36.143 -20.685 28.254 1.00 13.44 319 ARG B O 1
ATOM 5366 N N . GLU B 1 320 ? 36.100 -22.143 26.541 1.00 14.19 320 GLU B N 1
ATOM 5367 C CA . GLU B 1 320 ? 34.949 -22.859 27.076 1.00 14.18 320 GLU B CA 1
ATOM 5368 C C . GLU B 1 320 ? 35.293 -23.431 28.447 1.00 13.94 320 GLU B C 1
ATOM 5369 O O . GLU B 1 320 ? 34.525 -23.282 29.399 1.00 13.49 320 GLU B O 1
ATOM 5375 N N . LEU B 1 321 ? 36.469 -24.048 28.550 1.00 13.00 321 LEU B N 1
ATOM 5376 C CA . LEU B 1 321 ? 36.916 -24.626 29.814 1.00 13.49 321 LEU B CA 1
ATOM 5377 C C . LEU B 1 321 ? 37.227 -23.532 30.834 1.00 12.90 321 LEU B C 1
ATOM 5378 O O . LEU B 1 321 ? 36.853 -23.642 32.000 1.00 12.16 321 LEU B O 1
ATOM 5383 N N . LEU B 1 322 ? 37.903 -22.475 30.394 1.00 11.62 322 LEU B N 1
ATOM 5384 C CA . LEU B 1 322 ? 38.228 -21.361 31.282 1.00 11.30 322 LEU B CA 1
ATOM 5385 C C . LEU B 1 322 ? 36.948 -20.794 31.892 1.00 10.82 322 LEU B C 1
ATOM 5386 O O . LEU B 1 322 ? 36.881 -20.554 33.096 1.00 11.87 322 LEU B O 1
ATOM 5391 N N . ASP B 1 323 ? 35.929 -20.604 31.059 1.00 12.24 323 ASP B N 1
ATOM 5392 C CA . ASP B 1 323 ? 34.661 -20.070 31.536 1.00 12.11 323 ASP B CA 1
ATOM 5393 C C . ASP B 1 323 ? 33.983 -20.996 32.541 1.00 11.78 323 ASP B C 1
ATOM 5394 O O . ASP B 1 323 ? 33.364 -20.528 33.490 1.00 12.56 323 ASP B O 1
ATOM 5399 N N . LEU B 1 324 ? 34.120 -22.307 32.345 1.00 12.25 324 LEU B N 1
ATOM 5400 C CA . LEU B 1 324 ? 33.540 -23.275 33.276 1.00 12.14 324 LEU B CA 1
ATOM 5401 C C . LEU B 1 324 ? 34.249 -23.150 34.628 1.00 12.12 324 LEU B C 1
ATOM 5402 O O . LEU B 1 324 ? 33.613 -23.204 35.679 1.00 12.25 324 LEU B O 1
ATOM 5407 N N . LEU B 1 325 ? 35.562 -22.937 34.590 1.00 11.60 325 LEU B N 1
ATOM 5408 C CA . LEU B 1 325 ? 36.348 -22.786 35.813 1.00 11.24 325 LEU B CA 1
ATOM 5409 C C . LEU B 1 325 ? 35.972 -21.501 36.548 1.00 12.54 325 LEU B C 1
ATOM 5410 O O . LEU B 1 325 ? 35.874 -21.479 37.771 1.00 12.75 325 LEU B O 1
ATOM 5415 N N . VAL B 1 326 ? 35.745 -20.434 35.788 1.00 13.08 326 VAL B N 1
ATOM 5416 C CA . VAL B 1 326 ? 35.387 -19.139 36.352 1.00 12.68 326 VAL B CA 1
ATOM 5417 C C . VAL B 1 326 ? 33.959 -19.096 36.893 1.00 13.14 326 VAL B C 1
ATOM 5418 O O . VAL B 1 326 ? 33.717 -18.645 38.015 1.00 13.31 326 VAL B O 1
ATOM 5422 N N . GLU B 1 327 ? 33.021 -19.600 36.103 1.00 14.58 327 GLU B N 1
ATOM 5423 C CA . GLU B 1 327 ? 31.616 -19.557 36.478 1.00 15.32 327 GLU B CA 1
ATOM 5424 C C . GLU B 1 327 ? 31.158 -20.521 37.563 1.00 15.65 327 GLU B C 1
ATOM 5425 O O . GLU B 1 327 ? 30.052 -20.386 38.094 1.00 16.74 327 GLU B O 1
ATOM 5431 N N . ASN B 1 328 ? 32.016 -21.469 37.924 1.00 13.97 328 ASN B N 1
ATOM 5432 C CA . ASN B 1 328 ? 31.671 -22.405 38.982 1.00 13.98 328 ASN B CA 1
ATOM 5433 C C . ASN B 1 328 ? 32.304 -22.050 40.325 1.00 14.80 328 ASN B C 1
ATOM 5434 O O . ASN B 1 328 ? 32.287 -22.845 41.267 1.00 13.79 328 ASN B O 1
ATOM 5439 N N . ARG B 1 329 ? 32.832 -20.830 40.408 1.00 14.79 329 ARG B N 1
ATOM 5440 C CA . ARG B 1 329 ? 33.423 -20.313 41.638 1.00 15.54 329 ARG B CA 1
ATOM 5441 C C . ARG B 1 329 ? 32.297 -19.672 42.451 1.00 17.44 329 ARG B C 1
ATOM 5442 O O . ARG B 1 329 ? 31.337 -19.147 41.881 1.00 19.54 329 ARG B O 1
ATOM 5450 N N . VAL B 1 330 ? 32.401 -19.733 43.775 1.00 17.09 330 VAL B N 1
ATOM 5451 C CA . VAL B 1 330 ? 31.399 -19.130 44.652 1.00 18.96 330 VAL B CA 1
ATOM 5452 C C . VAL B 1 330 ? 32.055 -18.136 45.608 1.00 20.98 330 VAL B C 1
ATOM 5453 O O . VAL B 1 330 ? 33.303 -18.068 45.620 1.00 21.94 330 VAL B O 1
#

Secondary structure (DSSP, 8-state):
---EEEE--TTSS--TTPPPPPP-HHHHHHHHHTT--EEEEEEEGGGT-STT-TTS--GGGHHHHHHHHHHHHHTT-EEEEEEEEBTTB-SSSGGG-SS-TTT-HHHHHHHHHHHHHHHHHTTTS-TTTEEEE-SSS---TTSTT--HHHHHHHHHHHHHHHHHH-TT-EEEEEPHHHHTB--GGGGGG--EEEEEE--SHHHHTTT-TT-GGGTTPPPP-SSSEEETTEEESHHHHHHHHHHHHHHHHTT--EEEEEE---TTS-HHHHHHHHHHHHHHHHHHT-EEEES-SBSTTSSBS---TT---EEETTEEE-HHHHHHHHHT--/---EEEE--TTS---TT--PPPP-HHHHHHHHHTT--EEEEEEEGGGT--TT-TTS--GGGHHHHHHHHHHHHHTT-EEEEEEEEBTTB-SSSGGG-SS-TTT-HHHHHHHHHHHHHHHHHTTTS-TTTEEEE-SSS---TTSTT--HHHHHHHHHHHHHHHHHH-TT-EEEEEPHHHHTB--GGGGGG--EEEEEE--SHHHHTTT-TT------SSSEEETTEEESHHHHHHHHHHHHHHHTTT--EEEEEE---TTS-HHHHHHHHHHHHHHHHHHT-EEEES-SBSTTSSBS---TT---EEETTEEE-HHHHHHHHHT--

CATH classification: 3.20.20.80

B-factor: mean 16.66, std 7.93, range [4.99, 51.47]

Foldseek 3Di:
DFAAAAEDAQAPDDDVPDARHADPLLLLVVCLVLPGAEYEYAHEQCNQDDPLPLVRGNCVSCVRVVRNLVSSVVSNHAYEYEHQHAQQDHPFPSVPHPHHCLPDPSRLVSLLVVLLVVLQVCAPPALSRYAYARYAAAAADVPSPHHLVSVLVSVLVSLVSSCVSHVRHAYEYAAYHRSQHDRPVCLPVRHEYEHAACPPVCFQCQVPVRDPVNPPRDQDADQQGQDPNDTHHLVVVCVSCVSVLVSVVVVHHYAHEEYFGFAAHAPVRRLRSLLSVLLVCLVSQHYHYYHDCDERRHFAPNHHPPFAFPDDSHGTGRVSSSVSSSVSHD/DFAAAAEDAQAPDDDPPDAGHADPLLLLVVCLVLPGAEYEYAHAQCNFDPPLPLVRTNCVSCVRVVRNLVSSVVSNHAYEYEHCHAQQDHPFPSVVHPHHCLPDPSSLVSLLVVLLVVLQVCAPPANSRYAYARYAAAAADVPSPHHLVSVLVSVVVSLVSSCVSHVRHAYEYAAYHRSQHDRPVCLPVRHEYEHAACPPVQFQCPPPVSPHDQDADQQGDDPNDGHHLVVVCVSCVSVLVSVVVPHHYAHEEYFGFQAHAPVRRLNSLLSSLLVCLVSQHYYYYHDCPERRHFAPNHHHPAAFDDDSHGGGRVSNSVSSSVSHD

Solvent-accessible surface area: 26498 Å² total; per-residue (Å²): 136,88,54,7,3,0,0,10,53,14,0,47,70,54,35,128,65,122,124,10,97,91,11,34,108,158,0,0,58,1,0,44,102,15,44,6,42,8,0,2,0,0,0,1,1,42,18,5,7,153,123,46,72,8,115,104,15,76,106,141,19,3,82,61,0,48,68,0,16,172,29,0,32,78,50,117,0,9,0,2,0,0,0,6,13,0,0,0,1,4,68,52,141,20,20,57,4,78,8,27,0,2,52,10,151,99,0,33,32,0,0,7,45,1,0,49,12,0,0,108,92,11,132,73,49,62,25,155,52,0,1,0,1,0,3,0,16,0,4,77,87,50,44,59,11,0,60,85,142,37,0,12,65,8,1,66,98,0,0,110,15,0,73,183,33,5,95,119,5,52,2,12,1,2,0,0,9,16,0,31,70,6,0,80,71,3,33,109,32,64,7,24,0,2,1,2,0,18,20,0,34,5,0,0,12,27,95,0,98,130,41,91,36,55,62,86,37,78,127,5,95,22,57,76,2,92,26,150,71,102,72,20,38,65,98,11,0,85,115,38,3,122,66,4,83,72,16,48,93,81,62,12,101,17,18,0,2,7,0,0,1,23,28,107,0,30,13,102,16,0,12,86,0,2,69,8,0,0,35,0,0,78,91,9,95,2,2,3,0,1,29,11,1,98,25,51,8,0,0,12,110,5,46,6,75,81,24,83,72,84,166,47,116,48,26,31,0,4,85,95,0,4,68,30,2,57,108,11,53,96,137,85,52,7,3,0,0,9,47,14,0,49,70,42,38,153,76,120,124,9,91,93,10,30,110,59,0,0,67,2,0,44,100,19,44,8,44,7,0,2,0,0,0,1,0,34,6,0,5,97,136,56,65,9,102,103,16,58,106,146,16,3,92,67,0,49,65,0,16,175,26,0,34,80,51,117,0,8,0,3,0,0,0,8,12,0,0,0,0,4,62,61,140,19,17,53,4,78,8,27,0,2,55,11,146,99,0,33,33,0,0,8,50,0,0,50,21,0,0,133,95,11,129,73,48,58,24,146,54,0,1,0,1,0,2,0,17,0,3,78,92,52,39,53,10,0,60,83,73,37,1,13,72,7,1,52,96,0,0,110,15,0,74,186,29,6,96,118,5,52,3,13,1,1,0,0,11,18,0,33,74,6,0,80,56,0,34,136,18,64,7,24,1,2,1,3,0,20,21,0,37,5,0,0,14,25,108,4,98,143,122,121,86,110,3,98,9,67,76,3,113,31,144,78,114,72,23,37,68,74,15,1,97,103,40,4,104,65,4,54,64,15,45,130,80,65,13,99,18,18,0,2,8,0,0,0,23,25,97,0,32,11,72,10,0,10,94,0,2,77,30,0,0,40,0,0,98,94,7,96,2,2,2,0,0,26,10,2,98,23,49,12,0,0,12,109,4,46,6,75,81,22,83,69,82,96,97,139,76,24,30,1,4,124,92,0,10,43,31,3,46,118,18,57,95

Radius of gyration: 28.24 Å; Cα contacts (8 Å, |Δi|>4): 1282; chains: 2; bounding box: 62×81×55 Å